Protein AF-0000000085123267 (afdb_homodimer)

Structure (mmCIF, N/CA/C/O backbone):
data_AF-0000000085123267-model_v1
#
loop_
_entity.id
_entity.type
_entity.pdbx_description
1 polymer 'RimK domain protein ATP-grasp'
#
loop_
_atom_site.group_PDB
_atom_site.id
_atom_site.type_symbol
_atom_site.label_atom_id
_atom_site.label_alt_id
_atom_site.label_comp_id
_atom_site.label_asym_id
_atom_site.label_entity_id
_atom_site.label_seq_id
_atom_site.pdbx_PDB_ins_code
_atom_site.Cartn_x
_atom_site.Cartn_y
_atom_site.Cartn_z
_atom_site.occupancy
_atom_site.B_iso_or_equiv
_atom_site.auth_seq_id
_atom_site.auth_comp_id
_atom_site.auth_asym_id
_atom_site.auth_atom_id
_atom_site.pdbx_PDB_model_num
ATOM 1 N N . MET A 1 1 ? 35.875 -1.629 13.742 1 48.09 1 MET A N 1
ATOM 2 C CA . MET A 1 1 ? 34.406 -1.65 13.914 1 48.09 1 MET A CA 1
ATOM 3 C C . MET A 1 1 ? 33.719 -1.684 12.562 1 48.09 1 MET A C 1
ATOM 5 O O . MET A 1 1 ? 34.188 -1.085 11.594 1 48.09 1 MET A O 1
ATOM 9 N N . VAL A 1 2 ? 32.938 -2.58 12.273 1 60.94 2 VAL A N 1
ATOM 10 C CA . VAL A 1 2 ? 32.375 -2.771 10.945 1 60.94 2 VAL A CA 1
ATOM 11 C C . VAL A 1 2 ? 31.625 -1.503 10.5 1 60.94 2 VAL A C 1
ATOM 13 O O . VAL A 1 2 ? 30.781 -0.98 11.234 1 60.94 2 VAL A O 1
ATOM 16 N N . LYS A 1 3 ? 32.125 -0.823 9.461 1 83.69 3 LYS A N 1
ATOM 17 C CA . LYS A 1 3 ? 31.594 0.443 8.953 1 83.69 3 LYS A CA 1
ATOM 18 C C . LYS A 1 3 ? 30.172 0.281 8.445 1 83.69 3 LYS A C 1
ATOM 20 O O . LYS A 1 3 ? 29.875 -0.66 7.703 1 83.69 3 LYS A O 1
ATOM 25 N N . ARG A 1 4 ? 29.297 0.992 9.07 1 95.56 4 ARG A N 1
ATOM 26 C CA . ARG A 1 4 ? 27.891 1.049 8.648 1 95.56 4 ARG A CA 1
ATOM 27 C C . ARG A 1 4 ? 27.719 1.983 7.457 1 95.56 4 ARG A C 1
ATOM 29 O O . ARG A 1 4 ? 28.391 3.014 7.367 1 95.56 4 ARG A O 1
ATOM 36 N N . GLU A 1 5 ? 26.969 1.544 6.492 1 97.69 5 GLU A N 1
ATOM 37 C CA . GLU A 1 5 ? 26.75 2.303 5.262 1 97.69 5 GLU A CA 1
ATOM 38 C C . GLU A 1 5 ? 25.266 2.525 5.012 1 97.69 5 GLU A C 1
ATOM 40 O O . GLU A 1 5 ? 24.469 1.586 5.094 1 97.69 5 GLU A O 1
ATOM 45 N N . ILE A 1 6 ? 24.906 3.811 4.719 1 98.38 6 ILE A N 1
ATOM 46 C CA . ILE A 1 6 ? 23.5 4.098 4.457 1 98.38 6 ILE A CA 1
ATOM 47 C C . ILE A 1 6 ? 23.359 4.824 3.121 1 98.38 6 ILE A C 1
ATOM 49 O O . ILE A 1 6 ? 24.328 5.387 2.609 1 98.38 6 ILE A O 1
ATOM 53 N N . GLY A 1 7 ? 22.156 4.688 2.523 1 98.44 7 GLY A N 1
ATOM 54 C CA . GLY A 1 7 ? 21.781 5.535 1.405 1 98.44 7 GLY A CA 1
ATOM 55 C C . GLY A 1 7 ? 20.922 6.715 1.815 1 98.44 7 GLY A C 1
ATOM 56 O O . GLY A 1 7 ? 20.109 6.602 2.732 1 98.44 7 GLY A O 1
ATOM 57 N N . MET A 1 8 ? 21.125 7.844 1.111 1 98.38 8 MET A N 1
ATOM 58 C CA . MET A 1 8 ? 20.344 9.039 1.421 1 98.38 8 MET A CA 1
ATOM 59 C C . MET A 1 8 ? 19.875 9.727 0.144 1 98.38 8 MET A C 1
ATOM 61 O O . MET A 1 8 ? 20.641 9.859 -0.812 1 98.38 8 MET A O 1
ATOM 65 N N . TRP A 1 9 ? 18.625 10.055 0.092 1 98 9 TRP A N 1
ATOM 66 C CA . TRP A 1 9 ? 18.047 10.891 -0.957 1 98 9 TRP A CA 1
ATOM 67 C C . TRP A 1 9 ? 17.281 12.07 -0.358 1 98 9 TRP A C 1
ATOM 69 O O . TRP A 1 9 ? 16.094 11.969 -0.069 1 98 9 TRP A O 1
ATOM 79 N N . LEU A 1 10 ? 17.984 13.188 -0.17 1 97.56 10 LEU A N 1
ATOM 80 C CA . LEU A 1 10 ? 17.453 14.422 0.407 1 97.56 10 LEU A CA 1
ATOM 81 C C . LEU A 1 10 ? 17.297 15.5 -0.66 1 97.56 10 LEU A C 1
ATOM 83 O O . LEU A 1 10 ? 18.141 15.625 -1.549 1 97.56 10 LEU A O 1
ATOM 87 N N . TYR A 1 11 ? 16.219 16.25 -0.559 1 95.62 11 TYR A N 1
ATOM 88 C CA . TYR A 1 11 ? 16.031 17.328 -1.519 1 95.62 11 TYR A CA 1
ATOM 89 C C . TYR A 1 11 ? 17.188 18.328 -1.445 1 95.62 11 TYR A C 1
ATOM 91 O O . TYR A 1 11 ? 17.812 18.484 -0.393 1 95.62 11 TYR A O 1
ATOM 99 N N . GLN A 1 12 ? 17.438 19.031 -2.527 1 93.75 12 GLN A N 1
ATOM 100 C CA . GLN A 1 12 ? 18.609 19.875 -2.611 1 93.75 12 GLN A CA 1
ATOM 101 C C . GLN A 1 12 ? 18.234 21.359 -2.592 1 93.75 12 GLN A C 1
ATOM 103 O O . GLN A 1 12 ? 19.062 22.203 -2.238 1 93.75 12 GLN A O 1
ATOM 108 N N . ASN A 1 13 ? 17.094 21.672 -2.957 1 88.56 13 ASN A N 1
ATOM 109 C CA . ASN A 1 13 ? 16.672 23.078 -3.057 1 88.56 13 ASN A CA 1
ATOM 110 C C . ASN A 1 13 ? 16.391 23.672 -1.68 1 88.56 13 ASN A C 1
ATOM 112 O O . ASN A 1 13 ? 16.391 22.969 -0.675 1 88.56 13 ASN A O 1
ATOM 116 N N . SER A 1 14 ? 16.375 25.016 -1.611 1 89.38 14 SER A N 1
ATOM 117 C CA . SER A 1 14 ? 15.953 25.781 -0.445 1 89.38 14 SER A CA 1
ATOM 118 C C . SER A 1 14 ? 16.766 25.422 0.788 1 89.38 14 SER A C 1
ATOM 120 O O . SER A 1 14 ? 16.219 25.234 1.874 1 89.38 14 SER A O 1
ATOM 122 N N . GLY A 1 15 ? 18.094 25.156 0.566 1 91.31 15 GLY A N 1
ATOM 123 C CA . GLY A 1 15 ? 19 24.906 1.67 1 91.31 15 GLY A CA 1
ATOM 124 C C . GLY A 1 15 ? 19.266 23.438 1.909 1 91.31 15 GLY A C 1
ATOM 125 O O . GLY A 1 15 ? 20.047 23.062 2.779 1 91.31 15 GLY A O 1
ATOM 126 N N . GLY A 1 16 ? 18.625 22.641 1.114 1 95 16 GLY A N 1
ATOM 127 C CA . GLY A 1 16 ? 18.734 21.203 1.305 1 95 16 GLY A CA 1
ATOM 128 C C . GLY A 1 16 ? 20.141 20.672 1.158 1 95 16 GLY A C 1
ATOM 129 O O . GLY A 1 16 ? 20.547 19.734 1.86 1 95 16 GLY A O 1
ATOM 130 N N . GLU A 1 17 ? 20.875 21.266 0.28 1 96.12 17 GLU A N 1
ATOM 131 C CA . GLU A 1 17 ? 22.266 20.844 0.066 1 96.12 17 GLU A CA 1
ATOM 132 C C . GLU A 1 17 ? 23.094 21.016 1.33 1 96.12 17 GLU A C 1
ATOM 134 O O . GLU A 1 17 ? 23.859 20.125 1.703 1 96.12 17 GLU A O 1
ATOM 139 N N . ALA A 1 18 ? 22.922 22.188 1.901 1 96.88 18 ALA A N 1
ATOM 140 C CA . ALA A 1 18 ? 23.656 22.469 3.133 1 96.88 18 ALA A CA 1
ATOM 141 C C . ALA A 1 18 ? 23.234 21.516 4.254 1 96.88 18 ALA A C 1
ATOM 143 O O . ALA A 1 18 ? 24.062 21.062 5.043 1 96.88 18 ALA A O 1
ATOM 144 N N . ILE A 1 19 ? 21.984 21.234 4.34 1 98 19 ILE A N 1
ATOM 145 C CA . ILE A 1 19 ? 21.438 20.328 5.344 1 98 19 ILE A CA 1
ATOM 146 C C . ILE A 1 19 ? 22.031 18.938 5.148 1 98 19 ILE A C 1
ATOM 148 O O . ILE A 1 19 ? 22.469 18.297 6.109 1 98 19 ILE A O 1
ATOM 152 N N . GLN A 1 20 ? 22.031 18.484 3.916 1 98.19 20 GLN A N 1
ATOM 153 C CA . GLN A 1 20 ? 22.594 17.172 3.607 1 98.19 20 GLN A CA 1
ATOM 154 C C . GLN A 1 20 ? 24.047 17.094 4.062 1 98.19 20 GLN A C 1
ATOM 156 O O . GLN A 1 20 ? 24.469 16.109 4.68 1 98.19 20 GLN A O 1
ATOM 161 N N . LYS A 1 21 ? 24.828 18.109 3.752 1 98.31 21 LYS A N 1
ATOM 162 C CA . LYS A 1 21 ? 26.234 18.141 4.125 1 98.31 21 LYS A CA 1
ATOM 163 C C . LYS A 1 21 ? 26.406 18.031 5.637 1 98.31 21 LYS A C 1
ATOM 165 O O . LYS A 1 21 ? 27.25 17.266 6.121 1 98.31 21 LYS A O 1
ATOM 170 N N . LYS A 1 22 ? 25.578 18.766 6.336 1 98.5 22 LYS A N 1
ATOM 171 C CA . LYS A 1 22 ? 25.656 18.734 7.793 1 98.5 22 LYS A CA 1
ATOM 172 C C . LYS A 1 22 ? 25.328 17.344 8.336 1 98.5 22 LYS A C 1
ATOM 174 O O . LYS A 1 22 ? 26 16.844 9.242 1 98.5 22 LYS A O 1
ATOM 179 N N . ILE A 1 23 ? 24.328 16.734 7.809 1 98.81 23 ILE A N 1
ATOM 180 C CA . ILE A 1 23 ? 23.922 15.406 8.25 1 98.81 23 ILE A CA 1
ATOM 181 C C . ILE A 1 23 ? 25.047 14.414 7.973 1 98.81 23 ILE A C 1
ATOM 183 O O . ILE A 1 23 ? 25.422 13.625 8.852 1 98.81 23 ILE A O 1
ATOM 187 N N . ILE A 1 24 ? 25.609 14.484 6.805 1 98.75 24 ILE A N 1
ATOM 188 C CA . ILE A 1 24 ? 26.672 13.562 6.402 1 98.75 24 ILE A CA 1
ATOM 189 C C . ILE A 1 24 ? 27.875 13.727 7.316 1 98.75 24 ILE A C 1
ATOM 191 O O . ILE A 1 24 ? 28.469 12.742 7.758 1 98.75 24 ILE A O 1
ATOM 195 N N . ASP A 1 25 ? 28.266 14.984 7.574 1 98.69 25 ASP A N 1
ATOM 196 C CA . ASP A 1 25 ? 29.406 15.258 8.453 1 98.69 25 ASP A CA 1
ATOM 197 C C . ASP A 1 25 ? 29.203 14.633 9.828 1 98.69 25 ASP A C 1
ATOM 199 O O . ASP A 1 25 ? 30.094 13.977 10.359 1 98.69 25 ASP A O 1
ATOM 203 N N . LYS A 1 26 ? 28.031 14.773 10.328 1 98.69 26 LYS A N 1
ATOM 204 C CA . LYS A 1 26 ? 27.734 14.25 11.656 1 98.69 26 LYS A CA 1
ATOM 205 C C . LYS A 1 26 ? 27.688 12.719 11.648 1 98.69 26 LYS A C 1
ATOM 207 O O . LYS A 1 26 ? 28.094 12.07 12.617 1 98.69 26 LYS A O 1
ATOM 212 N N . LEU A 1 27 ? 27.219 12.148 10.625 1 98.44 27 LEU A N 1
ATOM 213 C CA . LEU A 1 27 ? 27.203 10.688 10.508 1 98.44 27 LEU A CA 1
ATOM 214 C C . LEU A 1 27 ? 28.609 10.141 10.398 1 98.44 27 LEU A C 1
ATOM 216 O O . LEU A 1 27 ? 28.922 9.102 10.984 1 98.44 27 LEU A O 1
ATOM 220 N N . ASN A 1 28 ? 29.438 10.852 9.68 1 97.88 28 ASN A N 1
ATOM 221 C CA . ASN A 1 28 ? 30.828 10.453 9.562 1 97.88 28 ASN A CA 1
ATOM 222 C C . ASN A 1 28 ? 31.516 10.422 10.922 1 97.88 28 ASN A C 1
ATOM 224 O O . ASN A 1 28 ? 32.344 9.547 11.188 1 97.88 28 ASN A O 1
ATOM 228 N N . GLU A 1 29 ? 31.156 11.359 11.688 1 97.25 29 GLU A N 1
ATOM 229 C CA . GLU A 1 29 ? 31.719 11.406 13.031 1 97.25 29 GLU A CA 1
ATOM 230 C C . GLU A 1 29 ? 31.359 10.164 13.828 1 97.25 29 GLU A C 1
ATOM 232 O O . GLU A 1 29 ? 32 9.852 14.836 1 97.25 29 GLU A O 1
ATOM 237 N N . ARG A 1 30 ? 30.359 9.492 13.414 1 95.75 30 ARG A N 1
ATOM 238 C CA . ARG A 1 30 ? 29.891 8.289 14.086 1 95.75 30 ARG A CA 1
ATOM 239 C C . ARG A 1 30 ? 30.25 7.039 13.297 1 95.75 30 ARG A C 1
ATOM 241 O O . ARG A 1 30 ? 29.672 5.973 13.508 1 95.75 30 ARG A O 1
ATOM 248 N N . ASP A 1 31 ? 31.031 7.148 12.297 1 96 31 ASP A N 1
ATOM 249 C CA . ASP A 1 31 ? 31.531 6.062 11.461 1 96 31 ASP A CA 1
ATOM 250 C C . ASP A 1 31 ? 30.422 5.465 10.602 1 96 31 ASP A C 1
ATOM 252 O O . ASP A 1 31 ? 30.359 4.246 10.422 1 96 31 ASP A O 1
ATOM 256 N N . ILE A 1 32 ? 29.547 6.285 10.219 1 97.88 32 ILE A N 1
ATOM 257 C CA . ILE A 1 32 ? 28.5 5.898 9.273 1 97.88 32 ILE A CA 1
ATOM 258 C C . ILE A 1 32 ? 28.766 6.566 7.926 1 97.88 32 ILE A C 1
ATOM 260 O O . ILE A 1 32 ? 28.734 7.793 7.816 1 97.88 32 ILE A O 1
ATOM 264 N N . ILE A 1 33 ? 28.969 5.73 6.945 1 97.81 33 ILE A N 1
ATOM 265 C CA . ILE A 1 33 ? 29.25 6.223 5.602 1 97.81 33 ILE A CA 1
ATOM 266 C C . ILE A 1 33 ? 27.922 6.418 4.848 1 97.81 33 ILE A C 1
ATOM 268 O O . ILE A 1 33 ? 27.047 5.559 4.902 1 97.81 33 ILE A O 1
ATOM 272 N N . THR A 1 34 ? 27.875 7.535 4.18 1 98.25 34 THR A N 1
ATOM 273 C CA . THR A 1 34 ? 26.641 7.852 3.471 1 98.25 34 THR A CA 1
ATOM 274 C C . THR A 1 34 ? 26.875 7.895 1.963 1 98.25 34 THR A C 1
ATOM 276 O O . THR A 1 34 ? 27.828 8.508 1.496 1 98.25 34 THR A O 1
ATOM 279 N N . ILE A 1 35 ? 26.031 7.203 1.265 1 97.88 35 ILE A N 1
ATOM 280 C CA . ILE A 1 35 ? 25.922 7.398 -0.177 1 97.88 35 ILE A CA 1
ATOM 281 C C . ILE A 1 35 ? 24.859 8.469 -0.471 1 97.88 35 ILE A C 1
ATOM 283 O O . ILE A 1 35 ? 23.672 8.211 -0.385 1 97.88 35 ILE A O 1
ATOM 287 N N . PRO A 1 36 ? 25.297 9.648 -0.823 1 97.19 36 PRO A N 1
ATOM 288 C CA . PRO A 1 36 ? 24.359 10.758 -1.016 1 97.19 36 PRO A CA 1
ATOM 289 C C . PRO A 1 36 ? 23.672 10.711 -2.373 1 97.19 36 PRO A C 1
ATOM 291 O O . PRO A 1 36 ? 24.125 10.016 -3.283 1 97.19 36 PRO A O 1
ATOM 294 N N . ASN A 1 37 ? 22.547 11.375 -2.471 1 96.12 37 ASN A N 1
ATOM 295 C CA . ASN A 1 37 ? 21.797 11.602 -3.705 1 96.12 37 ASN A CA 1
ATOM 296 C C . ASN A 1 37 ? 21.406 10.281 -4.371 1 96.12 37 ASN A C 1
ATOM 298 O O . ASN A 1 37 ? 21.453 10.172 -5.598 1 96.12 37 ASN A O 1
ATOM 302 N N . LEU A 1 38 ? 21.141 9.312 -3.531 1 97.19 38 LEU A N 1
ATOM 303 C CA . LEU A 1 38 ? 20.719 8.008 -4.031 1 97.19 38 LEU A CA 1
ATOM 304 C C . LEU A 1 38 ? 19.25 8.023 -4.406 1 97.19 38 LEU A C 1
ATOM 306 O O . LEU A 1 38 ? 18.391 7.734 -3.572 1 97.19 38 LEU A O 1
ATOM 310 N N . ASN A 1 39 ? 18.969 8.281 -5.66 1 96.69 39 ASN A N 1
ATOM 311 C CA . ASN A 1 39 ? 17.609 8.289 -6.195 1 96.69 39 ASN A CA 1
ATOM 312 C C . ASN A 1 39 ? 17.234 6.938 -6.793 1 96.69 39 ASN A C 1
ATOM 314 O O . ASN A 1 39 ? 17.797 6.523 -7.809 1 96.69 39 ASN A O 1
ATOM 318 N N . LEU A 1 40 ? 16.25 6.32 -6.242 1 96.75 40 LEU A N 1
ATOM 319 C CA . LEU A 1 40 ? 15.828 4.984 -6.656 1 96.75 40 LEU A CA 1
ATOM 320 C C . LEU A 1 40 ? 15.281 5 -8.078 1 96.75 40 LEU A C 1
ATOM 322 O O . LEU A 1 40 ? 15.133 3.949 -8.703 1 96.75 40 LEU A O 1
ATOM 326 N N . ARG A 1 41 ? 14.992 6.184 -8.586 1 94.75 41 ARG A N 1
ATOM 327 C CA . ARG A 1 41 ? 14.594 6.293 -9.984 1 94.75 41 ARG A CA 1
ATOM 328 C C . ARG A 1 41 ? 15.648 5.684 -10.906 1 94.75 41 ARG A C 1
ATOM 330 O O . ARG A 1 41 ? 15.32 5.148 -11.961 1 94.75 41 ARG A O 1
ATOM 337 N N . ASN A 1 42 ? 16.844 5.66 -10.453 1 94.44 42 ASN A N 1
ATOM 338 C CA . ASN A 1 42 ? 17.953 5.211 -11.281 1 94.44 42 ASN A CA 1
ATOM 339 C C . ASN A 1 42 ? 18.391 3.793 -10.922 1 94.44 42 ASN A C 1
ATOM 341 O O . ASN A 1 42 ? 19.422 3.32 -11.383 1 94.44 42 ASN A O 1
ATOM 345 N N . ALA A 1 43 ? 17.641 3.125 -10.117 1 96.31 43 ALA A N 1
ATOM 346 C CA . ALA A 1 43 ? 17.969 1.764 -9.711 1 96.31 43 ALA A CA 1
ATOM 347 C C . ALA A 1 43 ? 17.25 0.739 -10.586 1 96.31 43 ALA A C 1
ATOM 349 O O . ALA A 1 43 ? 16.312 1.079 -11.305 1 96.31 43 ALA A O 1
ATOM 350 N N . ILE A 1 44 ? 17.75 -0.48 -10.602 1 95.56 44 ILE A N 1
ATOM 351 C CA . ILE A 1 44 ? 17.109 -1.616 -11.258 1 95.56 44 ILE A CA 1
ATOM 352 C C . ILE A 1 44 ? 17 -2.783 -10.281 1 95.56 44 ILE A C 1
ATOM 354 O O . ILE A 1 44 ? 17.766 -2.875 -9.32 1 95.56 44 ILE A O 1
ATOM 358 N N . ALA A 1 45 ? 15.992 -3.58 -10.477 1 96.38 45 ALA A N 1
ATOM 359 C CA . ALA A 1 45 ? 15.875 -4.797 -9.68 1 96.38 45 ALA A CA 1
ATOM 360 C C . ALA A 1 45 ? 16.141 -6.039 -10.523 1 96.38 45 ALA A C 1
ATOM 362 O O . ALA A 1 45 ? 15.727 -6.109 -11.68 1 96.38 45 ALA A O 1
ATOM 363 N N . LYS A 1 46 ? 16.875 -6.887 -9.977 1 94.62 46 LYS A N 1
ATOM 364 C CA . LYS A 1 46 ? 17.219 -8.172 -10.586 1 94.62 46 LYS A CA 1
ATOM 365 C C . LYS A 1 46 ? 17.219 -9.289 -9.547 1 94.62 46 LYS A C 1
ATOM 367 O O . LYS A 1 46 ? 18.094 -9.344 -8.68 1 94.62 46 LYS A O 1
ATOM 372 N N . ASN A 1 47 ? 16.203 -10.148 -9.688 1 93.75 47 ASN A N 1
ATOM 373 C CA . ASN A 1 47 ? 16.047 -11.258 -8.75 1 93.75 47 ASN A CA 1
ATOM 374 C C . ASN A 1 47 ? 15.945 -10.758 -7.309 1 93.75 47 ASN A C 1
ATOM 376 O O . ASN A 1 47 ? 15 -10.047 -6.961 1 93.75 47 ASN A O 1
ATOM 380 N N . SER A 1 48 ? 16.984 -11.008 -6.445 1 94 48 SER A N 1
ATOM 381 C CA . SER A 1 48 ? 16.875 -10.633 -5.039 1 94 48 SER A CA 1
ATOM 382 C C . SER A 1 48 ? 17.641 -9.344 -4.758 1 94 48 SER A C 1
ATOM 384 O O . SER A 1 48 ? 17.859 -8.977 -3.6 1 94 48 SER A O 1
ATOM 386 N N . HIS A 1 49 ? 17.984 -8.648 -5.902 1 96.06 49 HIS A N 1
ATOM 387 C CA . HIS A 1 49 ? 18.828 -7.48 -5.727 1 96.06 49 HIS A CA 1
ATOM 388 C C . HIS A 1 49 ? 18.172 -6.227 -6.289 1 96.06 49 HIS A C 1
ATOM 390 O O . HIS A 1 49 ? 17.516 -6.277 -7.324 1 96.06 49 HIS A O 1
ATOM 396 N N . ILE A 1 50 ? 18.328 -5.227 -5.602 1 97.38 50 ILE A N 1
ATOM 397 C CA . ILE A 1 50 ? 18.094 -3.887 -6.133 1 97.38 50 ILE A CA 1
ATOM 398 C C . ILE A 1 50 ? 19.422 -3.158 -6.293 1 97.38 50 ILE A C 1
ATOM 400 O O . ILE A 1 50 ? 20.156 -2.951 -5.316 1 97.38 50 ILE A O 1
ATOM 404 N N . LEU A 1 51 ? 19.672 -2.764 -7.508 1 96.75 51 LEU A N 1
ATOM 405 C CA . LEU A 1 51 ? 21 -2.266 -7.832 1 96.75 51 LEU A CA 1
ATOM 406 C C . LEU A 1 51 ? 20.953 -0.786 -8.203 1 96.75 51 LEU A C 1
ATOM 408 O O . LEU A 1 51 ? 20.109 -0.364 -8.984 1 96.75 51 LEU A O 1
ATOM 412 N N . TYR A 1 52 ? 21.75 -0.047 -7.68 1 96 52 TYR A N 1
ATOM 413 C CA . TYR A 1 52 ? 22.062 1.335 -8.039 1 96 52 TYR A CA 1
ATOM 414 C C . TYR A 1 52 ? 23.531 1.488 -8.414 1 96 52 TYR A C 1
ATOM 416 O O . TYR A 1 52 ? 24.406 1.409 -7.555 1 96 52 TYR A O 1
ATOM 424 N N . ASP A 1 53 ? 23.75 1.683 -9.914 1 86.88 53 ASP A N 1
ATOM 425 C CA . ASP A 1 53 ? 25.094 1.687 -10.484 1 86.88 53 ASP A CA 1
ATOM 426 C C . ASP A 1 53 ? 25.844 0.393 -10.148 1 86.88 53 ASP A C 1
ATOM 428 O O . ASP A 1 53 ? 25.875 -0.531 -10.969 1 86.88 53 ASP A O 1
ATOM 432 N N . LYS A 1 54 ? 26.266 -0.068 -9.094 1 88.06 54 LYS A N 1
ATOM 433 C CA . LYS A 1 54 ? 26.922 -1.313 -8.719 1 88.06 54 LYS A CA 1
ATOM 434 C C . LYS A 1 54 ? 26.719 -1.623 -7.238 1 88.06 54 LYS A C 1
ATOM 436 O O . LYS A 1 54 ? 27.219 -2.637 -6.742 1 88.06 54 LYS A O 1
ATOM 441 N N . ILE A 1 55 ? 26 -0.847 -6.766 1 94.69 55 ILE A N 1
ATOM 442 C CA . ILE A 1 55 ? 25.781 -1.039 -5.336 1 94.69 55 ILE A CA 1
ATOM 443 C C . ILE A 1 55 ? 24.516 -1.853 -5.109 1 94.69 55 ILE A C 1
ATOM 445 O O . ILE A 1 55 ? 23.453 -1.533 -5.664 1 94.69 55 ILE A O 1
ATOM 449 N N . LYS A 1 56 ? 24.625 -2.885 -4.352 1 96.94 56 LYS A N 1
ATOM 450 C CA . LYS A 1 56 ? 23.469 -3.641 -3.902 1 96.94 56 LYS A CA 1
ATOM 451 C C . LYS A 1 56 ? 22.781 -2.957 -2.717 1 96.94 56 LYS A C 1
ATOM 453 O O . LYS A 1 56 ? 23.312 -2.98 -1.602 1 96.94 56 LYS A O 1
ATOM 458 N N . LEU A 1 57 ? 21.656 -2.494 -2.93 1 97.38 57 LEU A N 1
ATOM 459 C CA . LEU A 1 57 ? 21.031 -1.624 -1.941 1 97.38 57 LEU A CA 1
ATOM 460 C C . LEU A 1 57 ? 20.547 -2.426 -0.733 1 97.38 57 LEU A C 1
ATOM 462 O O . LEU A 1 57 ? 20.438 -1.887 0.37 1 97.38 57 LEU A O 1
ATOM 466 N N . GLU A 1 58 ? 20.25 -3.736 -0.914 1 94.25 58 GLU A N 1
ATOM 467 C CA . GLU A 1 58 ? 19.797 -4.566 0.193 1 94.25 58 GLU A CA 1
ATOM 468 C C . GLU A 1 58 ? 20.922 -4.82 1.198 1 94.25 58 GLU A C 1
ATOM 470 O O . GLU A 1 58 ? 20.672 -5.328 2.293 1 94.25 58 GLU A O 1
ATOM 475 N N . LYS A 1 59 ? 22.094 -4.398 0.893 1 94.81 59 LYS A N 1
ATOM 476 C CA . LYS A 1 59 ? 23.234 -4.578 1.79 1 94.81 59 LYS A CA 1
ATOM 477 C C . LYS A 1 59 ? 23.469 -3.336 2.646 1 94.81 59 LYS A C 1
ATOM 479 O O . LYS A 1 59 ? 24.266 -3.357 3.584 1 94.81 59 LYS A O 1
ATOM 484 N N . LEU A 1 60 ? 22.828 -2.266 2.312 1 97.06 60 LEU A N 1
ATOM 485 C CA . LEU A 1 60 ? 22.922 -1.062 3.129 1 97.06 60 LEU A CA 1
ATOM 486 C C . LEU A 1 60 ? 22.281 -1.274 4.496 1 97.06 60 LEU A C 1
ATOM 488 O O . LEU A 1 60 ? 21.391 -2.117 4.645 1 97.06 60 LEU A O 1
ATOM 492 N N . ASP A 1 61 ? 22.766 -0.475 5.414 1 97.75 61 ASP A N 1
ATOM 493 C CA . ASP A 1 61 ? 22.234 -0.59 6.77 1 97.75 61 ASP A CA 1
ATOM 494 C C . ASP A 1 61 ? 20.938 0.192 6.914 1 97.75 61 ASP A C 1
ATOM 496 O O . ASP A 1 61 ? 20.156 -0.045 7.844 1 97.75 61 ASP A O 1
ATOM 500 N N . LEU A 1 62 ? 20.703 1.128 6.047 1 98.31 62 LEU A N 1
ATOM 501 C CA . LEU A 1 62 ? 19.516 1.967 6.102 1 98.31 62 LEU A CA 1
ATOM 502 C C . LEU A 1 62 ? 19.391 2.824 4.848 1 98.31 62 LEU A C 1
ATOM 504 O O . LEU A 1 62 ? 20.406 3.164 4.223 1 98.31 62 LEU A O 1
ATOM 508 N N . PHE A 1 63 ? 18.219 3.111 4.48 1 98.38 63 PHE A N 1
ATOM 509 C CA . PHE A 1 63 ? 17.953 4.09 3.43 1 98.38 63 PHE A CA 1
ATOM 510 C C . PHE A 1 63 ? 17.109 5.242 3.965 1 98.38 63 PHE A C 1
ATOM 512 O O . PHE A 1 63 ? 16.016 5.027 4.492 1 98.38 63 PHE A O 1
ATOM 519 N N . PHE A 1 64 ? 17.609 6.473 3.881 1 98.56 64 PHE A N 1
ATOM 520 C CA . PHE A 1 64 ? 16.922 7.691 4.301 1 98.56 64 PHE A CA 1
ATOM 521 C C . PHE A 1 64 ? 16.391 8.461 3.098 1 98.56 64 PHE A C 1
ATOM 523 O O . PHE A 1 64 ? 17.156 9.133 2.402 1 98.56 64 PHE A O 1
ATOM 530 N N . SER A 1 65 ? 15.094 8.352 2.859 1 97.38 65 SER A N 1
ATOM 531 C CA . SER A 1 65 ? 14.43 9.039 1.754 1 97.38 65 SER A CA 1
ATOM 532 C C . SER A 1 65 ? 13.68 10.273 2.24 1 97.38 65 SER A C 1
ATOM 534 O O . SER A 1 65 ? 12.742 10.156 3.035 1 97.38 65 SER A O 1
ATOM 536 N N . TYR A 1 66 ? 14.039 11.43 1.701 1 97.62 66 TYR A N 1
ATOM 537 C CA . TYR A 1 66 ? 13.484 12.672 2.234 1 97.62 66 TYR A CA 1
ATOM 538 C C . TYR A 1 66 ? 13.352 13.719 1.141 1 97.62 66 TYR A C 1
ATOM 540 O O . TYR A 1 66 ? 13.773 14.867 1.32 1 97.62 66 TYR A O 1
ATOM 548 N N . ASN A 1 67 ? 12.773 13.305 0.007 1 94.5 67 ASN A N 1
ATOM 549 C CA . ASN A 1 67 ? 12.555 14.18 -1.134 1 94.5 67 ASN A CA 1
ATOM 550 C C . ASN A 1 67 ? 11.125 14.062 -1.663 1 94.5 67 ASN A C 1
ATOM 552 O O . ASN A 1 67 ? 10.805 13.102 -2.371 1 94.5 67 ASN A O 1
ATOM 556 N N . ALA A 1 68 ? 10.328 15.008 -1.42 1 83.81 68 ALA A N 1
ATOM 557 C CA . ALA A 1 68 ? 8.914 14.977 -1.789 1 83.81 68 ALA A CA 1
ATOM 558 C C . ALA A 1 68 ? 8.711 15.492 -3.209 1 83.81 68 ALA A C 1
ATOM 560 O O . ALA A 1 68 ? 7.812 15.031 -3.92 1 83.81 68 ALA A O 1
ATOM 561 N N . GLY A 1 69 ? 9.461 16.391 -3.617 1 82.5 69 GLY A N 1
ATOM 562 C CA . GLY A 1 69 ? 9.203 17.141 -4.836 1 82.5 69 GLY A CA 1
ATOM 563 C C . GLY A 1 69 ? 9.594 16.391 -6.094 1 82.5 69 GLY A C 1
ATOM 564 O O . GLY A 1 69 ? 9.156 16.734 -7.195 1 82.5 69 GLY A O 1
ATOM 565 N N . GLU A 1 70 ? 10.32 15.328 -5.941 1 88.75 70 GLU A N 1
ATOM 566 C CA . GLU A 1 70 ? 10.844 14.648 -7.125 1 88.75 70 GLU A CA 1
ATOM 567 C C . GLU A 1 70 ? 10.43 13.18 -7.148 1 88.75 70 GLU A C 1
ATOM 569 O O . GLU A 1 70 ? 11.031 12.375 -7.863 1 88.75 70 GLU A O 1
ATOM 574 N N . GLN A 1 71 ? 9.531 12.93 -6.398 1 89.69 71 GLN A N 1
ATOM 575 C CA . GLN A 1 71 ? 9.102 11.539 -6.309 1 89.69 71 GLN A CA 1
ATOM 576 C C . GLN A 1 71 ? 8.453 11.078 -7.609 1 89.69 71 GLN A C 1
ATOM 578 O O . GLN A 1 71 ? 7.695 11.828 -8.227 1 89.69 71 GLN A O 1
ATOM 583 N N . THR A 1 72 ? 8.758 9.891 -8.031 1 91.12 72 THR A N 1
ATOM 584 C CA . THR A 1 72 ? 8.117 9.242 -9.164 1 91.12 72 THR A CA 1
ATOM 585 C C . THR A 1 72 ? 7.469 7.926 -8.734 1 91.12 72 THR A C 1
ATOM 587 O O . THR A 1 72 ? 7.777 7.395 -7.668 1 91.12 72 THR A O 1
ATOM 590 N N . GLN A 1 73 ? 6.617 7.457 -9.57 1 91 73 GLN A N 1
ATOM 591 C CA . GLN A 1 73 ? 5.957 6.191 -9.289 1 91 73 GLN A CA 1
ATOM 592 C C . GLN A 1 73 ? 6.965 5.047 -9.219 1 91 73 GLN A C 1
ATOM 594 O O . GLN A 1 73 ? 6.832 4.145 -8.391 1 91 73 GLN A O 1
ATOM 599 N N . TYR A 1 74 ? 7.934 5.082 -10.117 1 94.69 74 TYR A N 1
ATOM 600 C CA . TYR A 1 74 ? 8.945 4.035 -10.125 1 94.69 74 TYR A CA 1
ATOM 601 C C . TYR A 1 74 ? 9.781 4.07 -8.852 1 94.69 74 TYR A C 1
ATOM 603 O O . TYR A 1 74 ? 10.062 3.027 -8.258 1 94.69 74 TYR A O 1
ATOM 611 N N . GLN A 1 75 ? 10.133 5.25 -8.477 1 94.12 75 GLN A N 1
ATOM 612 C CA . GLN A 1 75 ? 10.883 5.41 -7.238 1 94.12 75 GLN A CA 1
ATOM 613 C C . GLN A 1 75 ? 10.102 4.852 -6.051 1 94.12 75 GLN A C 1
ATOM 615 O O . GLN A 1 75 ? 10.664 4.137 -5.219 1 94.12 75 GLN A O 1
ATOM 620 N N . MET A 1 76 ? 8.875 5.148 -5.996 1 94.44 76 MET A N 1
ATOM 621 C CA . MET A 1 76 ? 8.023 4.672 -4.902 1 94.44 76 MET A CA 1
ATOM 622 C C . MET A 1 76 ? 7.867 3.156 -4.957 1 94.44 76 MET A C 1
ATOM 624 O O . MET A 1 76 ? 7.812 2.496 -3.918 1 94.44 76 MET A O 1
ATOM 628 N N . TYR A 1 77 ? 7.766 2.715 -6.168 1 96.31 77 TYR A N 1
ATOM 629 C CA . TYR A 1 77 ? 7.641 1.279 -6.395 1 96.31 77 TYR A CA 1
ATOM 630 C C . TYR A 1 77 ? 8.836 0.53 -5.824 1 96.31 77 TYR A C 1
ATOM 632 O O . TYR A 1 77 ? 8.672 -0.48 -5.137 1 96.31 77 TYR A O 1
ATOM 640 N N . LEU A 1 78 ? 10.008 1.019 -5.98 1 97.12 78 LEU A N 1
ATOM 641 C CA . LEU A 1 78 ? 11.227 0.405 -5.461 1 97.12 78 LEU A CA 1
ATOM 642 C C . LEU A 1 78 ? 11.391 0.699 -3.973 1 97.12 78 LEU A C 1
ATOM 644 O O . LEU A 1 78 ? 11.938 -0.119 -3.23 1 97.12 78 LEU A O 1
ATOM 648 N N . TYR A 1 79 ? 10.891 1.908 -3.586 1 97.38 79 TYR A N 1
ATOM 649 C CA . TYR A 1 79 ? 10.867 2.236 -2.164 1 97.38 79 TYR A CA 1
ATOM 650 C C . TYR A 1 79 ? 10.133 1.166 -1.366 1 97.38 79 TYR A C 1
ATOM 652 O O . TYR A 1 79 ? 10.641 0.685 -0.35 1 97.38 79 TYR A O 1
ATOM 660 N N . LYS A 1 80 ? 9.055 0.722 -1.855 1 97.75 80 LYS A N 1
ATOM 661 C CA . LYS A 1 80 ? 8.25 -0.315 -1.218 1 97.75 80 LYS A CA 1
ATOM 662 C C . LYS A 1 80 ? 9.008 -1.638 -1.152 1 97.75 80 LYS A C 1
ATOM 664 O O . LYS A 1 80 ? 9.008 -2.311 -0.119 1 97.75 80 LYS A O 1
ATOM 669 N N . ALA A 1 81 ? 9.648 -1.984 -2.223 1 97.75 81 ALA A N 1
ATOM 670 C CA . ALA A 1 81 ? 10.398 -3.234 -2.268 1 97.75 81 ALA A CA 1
ATOM 671 C C . ALA A 1 81 ? 11.578 -3.201 -1.299 1 97.75 81 ALA A C 1
ATOM 673 O O . ALA A 1 81 ? 11.773 -4.137 -0.521 1 97.75 81 ALA A O 1
ATOM 674 N N . LEU A 1 82 ? 12.328 -2.141 -1.321 1 97.81 82 LEU A N 1
ATOM 675 C CA . LEU A 1 82 ? 13.516 -2.008 -0.482 1 97.81 82 LEU A CA 1
ATOM 676 C C . LEU A 1 82 ? 13.141 -2.01 0.996 1 97.81 82 LEU A C 1
ATOM 678 O O . LEU A 1 82 ? 13.875 -2.551 1.826 1 97.81 82 LEU A O 1
ATOM 682 N N . ASN A 1 83 ? 11.984 -1.459 1.274 1 97.88 83 ASN A N 1
ATOM 683 C CA . ASN A 1 83 ? 11.461 -1.387 2.637 1 97.88 83 ASN A CA 1
ATOM 684 C C . ASN A 1 83 ? 11.312 -2.773 3.254 1 97.88 83 ASN A C 1
ATOM 686 O O . ASN A 1 83 ? 11.328 -2.918 4.477 1 97.88 83 ASN A O 1
ATOM 690 N N . ARG A 1 84 ? 11.219 -3.799 2.49 1 95.94 84 ARG A N 1
ATOM 691 C CA . ARG A 1 84 ? 11.008 -5.16 2.979 1 95.94 84 ARG A CA 1
ATOM 692 C C . ARG A 1 84 ? 12.32 -5.785 3.434 1 95.94 84 ARG A C 1
ATOM 694 O O . ARG A 1 84 ? 12.32 -6.812 4.117 1 95.94 84 ARG A O 1
ATOM 701 N N . VAL A 1 85 ? 13.453 -5.137 3.072 1 95.75 85 VAL A N 1
ATOM 702 C CA . VAL A 1 85 ? 14.695 -5.875 3.287 1 95.75 85 VAL A CA 1
ATOM 703 C C . VAL A 1 85 ? 15.656 -5.035 4.129 1 95.75 85 VAL A C 1
ATOM 705 O O . VAL A 1 85 ? 16.594 -5.57 4.73 1 95.75 85 VAL A O 1
ATOM 708 N N . ILE A 1 86 ? 15.484 -3.717 4.199 1 96.44 86 ILE A N 1
ATOM 709 C CA . ILE A 1 86 ? 16.297 -2.883 5.07 1 96.44 86 ILE A CA 1
ATOM 710 C C . ILE A 1 86 ? 15.43 -1.825 5.742 1 96.44 86 ILE A C 1
ATOM 712 O O . ILE A 1 86 ? 14.367 -1.474 5.23 1 96.44 86 ILE A O 1
ATOM 716 N N . PRO A 1 87 ? 15.906 -1.271 6.891 1 97.19 87 PRO A N 1
ATOM 717 C CA . PRO A 1 87 ? 15.156 -0.176 7.508 1 97.19 87 PRO A CA 1
ATOM 718 C C . PRO A 1 87 ? 15.164 1.097 6.664 1 97.19 87 PRO A C 1
ATOM 720 O O . PRO A 1 87 ? 16.172 1.403 6.016 1 97.19 87 PRO A O 1
ATOM 723 N N . MET A 1 88 ? 14.047 1.749 6.703 1 97.69 88 MET A N 1
ATOM 724 C CA . MET A 1 88 ? 13.891 3.025 6.012 1 97.69 88 MET A CA 1
ATOM 725 C C . MET A 1 88 ? 13.453 4.117 6.98 1 97.69 88 MET A C 1
ATOM 727 O O . MET A 1 88 ? 12.828 3.834 8 1 97.69 88 MET A O 1
ATOM 731 N N . ILE A 1 89 ? 13.797 5.387 6.641 1 98.44 89 ILE A N 1
ATOM 732 C CA . ILE A 1 89 ? 13.281 6.559 7.34 1 98.44 89 ILE A CA 1
ATOM 733 C C . ILE A 1 89 ? 12.648 7.523 6.336 1 98.44 89 ILE A C 1
ATOM 735 O O . ILE A 1 89 ? 13.352 8.125 5.527 1 98.44 89 ILE A O 1
ATOM 739 N N . ASN A 1 90 ? 11.43 7.605 6.512 1 98.25 90 ASN A N 1
ATOM 740 C CA . ASN A 1 90 ? 10.375 6.844 7.172 1 98.25 90 ASN A CA 1
ATOM 741 C C . ASN A 1 90 ? 10.18 5.477 6.52 1 98.25 90 ASN A C 1
ATOM 743 O O . ASN A 1 90 ? 10.594 5.262 5.383 1 98.25 90 ASN A O 1
ATOM 747 N N . SER A 1 91 ? 9.594 4.566 7.355 1 98.06 91 SER A N 1
ATOM 748 C CA . SER A 1 91 ? 9.164 3.33 6.715 1 98.06 91 SER A CA 1
ATOM 749 C C . SER A 1 91 ? 8.195 3.605 5.57 1 98.06 91 SER A C 1
ATOM 751 O O . SER A 1 91 ? 7.516 4.637 5.562 1 98.06 91 SER A O 1
ATOM 753 N N . TYR A 1 92 ? 8.164 2.727 4.582 1 97.25 92 TYR A N 1
ATOM 754 C CA . TYR A 1 92 ? 7.254 2.914 3.457 1 97.25 92 TYR A CA 1
ATOM 755 C C . TYR A 1 92 ? 5.801 2.912 3.922 1 97.25 92 TYR A C 1
ATOM 757 O O . TYR A 1 92 ? 4.98 3.684 3.42 1 97.25 92 TYR A O 1
ATOM 765 N N . GLU A 1 93 ? 5.453 2.072 4.867 1 97.19 93 GLU A N 1
ATOM 766 C CA . GLU A 1 93 ? 4.086 1.987 5.367 1 97.19 93 GLU A CA 1
ATOM 767 C C . GLU A 1 93 ? 3.621 3.326 5.934 1 97.19 93 GLU A C 1
ATOM 769 O O . GLU A 1 93 ? 2.52 3.787 5.625 1 97.19 93 GLU A O 1
ATOM 774 N N . ALA A 1 94 ? 4.477 3.914 6.754 1 98 94 ALA A N 1
ATOM 775 C CA . ALA A 1 94 ? 4.125 5.191 7.367 1 98 94 ALA A CA 1
ATOM 776 C C . ALA A 1 94 ? 4.066 6.305 6.324 1 98 94 ALA A C 1
ATOM 778 O O . ALA A 1 94 ? 3.158 7.137 6.344 1 98 94 ALA A O 1
ATOM 779 N N . PHE A 1 95 ? 5.039 6.238 5.477 1 97.25 95 PHE A N 1
ATOM 780 C CA . PHE A 1 95 ? 5.102 7.219 4.402 1 97.25 95 PHE A CA 1
ATOM 781 C C . PHE A 1 95 ? 3.869 7.129 3.512 1 97.25 95 PHE A C 1
ATOM 783 O O . PHE A 1 95 ? 3.178 8.125 3.295 1 97.25 95 PHE A O 1
ATOM 790 N N . GLU A 1 96 ? 3.57 5.953 3.049 1 96.31 96 GLU A N 1
ATOM 791 C CA . GLU A 1 96 ? 2.432 5.73 2.164 1 96.31 96 GLU A CA 1
ATOM 792 C C . GLU A 1 96 ? 1.124 6.148 2.83 1 96.31 96 GLU A C 1
ATOM 794 O O . GLU A 1 96 ? 0.271 6.773 2.197 1 96.31 96 GLU A O 1
ATOM 799 N N . LEU A 1 97 ? 0.964 5.836 4.039 1 97.5 97 LEU A N 1
ATOM 800 C CA . LEU A 1 97 ? -0.238 6.191 4.785 1 97.5 97 LEU A CA 1
ATOM 801 C C . LEU A 1 97 ? -0.453 7.703 4.785 1 97.5 97 LEU A C 1
ATOM 803 O O . LEU A 1 97 ? -1.54 8.18 4.449 1 97.5 97 LEU A O 1
ATOM 807 N N . THR A 1 98 ? 0.571 8.406 5.047 1 97.38 98 THR A N 1
ATOM 808 C CA . THR A 1 98 ? 0.406 9.836 5.289 1 97.38 98 THR A CA 1
ATOM 809 C C . THR A 1 98 ? 0.375 10.609 3.973 1 97.38 98 THR A C 1
ATOM 811 O O . THR A 1 98 ? 0.091 11.805 3.955 1 97.38 98 THR A O 1
ATOM 814 N N . GLU A 1 99 ? 0.603 9.922 2.896 1 95.69 99 GLU A N 1
ATOM 815 C CA . GLU A 1 99 ? 0.415 10.516 1.576 1 95.69 99 GLU A CA 1
ATOM 816 C C . GLU A 1 99 ? -1.061 10.539 1.186 1 95.69 99 GLU A C 1
ATOM 818 O O . GLU A 1 99 ? -1.438 11.18 0.204 1 95.69 99 GLU A O 1
ATOM 823 N N . ASP A 1 100 ? -1.852 9.883 1.944 1 96.75 100 ASP A N 1
ATOM 824 C CA . ASP A 1 100 ? -3.277 9.773 1.652 1 96.75 100 ASP A CA 1
ATOM 825 C C . ASP A 1 100 ? -4.117 10.398 2.766 1 96.75 100 ASP A C 1
ATOM 827 O O . ASP A 1 100 ? -4.191 9.859 3.871 1 96.75 100 ASP A O 1
ATOM 831 N N . LYS A 1 101 ? -4.863 11.469 2.406 1 96.81 101 LYS A N 1
ATOM 832 C CA . LYS A 1 101 ? -5.598 12.25 3.395 1 96.81 101 LYS A CA 1
ATOM 833 C C . LYS A 1 101 ? -6.691 11.414 4.055 1 96.81 101 LYS A C 1
ATOM 835 O O . LYS A 1 101 ? -6.902 11.5 5.266 1 96.81 101 LYS A O 1
ATOM 840 N N . PHE A 1 102 ? -7.391 10.617 3.332 1 97.56 102 PHE A N 1
ATOM 841 C CA . PHE A 1 102 ? -8.461 9.805 3.887 1 97.56 102 PHE A CA 1
ATOM 842 C C . PHE A 1 102 ? -7.906 8.75 4.832 1 97.56 102 PHE A C 1
ATOM 844 O O . PHE A 1 102 ? -8.344 8.641 5.98 1 97.56 102 PHE A O 1
ATOM 851 N N . HIS A 1 103 ? -6.992 8.016 4.355 1 98.12 103 HIS A N 1
ATOM 852 C CA . HIS A 1 103 ? -6.449 6.945 5.18 1 98.12 103 HIS A CA 1
ATOM 853 C C . HIS A 1 103 ? -5.844 7.492 6.469 1 98.12 103 HIS A C 1
ATOM 855 O O . HIS A 1 103 ? -5.961 6.875 7.527 1 98.12 103 HIS A O 1
ATOM 861 N N . THR A 1 104 ? -5.172 8.602 6.379 1 98.38 104 THR A N 1
ATOM 862 C CA . THR A 1 104 ? -4.605 9.234 7.57 1 98.38 104 THR A CA 1
ATOM 863 C C . THR A 1 104 ? -5.707 9.648 8.539 1 98.38 104 THR A C 1
ATOM 865 O O . THR A 1 104 ? -5.66 9.305 9.727 1 98.38 104 THR A O 1
ATOM 868 N N . SER A 1 105 ? -6.707 10.336 8.016 1 98.12 105 SER A N 1
ATOM 869 C CA . SER A 1 105 ? -7.801 10.805 8.852 1 98.12 105 SER A CA 1
ATOM 870 C C . SER A 1 105 ? -8.547 9.641 9.492 1 98.12 105 SER A C 1
ATOM 872 O O . SER A 1 105 ? -8.883 9.688 10.68 1 98.12 105 SER A O 1
ATOM 874 N N . PHE A 1 106 ? -8.805 8.617 8.711 1 98.19 106 PHE A N 1
ATOM 875 C CA . PHE A 1 106 ? -9.508 7.449 9.219 1 98.19 106 PHE A CA 1
ATOM 876 C C . PHE A 1 106 ? -8.742 6.82 10.375 1 98.19 106 PHE A C 1
ATOM 878 O O . PHE A 1 106 ? -9.32 6.543 11.43 1 98.19 106 PHE A O 1
ATOM 885 N N . LEU A 1 107 ? -7.469 6.645 10.211 1 97.88 107 LEU A N 1
ATOM 886 C CA . LEU A 1 107 ? -6.645 6.055 11.258 1 97.88 107 LEU A CA 1
ATOM 887 C C . LEU A 1 107 ? -6.641 6.93 12.508 1 97.88 107 LEU A C 1
ATOM 889 O O . LEU A 1 107 ? -6.809 6.43 13.617 1 97.88 107 LEU A O 1
ATOM 893 N N . LEU A 1 108 ? -6.398 8.188 12.32 1 98.5 108 LEU A N 1
ATOM 894 C CA . LEU A 1 108 ? -6.375 9.117 13.453 1 98.5 108 LEU A CA 1
ATOM 895 C C . LEU A 1 108 ? -7.691 9.07 14.219 1 98.5 108 LEU A C 1
ATOM 897 O O . LEU A 1 108 ? -7.699 8.953 15.445 1 98.5 108 LEU A O 1
ATOM 901 N N . ARG A 1 109 ? -8.789 9.109 13.523 1 97.62 109 ARG A N 1
ATOM 902 C CA . ARG A 1 109 ? -10.109 9.133 14.148 1 97.62 109 ARG A CA 1
ATOM 903 C C . ARG A 1 109 ? -10.375 7.844 14.914 1 97.62 109 ARG A C 1
ATOM 905 O O . ARG A 1 109 ? -10.945 7.871 16 1 97.62 109 ARG A O 1
ATOM 912 N N . THR A 1 110 ? -10.008 6.75 14.367 1 96.44 110 THR A N 1
ATOM 913 C CA . THR A 1 110 ? -10.227 5.469 15.031 1 96.44 110 THR A CA 1
ATOM 914 C C . THR A 1 110 ? -9.383 5.359 16.297 1 96.44 110 THR A C 1
ATOM 916 O O . THR A 1 110 ? -9.625 4.492 17.141 1 96.44 110 THR A O 1
ATOM 919 N N . HIS A 1 111 ? -8.414 6.242 16.484 1 97 111 HIS A N 1
ATOM 920 C CA . HIS A 1 111 ? -7.574 6.258 17.672 1 97 111 HIS A CA 1
ATOM 921 C C . HIS A 1 111 ? -7.879 7.473 18.547 1 97 111 HIS A C 1
ATOM 923 O O . HIS A 1 111 ? -7.07 7.852 19.391 1 97 111 HIS A O 1
ATOM 929 N N . GLY A 1 112 ? -8.883 8.148 18.219 1 96.06 112 GLY A N 1
ATOM 930 C CA . GLY A 1 112 ? -9.398 9.188 19.094 1 96.06 112 GLY A CA 1
ATOM 931 C C . GLY A 1 112 ? -8.812 10.555 18.812 1 96.06 112 GLY A C 1
ATOM 932 O O . GLY A 1 112 ? -8.953 11.477 19.609 1 96.06 112 GLY A O 1
ATOM 933 N N . VAL A 1 113 ? -8.094 10.727 17.766 1 97.94 113 VAL A N 1
ATOM 934 C CA . VAL A 1 113 ? -7.566 12.031 17.375 1 97.94 113 VAL A CA 1
ATOM 935 C C . VAL A 1 113 ? -8.57 12.742 16.469 1 97.94 113 VAL A C 1
ATOM 937 O O . VAL A 1 113 ? -9.039 12.172 15.492 1 97.94 113 VAL A O 1
ATOM 940 N N . LYS A 1 114 ? -8.844 13.945 16.781 1 95.94 114 LYS A N 1
ATOM 941 C CA . LYS A 1 114 ? -9.836 14.711 16.031 1 95.94 114 LYS A CA 1
ATOM 942 C C . LYS A 1 114 ? -9.25 15.25 14.734 1 95.94 114 LYS A C 1
ATOM 944 O O . LYS A 1 114 ? -8.141 15.781 14.727 1 95.94 114 LYS A O 1
ATOM 949 N N . THR A 1 115 ? -9.969 15.055 13.711 1 98 115 THR A N 1
ATOM 950 C CA . THR A 1 115 ? -9.734 15.672 12.414 1 98 115 THR A CA 1
ATOM 951 C C . THR A 1 115 ? -10.984 16.391 11.922 1 98 115 THR A C 1
ATOM 953 O O . THR A 1 115 ? -12.008 16.422 12.617 1 98 115 THR A O 1
ATOM 956 N N . ALA A 1 116 ? -10.898 17.047 10.805 1 97.12 116 ALA A N 1
ATOM 957 C CA . ALA A 1 116 ? -12.133 17.562 10.219 1 97.12 116 ALA A CA 1
ATOM 958 C C . ALA A 1 116 ? -13.133 16.438 9.969 1 97.12 116 ALA A C 1
ATOM 960 O O . ALA A 1 116 ? -12.742 15.328 9.578 1 97.12 116 ALA A O 1
ATOM 961 N N . ASP A 1 117 ? -14.406 16.766 10.234 1 97.38 117 ASP A N 1
ATOM 962 C CA . ASP A 1 117 ? -15.406 15.789 9.812 1 97.38 117 ASP A CA 1
ATOM 963 C C . ASP A 1 117 ? -15.336 15.547 8.305 1 97.38 117 ASP A C 1
ATOM 965 O O . ASP A 1 117 ? -15.172 16.484 7.527 1 97.38 117 ASP A O 1
ATOM 969 N N . TYR A 1 118 ? -15.477 14.305 7.938 1 97.5 118 TYR A N 1
ATOM 970 C CA . TYR A 1 118 ? -15.32 14.023 6.512 1 97.5 118 TYR A CA 1
ATOM 971 C C . TYR A 1 118 ? -16.297 12.945 6.059 1 97.5 118 TYR A C 1
ATOM 973 O O . TYR A 1 118 ? -16.891 12.242 6.887 1 97.5 118 TYR A O 1
ATOM 981 N N . LYS A 1 119 ? -16.453 12.867 4.781 1 96 119 LYS A N 1
ATOM 982 C CA . LYS A 1 119 ? -17.188 11.797 4.098 1 96 119 LYS A CA 1
ATOM 983 C C . LYS A 1 119 ? -16.422 11.328 2.857 1 96 119 LYS A C 1
ATOM 985 O O . LYS A 1 119 ? -15.836 12.141 2.139 1 96 119 LYS A O 1
ATOM 990 N N . LEU A 1 120 ? -16.406 10.039 2.67 1 96.25 120 LEU A N 1
ATOM 991 C CA . LEU A 1 120 ? -15.867 9.398 1.476 1 96.25 120 LEU A CA 1
ATOM 992 C C . LEU A 1 120 ? -16.922 8.516 0.815 1 96.25 120 LEU A C 1
ATOM 994 O O . LEU A 1 120 ? -17.562 7.691 1.48 1 96.25 120 LEU A O 1
ATOM 998 N N . CYS A 1 121 ? -17.125 8.742 -0.471 1 92.88 121 CYS A N 1
ATOM 999 C CA . CYS A 1 121 ? -18.078 7.91 -1.188 1 92.88 121 CYS A CA 1
ATOM 1000 C C . CYS A 1 121 ? -17.625 7.656 -2.617 1 92.88 121 CYS A C 1
ATOM 1002 O O . CYS A 1 121 ? -16.75 8.352 -3.129 1 92.88 121 CYS A O 1
ATOM 1004 N N . HIS A 1 122 ? -18.188 6.645 -3.186 1 92.38 122 HIS A N 1
ATOM 1005 C CA . HIS A 1 122 ? -17.922 6.316 -4.582 1 92.38 122 HIS A CA 1
ATOM 1006 C C . HIS A 1 122 ? -18.406 7.426 -5.508 1 92.38 122 HIS A C 1
ATOM 1008 O O . HIS A 1 122 ? -19.406 8.094 -5.219 1 92.38 122 HIS A O 1
ATOM 1014 N N . ARG A 1 123 ? -17.812 7.465 -6.633 1 87.5 123 ARG A N 1
ATOM 1015 C CA . ARG A 1 123 ? -18.094 8.531 -7.586 1 87.5 123 ARG A CA 1
ATOM 1016 C C . ARG A 1 123 ? -19.547 8.484 -8.031 1 87.5 123 ARG A C 1
ATOM 1018 O O . ARG A 1 123 ? -20.156 9.516 -8.344 1 87.5 123 ARG A O 1
ATOM 1025 N N . ASP A 1 124 ? -20.094 7.34 -8.102 1 87.88 124 ASP A N 1
ATOM 1026 C CA . ASP A 1 124 ? -21.469 7.191 -8.594 1 87.88 124 ASP A CA 1
ATOM 1027 C C . ASP A 1 124 ? -22.484 7.434 -7.48 1 87.88 124 ASP A C 1
ATOM 1029 O O . ASP A 1 124 ? -23.688 7.438 -7.723 1 87.88 124 ASP A O 1
ATOM 1033 N N . ASP A 1 125 ? -22.016 7.668 -6.301 1 89.5 125 ASP A N 1
ATOM 1034 C CA . ASP A 1 125 ? -22.906 7.84 -5.156 1 89.5 125 ASP A CA 1
ATOM 1035 C C . ASP A 1 125 ? -22.859 9.273 -4.633 1 89.5 125 ASP A C 1
ATOM 1037 O O . ASP A 1 125 ? -22.781 9.492 -3.422 1 89.5 125 ASP A O 1
ATOM 1041 N N . THR A 1 126 ? -22.938 10.203 -5.52 1 87.12 126 THR A N 1
ATOM 1042 C CA . THR A 1 126 ? -22.766 11.609 -5.188 1 87.12 126 THR A CA 1
ATOM 1043 C C . THR A 1 126 ? -23.969 12.141 -4.418 1 87.12 126 THR A C 1
ATOM 1045 O O . THR A 1 126 ? -23.906 13.211 -3.814 1 87.12 126 THR A O 1
ATOM 1048 N N . PHE A 1 127 ? -25.047 11.406 -4.477 1 88.88 127 PHE A N 1
ATOM 1049 C CA . PHE A 1 127 ? -26.219 11.82 -3.709 1 88.88 127 PHE A CA 1
ATOM 1050 C C . PHE A 1 127 ? -25.875 11.945 -2.229 1 88.88 127 PHE A C 1
ATOM 1052 O O . PHE A 1 127 ? -26.469 12.758 -1.514 1 88.88 127 PHE A O 1
ATOM 1059 N N . HIS A 1 128 ? -24.953 11.203 -1.715 1 89.06 128 HIS A N 1
ATOM 1060 C CA . HIS A 1 128 ? -24.484 11.32 -0.335 1 89.06 128 HIS A CA 1
ATOM 1061 C C . HIS A 1 128 ? -23.906 12.703 -0.059 1 89.06 128 HIS A C 1
ATOM 1063 O O . HIS A 1 128 ? -24.016 13.211 1.062 1 89.06 128 HIS A O 1
ATOM 1069 N N . LEU A 1 129 ? -23.344 13.273 -1.057 1 90.44 129 LEU A N 1
ATOM 1070 C CA . LEU A 1 129 ? -22.75 14.594 -0.902 1 90.44 129 LEU A CA 1
ATOM 1071 C C . LEU A 1 129 ? -23.828 15.656 -0.726 1 90.44 129 LEU A C 1
ATOM 1073 O O . LEU A 1 129 ? -23.672 16.578 0.077 1 90.44 129 LEU A O 1
ATOM 1077 N N . ASN A 1 130 ? -24.828 15.445 -1.484 1 91.12 130 ASN A N 1
ATOM 1078 C CA . ASN A 1 130 ? -25.938 16.375 -1.343 1 91.12 130 ASN A CA 1
ATOM 1079 C C . ASN A 1 130 ? -26.547 16.312 0.054 1 91.12 130 ASN A C 1
ATOM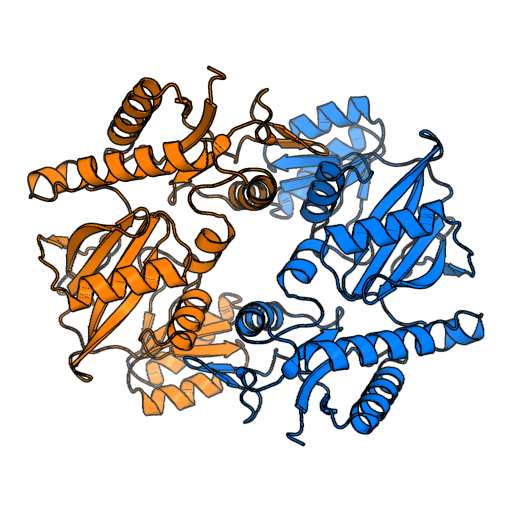 1081 O O . ASN A 1 130 ? -26.859 17.359 0.649 1 91.12 130 ASN A O 1
ATOM 1085 N N . THR A 1 131 ? -26.656 15.164 0.501 1 91.62 131 THR A N 1
ATOM 1086 C CA . THR A 1 131 ? -27.234 14.969 1.825 1 91.62 131 THR A CA 1
ATOM 1087 C C . THR A 1 131 ? -26.359 15.625 2.898 1 91.62 131 THR A C 1
ATOM 1089 O O . THR A 1 131 ? -26.875 16.312 3.779 1 91.62 131 THR A O 1
ATOM 1092 N N . ILE A 1 132 ? -25.141 15.508 2.807 1 91.94 132 ILE A N 1
ATOM 1093 C CA . ILE A 1 132 ? -24.266 16.016 3.852 1 91.94 132 ILE A CA 1
ATOM 1094 C C . ILE A 1 132 ? -24.109 17.531 3.697 1 91.94 132 ILE A C 1
ATOM 1096 O O . ILE A 1 132 ? -23.906 18.234 4.684 1 91.94 132 ILE A O 1
ATOM 1100 N N . MET A 1 133 ? -24.156 17.953 2.5 1 93.12 133 MET A N 1
ATOM 1101 C CA . MET A 1 133 ? -24.078 19.391 2.252 1 93.12 133 MET A CA 1
ATOM 1102 C C . MET A 1 133 ? -25.188 20.125 2.994 1 93.12 133 MET A C 1
ATOM 1104 O O . MET A 1 133 ? -24.953 21.203 3.543 1 93.12 133 MET A O 1
ATOM 1108 N N . LYS A 1 134 ? -26.281 19.562 2.998 1 93.12 134 LYS A N 1
ATOM 1109 C CA . LYS A 1 134 ? -27.406 20.172 3.709 1 93.12 134 LYS A CA 1
ATOM 1110 C C . LYS A 1 134 ? -27.109 20.297 5.203 1 93.12 134 LYS A C 1
ATOM 1112 O O . LYS A 1 134 ? -27.516 21.25 5.848 1 93.12 134 LYS A O 1
ATOM 1117 N N . LYS A 1 135 ? -26.391 19.375 5.664 1 93.19 135 LYS A N 1
ATOM 1118 C CA . LYS A 1 135 ? -26.062 19.344 7.09 1 93.19 135 LYS A CA 1
ATOM 1119 C C . LYS A 1 135 ? -24.859 20.25 7.406 1 93.19 135 LYS A C 1
ATOM 1121 O O . LYS A 1 135 ? -24.875 20.969 8.406 1 93.19 135 LYS A O 1
ATOM 1126 N N . TRP A 1 136 ? -23.844 20.266 6.598 1 95 136 TRP A N 1
ATOM 1127 C CA . TRP A 1 136 ? -22.594 20.953 6.863 1 95 136 TRP A CA 1
ATOM 1128 C C . TRP A 1 136 ? -22.625 22.391 6.375 1 95 136 TRP A C 1
ATOM 1130 O O . TRP A 1 136 ? -21.844 23.234 6.82 1 95 136 TRP A O 1
ATOM 1140 N N . SER A 1 137 ? -23.484 22.703 5.445 1 93.06 137 SER A N 1
ATOM 1141 C CA . SER A 1 137 ? -23.656 24.016 4.824 1 93.06 137 SER A CA 1
ATOM 1142 C C . SER A 1 137 ? -22.469 24.359 3.939 1 93.06 137 SER A C 1
ATOM 1144 O O . SER A 1 137 ? -22.641 24.922 2.85 1 93.06 137 SER A O 1
ATOM 1146 N N . LYS A 1 138 ? -21.266 24.125 4.434 1 95.12 138 LYS A N 1
ATOM 1147 C CA . LYS A 1 138 ? -20.047 24.359 3.691 1 95.12 138 LYS A CA 1
ATOM 1148 C C . LYS A 1 138 ? -19.078 23.188 3.809 1 95.12 138 LYS A C 1
ATOM 1150 O O . LYS A 1 138 ? -18.969 22.578 4.875 1 95.12 138 LYS A O 1
ATOM 1155 N N . MET A 1 139 ? -18.422 22.922 2.631 1 95.81 139 MET A N 1
ATOM 1156 C CA . MET A 1 139 ? -17.469 21.812 2.67 1 95.81 139 MET A CA 1
ATOM 1157 C C . MET A 1 139 ? -16.312 22.047 1.699 1 95.81 139 MET A C 1
ATOM 1159 O O . MET A 1 139 ? -16.344 23.016 0.925 1 95.81 139 MET A O 1
ATOM 1163 N N . VAL A 1 140 ? -15.297 21.25 1.857 1 95.19 140 VAL A N 1
ATOM 1164 C CA . VAL A 1 140 ? -14.117 21.312 0.996 1 95.19 140 VAL A CA 1
ATOM 1165 C C . VAL A 1 140 ? -13.906 19.969 0.308 1 95.19 140 VAL A C 1
ATOM 1167 O O . VAL A 1 140 ? -13.906 18.922 0.963 1 95.19 140 VAL A O 1
ATOM 1170 N N . TYR A 1 141 ? -13.844 19.984 -1.001 1 92.44 141 TYR A N 1
ATOM 1171 C CA . TYR A 1 141 ? -13.352 18.828 -1.736 1 92.44 141 TYR A CA 1
ATOM 1172 C C . TYR A 1 141 ? -11.828 18.797 -1.748 1 92.44 141 TYR A C 1
ATOM 1174 O O . TYR A 1 141 ? -11.18 19.812 -2.023 1 92.44 141 TYR A O 1
ATOM 1182 N N . LYS A 1 142 ? -11.297 17.594 -1.434 1 92.38 142 LYS A N 1
ATOM 1183 C CA . LYS A 1 142 ? -9.852 17.406 -1.402 1 92.38 142 LYS A CA 1
ATOM 1184 C C . LYS A 1 142 ? -9.445 16.125 -2.129 1 92.38 142 LYS A C 1
ATOM 1186 O O . LYS A 1 142 ? -9.922 15.031 -1.792 1 92.38 142 LYS A O 1
ATOM 1191 N N . PRO A 1 143 ? -8.578 16.328 -3.178 1 90.31 143 PRO A N 1
ATOM 1192 C CA . PRO A 1 143 ? -7.941 15.086 -3.611 1 90.31 143 PRO A CA 1
ATOM 1193 C C . PRO A 1 143 ? -7.18 14.383 -2.484 1 90.31 143 PRO A C 1
ATOM 1195 O O . PRO A 1 143 ? -6.477 15.039 -1.712 1 90.31 143 PRO A O 1
ATOM 1198 N N . THR A 1 144 ? -7.258 13.055 -2.422 1 93.31 144 THR A N 1
ATOM 1199 C CA . THR A 1 144 ? -6.719 12.352 -1.261 1 93.31 144 THR A CA 1
ATOM 1200 C C . THR A 1 144 ? -5.199 12.289 -1.326 1 93.31 144 THR A C 1
ATOM 1202 O O . THR A 1 144 ? -4.531 12.164 -0.297 1 93.31 144 THR A O 1
ATOM 1205 N N . ASP A 1 145 ? -4.633 12.367 -2.514 1 89.25 145 ASP A N 1
ATOM 1206 C CA . ASP A 1 145 ? -3.191 12.219 -2.682 1 89.25 145 ASP A CA 1
ATOM 1207 C C . ASP A 1 145 ? -2.551 13.539 -3.096 1 89.25 145 ASP A C 1
ATOM 1209 O O . ASP A 1 145 ? -1.389 13.57 -3.51 1 89.25 145 ASP A O 1
ATOM 1213 N N . GLY A 1 146 ? -3.219 14.57 -3.008 1 83.94 146 GLY A N 1
ATOM 1214 C CA . GLY A 1 146 ? -2.676 15.867 -3.383 1 83.94 146 GLY A CA 1
ATOM 1215 C C . GLY A 1 146 ? -1.812 16.484 -2.303 1 83.94 146 GLY A C 1
ATOM 1216 O O . GLY A 1 146 ? -1.809 16.031 -1.16 1 83.94 146 GLY A O 1
ATOM 1217 N N . TRP A 1 147 ? -1.084 17.516 -2.826 1 82.44 147 TRP A N 1
ATOM 1218 C CA . TRP A 1 147 ? -0.2 18.234 -1.915 1 82.44 147 TRP A CA 1
ATOM 1219 C C . TRP A 1 147 ? -0.26 19.734 -2.172 1 82.44 147 TRP A C 1
ATOM 1221 O O . TRP A 1 147 ? -0.75 20.172 -3.217 1 82.44 147 TRP A O 1
ATOM 1231 N N . GLY A 1 148 ? 0.167 20.453 -1.167 1 81.12 148 GLY A N 1
ATOM 1232 C CA . GLY A 1 148 ? 0.332 21.891 -1.33 1 81.12 148 GLY A CA 1
ATOM 1233 C C . GLY A 1 148 ? -0.982 22.625 -1.52 1 81.12 148 GLY A C 1
ATOM 1234 O O . GLY A 1 148 ? -1.006 23.734 -2.043 1 81.12 148 GLY A O 1
ATOM 1235 N N . GLY A 1 149 ? -2.02 21.922 -1.33 1 81 149 GLY A N 1
ATOM 1236 C CA . GLY A 1 149 ? -3.324 22.547 -1.478 1 81 149 GLY A CA 1
ATOM 1237 C C . GLY A 1 149 ? -3.854 22.5 -2.898 1 81 149 GLY A C 1
ATOM 1238 O O . GLY A 1 149 ? -4.93 23.031 -3.184 1 81 149 GLY A O 1
ATOM 1239 N N . VAL A 1 150 ? -3.166 21.859 -3.732 1 80.12 150 VAL A N 1
ATOM 1240 C CA . VAL A 1 150 ? -3.562 21.766 -5.133 1 80.12 150 VAL A CA 1
ATOM 1241 C C . VAL A 1 150 ? -4.828 20.922 -5.25 1 80.12 150 VAL A C 1
ATOM 1243 O O . VAL A 1 150 ? -4.91 19.828 -4.672 1 80.12 150 VAL A O 1
ATOM 1246 N N . GLY A 1 151 ? -5.793 21.469 -5.887 1 83.25 151 GLY A N 1
ATOM 1247 C CA . GLY A 1 151 ? -7.016 20.734 -6.156 1 83.25 151 GLY A CA 1
ATOM 1248 C C . GLY A 1 151 ? -8.078 20.938 -5.094 1 83.25 151 GLY A C 1
ATOM 1249 O O . GLY A 1 151 ? -9.211 20.469 -5.238 1 83.25 151 GLY A O 1
ATOM 1250 N N . LEU A 1 152 ? -7.691 21.578 -4.086 1 88.12 152 LEU A N 1
ATOM 1251 C CA . LEU A 1 152 ? -8.688 21.875 -3.064 1 88.12 152 LEU A CA 1
ATOM 1252 C C . LEU A 1 152 ? -9.766 22.797 -3.609 1 88.12 152 LEU A C 1
ATOM 1254 O O . LEU A 1 152 ? -9.453 23.797 -4.27 1 88.12 152 LEU A O 1
ATOM 1258 N N . THR A 1 153 ? -11 22.469 -3.285 1 89.5 153 THR A N 1
ATOM 1259 C CA . THR A 1 153 ? -12.109 23.297 -3.738 1 89.5 153 THR A CA 1
ATOM 1260 C C . THR A 1 153 ? -13.125 23.5 -2.615 1 89.5 153 THR A C 1
ATOM 1262 O O . THR A 1 153 ? -13.68 22.531 -2.086 1 89.5 153 THR A O 1
ATOM 1265 N N . LYS A 1 154 ? -13.281 24.766 -2.338 1 92.38 154 LYS A N 1
ATOM 1266 C CA . LYS A 1 154 ? -14.297 25.109 -1.354 1 92.38 154 LYS A CA 1
ATOM 1267 C C . LYS A 1 154 ? -15.688 25.109 -1.981 1 92.38 154 LYS A C 1
ATOM 1269 O O . LYS A 1 154 ? -15.891 25.688 -3.055 1 92.38 154 LYS A O 1
ATOM 1274 N N . ILE A 1 155 ? -16.594 24.438 -1.368 1 94.12 155 ILE A N 1
ATOM 1275 C CA . ILE A 1 155 ? -17.984 24.375 -1.802 1 94.12 155 ILE A CA 1
ATOM 1276 C C . ILE A 1 155 ? -18.875 25.078 -0.783 1 94.12 155 ILE A C 1
ATOM 1278 O O . ILE A 1 155 ? -19.078 24.578 0.329 1 94.12 155 ILE A O 1
ATOM 1282 N N . GLU A 1 156 ? -19.516 26.094 -1.223 1 93.88 156 GLU A N 1
ATOM 1283 C CA . GLU A 1 156 ? -20.141 27.016 -0.271 1 93.88 156 GLU A CA 1
ATOM 1284 C C . GLU A 1 156 ? -21.641 26.781 -0.176 1 93.88 156 GLU A C 1
ATOM 1286 O O . GLU A 1 156 ? -22.312 27.328 0.696 1 93.88 156 GLU A O 1
ATOM 1291 N N . ASN A 1 157 ? -22.172 26.094 -1.118 1 92.69 157 ASN A N 1
ATOM 1292 C CA . ASN A 1 157 ? -23.594 25.781 -1.104 1 92.69 157 ASN A CA 1
ATOM 1293 C C . ASN A 1 157 ? -23.922 24.625 -2.041 1 92.69 157 ASN A C 1
ATOM 1295 O O . ASN A 1 157 ? -23.047 24.109 -2.734 1 92.69 157 ASN A O 1
ATOM 1299 N N . GLU A 1 158 ? -25.172 24.25 -2.021 1 91.81 158 GLU A N 1
ATOM 1300 C CA . GLU A 1 158 ? -25.625 23.109 -2.809 1 91.81 158 GLU A CA 1
ATOM 1301 C C . GLU A 1 158 ? -25.484 23.391 -4.305 1 91.81 158 GLU A C 1
ATOM 1303 O O . GLU A 1 158 ? -25.156 22.484 -5.078 1 91.81 158 GLU A O 1
ATOM 1308 N N . GLU A 1 159 ? -25.75 24.547 -4.711 1 92.12 159 GLU A N 1
ATOM 1309 C CA . GLU A 1 159 ? -25.641 24.922 -6.121 1 92.12 159 GLU A CA 1
ATOM 1310 C C . GLU A 1 159 ? -24.203 24.75 -6.625 1 92.12 159 GLU A C 1
ATOM 1312 O O . GLU A 1 159 ? -23.984 24.219 -7.711 1 92.12 159 GLU A O 1
ATOM 1317 N N . ALA A 1 160 ? -23.297 25.219 -5.836 1 92.06 160 ALA A N 1
ATOM 1318 C CA . ALA A 1 160 ? -21.891 25.062 -6.184 1 92.06 160 ALA A CA 1
ATOM 1319 C C . ALA A 1 160 ? -21.5 23.594 -6.297 1 92.06 160 ALA A C 1
ATOM 1321 O O . ALA A 1 160 ? -20.781 23.219 -7.215 1 92.06 160 ALA A O 1
ATOM 1322 N N . LEU A 1 161 ? -22.016 22.828 -5.387 1 91.62 161 LEU A N 1
ATOM 1323 C CA . LEU A 1 161 ? -21.75 21.391 -5.41 1 91.62 161 LEU A CA 1
ATOM 1324 C C . LEU A 1 161 ? -22.281 20.766 -6.699 1 91.62 161 LEU A C 1
ATOM 1326 O O . LEU A 1 161 ? -21.547 20.047 -7.379 1 91.62 161 LEU A O 1
ATOM 1330 N N . ASN A 1 162 ? -23.406 21.078 -7.027 1 90 162 ASN A N 1
ATOM 1331 C CA . ASN A 1 162 ? -24.047 20.516 -8.211 1 90 162 ASN A CA 1
ATOM 1332 C C . ASN A 1 162 ? -23.297 20.906 -9.492 1 90 162 ASN A C 1
ATOM 1334 O O . ASN A 1 162 ? -23.281 20.141 -10.453 1 90 162 ASN A O 1
ATOM 1338 N N . MET A 1 163 ? -22.703 22.031 -9.461 1 87.75 163 MET A N 1
ATOM 1339 C CA . MET A 1 163 ? -21.953 22.484 -10.617 1 87.75 163 MET A CA 1
ATOM 1340 C C . MET A 1 163 ? -20.609 21.781 -10.703 1 87.75 163 MET A C 1
ATOM 1342 O O . MET A 1 163 ? -20.078 21.547 -11.797 1 87.75 163 MET A O 1
ATOM 1346 N N . LEU A 1 164 ? -20.141 21.438 -9.57 1 85.69 164 LEU A N 1
ATOM 1347 C CA . LEU A 1 164 ? -18.797 20.875 -9.5 1 85.69 164 LEU A CA 1
ATOM 1348 C C . LEU A 1 164 ? -18.828 19.375 -9.836 1 85.69 164 LEU A C 1
ATOM 1350 O O . LEU A 1 164 ? -17.891 18.859 -10.461 1 85.69 164 LEU A O 1
ATOM 1354 N N . ILE A 1 165 ? -19.875 18.672 -9.508 1 85.19 165 ILE A N 1
ATOM 1355 C CA . ILE A 1 165 ? -19.953 17.219 -9.578 1 85.19 165 ILE A CA 1
ATOM 1356 C C . ILE A 1 165 ? -19.734 16.75 -11.023 1 85.19 165 ILE A C 1
ATOM 1358 O O . ILE A 1 165 ? -18.922 15.867 -11.273 1 85.19 165 ILE A O 1
ATOM 1362 N N . PRO A 1 166 ? -20.391 17.391 -12.023 1 81.88 166 PRO A N 1
ATOM 1363 C CA . PRO A 1 166 ? -20.172 16.953 -13.406 1 81.88 166 PRO A CA 1
ATOM 1364 C C . PRO A 1 166 ? -18.703 17.094 -13.836 1 81.88 166 PRO A C 1
ATOM 1366 O O . PRO A 1 166 ? -18.203 16.281 -14.602 1 81.88 166 PRO A O 1
ATOM 1369 N N . PHE A 1 167 ? -18.062 18.109 -13.367 1 79.56 167 PHE A N 1
ATOM 1370 C CA . PHE A 1 167 ? -16.656 18.344 -13.719 1 79.56 167 PHE A CA 1
ATOM 1371 C C . PHE A 1 167 ? -15.758 17.281 -13.094 1 79.56 167 PHE A C 1
ATOM 1373 O O . PHE A 1 167 ? -14.867 16.75 -13.758 1 79.56 167 PHE A O 1
ATOM 1380 N N . LEU A 1 168 ? -16.062 17.016 -11.891 1 76.06 168 LEU A N 1
ATOM 1381 C CA . LEU A 1 168 ? -15.273 16.016 -11.188 1 76.06 168 LEU A CA 1
ATOM 1382 C C . LEU A 1 168 ? -15.453 14.641 -11.82 1 76.06 168 LEU A C 1
ATOM 1384 O O . LEU A 1 168 ? -14.5 13.859 -11.898 1 76.06 168 LEU A O 1
ATOM 1388 N N . ASN A 1 169 ? -16.609 14.406 -12.289 1 76.25 169 ASN A N 1
ATOM 1389 C CA . ASN A 1 169 ? -16.906 13.133 -12.93 1 76.25 169 ASN A CA 1
ATOM 1390 C C . ASN A 1 169 ? -16.141 12.977 -14.242 1 76.25 169 ASN A C 1
ATOM 1392 O O . ASN A 1 169 ? -15.828 11.859 -14.656 1 76.25 169 ASN A O 1
ATOM 1396 N N . GLN A 1 170 ? -15.828 14.117 -14.805 1 73.81 170 GLN A N 1
ATOM 1397 C CA . GLN A 1 170 ? -15.086 14.094 -16.062 1 73.81 170 GLN A CA 1
ATOM 1398 C C . GLN A 1 170 ? -13.617 13.75 -15.836 1 73.81 170 GLN A C 1
ATOM 1400 O O . GLN A 1 170 ? -12.938 13.266 -16.734 1 73.81 170 GLN A O 1
ATOM 1405 N N . MET A 1 171 ? -13.094 13.953 -14.617 1 71.5 171 MET A N 1
ATOM 1406 C CA . MET A 1 171 ? -11.688 13.711 -14.289 1 71.5 171 MET A CA 1
ATOM 1407 C C . MET A 1 171 ? -11.453 12.25 -13.938 1 71.5 171 MET A C 1
ATOM 1409 O O . MET A 1 171 ? -10.328 11.852 -13.641 1 71.5 171 MET A O 1
ATOM 1413 N N . ASP A 1 172 ? -12.289 11.414 -14.266 1 70.62 172 ASP A N 1
ATOM 1414 C CA . ASP A 1 172 ? -12.211 9.977 -14.016 1 70.62 172 ASP A CA 1
ATOM 1415 C C . ASP A 1 172 ? -11.82 9.695 -12.562 1 70.62 172 ASP A C 1
ATOM 1417 O O . ASP A 1 172 ? -10.945 8.867 -12.297 1 70.62 172 ASP A O 1
ATOM 1421 N N . LEU A 1 173 ? -12.359 10.469 -11.711 1 76.88 173 LEU A N 1
ATOM 1422 C CA . LEU A 1 173 ? -12.141 10.227 -10.289 1 76.88 173 LEU A CA 1
ATOM 1423 C C . LEU A 1 173 ? -12.852 8.953 -9.844 1 76.88 173 LEU A C 1
ATOM 1425 O O . LEU A 1 173 ? -13.93 8.625 -10.352 1 76.88 173 LEU A O 1
ATOM 1429 N N . ARG A 1 174 ? -12.203 8.32 -8.859 1 80.62 174 ARG A N 1
ATOM 1430 C CA . ARG A 1 174 ? -12.766 7.043 -8.43 1 80.62 174 ARG A CA 1
ATOM 1431 C C . ARG A 1 174 ? -13.641 7.215 -7.191 1 80.62 174 ARG A C 1
ATOM 1433 O O . ARG A 1 174 ? -14.516 6.391 -6.926 1 80.62 174 ARG A O 1
ATOM 1440 N N . TYR A 1 175 ? -13.445 8.188 -6.48 1 88.25 175 TYR A N 1
ATOM 1441 C CA . TYR A 1 175 ? -14.188 8.484 -5.262 1 88.25 175 TYR A CA 1
ATOM 1442 C C . TYR A 1 175 ? -14.062 9.953 -4.887 1 88.25 175 TYR A C 1
ATOM 1444 O O . TYR A 1 175 ? -13.219 10.672 -5.43 1 88.25 175 TYR A O 1
ATOM 1452 N N . PHE A 1 176 ? -15.016 10.375 -4.051 1 89.44 176 PHE A N 1
ATOM 1453 C CA . PHE A 1 176 ? -15.023 11.742 -3.543 1 89.44 176 PHE A CA 1
ATOM 1454 C C . PHE A 1 176 ? -14.742 11.766 -2.047 1 89.44 176 PHE A C 1
ATOM 1456 O O . PHE A 1 176 ? -15.398 11.07 -1.272 1 89.44 176 PHE A O 1
ATOM 1463 N N . TYR A 1 177 ? -13.766 12.5 -1.708 1 94.62 177 TYR A N 1
ATOM 1464 C CA . TYR A 1 177 ? -13.438 12.797 -0.317 1 94.62 177 TYR A CA 1
ATOM 1465 C C . TYR A 1 177 ? -13.688 14.266 0.005 1 94.62 177 TYR A C 1
ATOM 1467 O O . TYR A 1 177 ? -13.086 15.148 -0.604 1 94.62 177 TYR A O 1
ATOM 1475 N N . VAL A 1 178 ? -14.617 14.5 0.941 1 95.44 178 VAL A N 1
ATOM 1476 C CA . VAL A 1 178 ? -14.953 15.875 1.32 1 95.44 178 VAL A CA 1
ATOM 1477 C C . VAL A 1 178 ? -14.828 16.031 2.834 1 95.44 178 VAL A C 1
ATOM 1479 O O . VAL A 1 178 ? -15.047 15.078 3.586 1 95.44 178 VAL A O 1
ATOM 1482 N N . GLU A 1 179 ? -14.508 17.219 3.197 1 97.19 179 GLU A N 1
ATOM 1483 C CA . GLU A 1 179 ? -14.422 17.578 4.609 1 97.19 179 GLU A CA 1
ATOM 1484 C C . GLU A 1 179 ? -15.336 18.766 4.926 1 97.19 179 GLU A C 1
ATOM 1486 O O . GLU A 1 179 ? -15.5 19.656 4.094 1 97.19 179 GLU A O 1
ATOM 1491 N N . LYS A 1 180 ? -15.859 18.703 6.121 1 97.19 180 LYS A N 1
ATOM 1492 C CA . LYS A 1 180 ? -16.578 19.875 6.602 1 97.19 180 LYS A CA 1
ATOM 1493 C C . LYS A 1 180 ? -15.633 21.062 6.738 1 97.19 180 LYS A C 1
ATOM 1495 O O . LYS A 1 180 ? -14.531 20.938 7.27 1 97.19 180 LYS A O 1
ATOM 1500 N N . PHE A 1 181 ? -16.141 22.188 6.195 1 96.5 181 PHE A N 1
ATOM 1501 C CA . PHE A 1 181 ? -15.328 23.375 6.363 1 96.5 181 PHE A CA 1
ATOM 1502 C C . PHE A 1 181 ? -15.273 23.797 7.824 1 96.5 181 PHE A C 1
ATOM 1504 O O . PHE A 1 181 ? -16.312 23.844 8.5 1 96.5 181 PHE A O 1
ATOM 1511 N N . ILE A 1 182 ? -14.125 24.109 8.273 1 96 182 ILE A N 1
ATOM 1512 C CA . ILE A 1 182 ? -13.914 24.469 9.672 1 96 182 ILE A CA 1
ATOM 1513 C C . ILE A 1 182 ? -13.812 25.984 9.812 1 96 182 ILE A C 1
ATOM 1515 O O . ILE A 1 182 ? -13.164 26.641 9 1 96 182 ILE A O 1
ATOM 1519 N N . ASP A 1 183 ? -14.484 26.5 10.805 1 95.38 183 ASP A N 1
ATOM 1520 C CA . ASP A 1 183 ? -14.297 27.891 11.18 1 95.38 183 ASP A CA 1
ATOM 1521 C C . ASP A 1 183 ? -13.008 28.078 11.984 1 95.38 183 ASP A C 1
ATOM 1523 O O . ASP A 1 183 ? -12.953 27.719 13.164 1 95.38 183 ASP A O 1
ATOM 1527 N N . TYR A 1 184 ? -11.992 28.594 11.367 1 95.06 184 TYR A N 1
ATOM 1528 C CA . TYR A 1 184 ? -10.703 28.828 12 1 95.06 184 TYR A CA 1
ATOM 1529 C C . TYR A 1 184 ? -10.18 30.234 11.664 1 95.06 184 TYR A C 1
ATOM 1531 O O . TYR A 1 184 ? -10.828 30.984 10.945 1 95.06 184 TYR A O 1
ATOM 1539 N N . ASP A 1 185 ? -9.086 30.703 12.172 1 94.12 185 ASP A N 1
ATOM 1540 C CA . ASP A 1 185 ? -8.609 32.062 12.055 1 94.12 185 ASP A CA 1
ATOM 1541 C C . ASP A 1 185 ? -7.688 32.25 10.844 1 94.12 185 ASP A C 1
ATOM 1543 O O . ASP A 1 185 ? -6.859 33.156 10.812 1 94.12 185 ASP A O 1
ATOM 1547 N N . ASN A 1 186 ? -7.688 31.312 9.922 1 94.94 186 ASN A N 1
ATOM 1548 C CA . ASN A 1 186 ? -6.91 31.328 8.688 1 94.94 186 ASN A CA 1
ATOM 1549 C C . ASN A 1 186 ? -5.418 31.172 8.961 1 94.94 186 ASN A C 1
ATOM 1551 O O . ASN A 1 186 ? -4.586 31.656 8.195 1 94.94 186 ASN A O 1
ATOM 1555 N N . THR A 1 187 ? -5.141 30.625 10.102 1 96.38 187 THR A N 1
ATOM 1556 C CA . THR A 1 187 ? -3.77 30.25 10.422 1 96.38 187 THR A CA 1
ATOM 1557 C C . THR A 1 187 ? -3.697 28.797 10.875 1 96.38 187 THR A C 1
ATOM 1559 O O . THR A 1 187 ? -4.707 28.219 11.289 1 96.38 187 THR A O 1
ATOM 1562 N N . ASP A 1 188 ? -2.572 28.234 10.719 1 97.19 188 ASP A N 1
ATOM 1563 C CA . ASP A 1 188 ? -2.381 26.875 11.234 1 97.19 188 ASP A CA 1
ATOM 1564 C C . ASP A 1 188 ? -1.046 26.75 11.961 1 97.19 188 ASP A C 1
ATOM 1566 O O . ASP A 1 188 ? -0.291 27.719 12.062 1 97.19 188 ASP A O 1
ATOM 1570 N N . TYR A 1 189 ? -0.883 25.688 12.703 1 98 189 TYR A N 1
ATOM 1571 C CA . TYR A 1 189 ? 0.377 25.25 13.297 1 98 189 TYR A CA 1
ATOM 1572 C C . TYR A 1 189 ? 1.028 24.156 12.461 1 98 189 TYR A C 1
ATOM 1574 O O . TYR A 1 189 ? 0.372 23.188 12.086 1 98 189 TYR A O 1
ATOM 1582 N N . ARG A 1 190 ? 2.221 24.375 12.148 1 97.88 190 ARG A N 1
ATOM 1583 C CA . ARG A 1 190 ? 3.08 23.281 11.695 1 97.88 190 ARG A CA 1
ATOM 1584 C C . ARG A 1 190 ? 4.023 22.844 12.805 1 97.88 190 ARG A C 1
ATOM 1586 O O . ARG A 1 190 ? 4.871 23.609 13.258 1 97.88 190 ARG A O 1
ATOM 1593 N N . ILE A 1 191 ? 3.848 21.578 13.219 1 98.5 191 ILE A N 1
ATOM 1594 C CA . ILE A 1 191 ? 4.668 21.031 14.289 1 98.5 191 ILE A CA 1
ATOM 1595 C C . ILE A 1 191 ? 5.574 19.922 13.727 1 98.5 191 ILE A C 1
ATOM 1597 O O . ILE A 1 191 ? 5.094 18.969 13.117 1 98.5 191 ILE A O 1
ATOM 1601 N N . ASP A 1 192 ? 6.855 20.047 13.953 1 98.62 192 ASP A N 1
ATOM 1602 C CA . ASP A 1 192 ? 7.82 19.047 13.5 1 98.62 192 ASP A CA 1
ATOM 1603 C C . ASP A 1 192 ? 8.195 18.094 14.641 1 98.62 192 ASP A C 1
ATOM 1605 O O . ASP A 1 192 ? 8.523 18.547 15.742 1 98.62 192 ASP A O 1
ATOM 1609 N N . ILE A 1 193 ? 8.078 16.844 14.328 1 98.88 193 ILE A N 1
ATOM 1610 C CA . ILE A 1 193 ? 8.406 15.781 15.266 1 98.88 193 ILE A CA 1
ATOM 1611 C C . ILE A 1 193 ? 9.461 14.859 14.656 1 98.88 193 ILE A C 1
ATOM 1613 O O . ILE A 1 193 ? 9.359 14.484 13.484 1 98.88 193 ILE A O 1
ATOM 1617 N N . VAL A 1 194 ? 10.523 14.531 15.438 1 98.88 194 VAL A N 1
ATOM 1618 C CA . VAL A 1 194 ? 11.516 13.531 15.039 1 98.88 194 VAL A CA 1
ATOM 1619 C C . VAL A 1 194 ? 11.711 12.523 16.172 1 98.88 194 VAL A C 1
ATOM 1621 O O . VAL A 1 194 ? 12.008 12.906 17.297 1 98.88 194 VAL A O 1
ATOM 1624 N N . ASP A 1 195 ? 11.461 11.266 15.805 1 98.44 195 ASP A N 1
ATOM 1625 C CA . ASP A 1 195 ? 11.695 10.188 16.75 1 98.44 195 ASP A CA 1
ATOM 1626 C C . ASP A 1 195 ? 10.922 10.422 18.062 1 98.44 195 ASP A C 1
ATOM 1628 O O . ASP A 1 195 ? 11.484 10.297 19.141 1 98.44 195 ASP A O 1
ATOM 1632 N N . GLY A 1 196 ? 9.711 10.867 17.922 1 98.44 196 GLY A N 1
ATOM 1633 C CA . GLY A 1 196 ? 8.836 11.047 19.078 1 98.44 196 GLY A CA 1
ATOM 1634 C C . GLY A 1 196 ? 9.164 12.281 19.891 1 98.44 196 GLY A C 1
ATOM 1635 O O . GLY A 1 196 ? 8.742 12.398 21.047 1 98.44 196 GLY A O 1
ATOM 1636 N N . GLN A 1 197 ? 9.898 13.164 19.328 1 98.69 197 GLN A N 1
ATOM 1637 C CA . GLN A 1 197 ? 10.289 14.375 20.062 1 98.69 197 GLN A CA 1
ATOM 1638 C C . GLN A 1 197 ? 9.875 15.633 19.297 1 98.69 197 GLN A C 1
ATOM 1640 O O . GLN A 1 197 ? 10.008 15.688 18.062 1 98.69 197 GLN A O 1
ATOM 1645 N N . PHE A 1 198 ? 9.445 16.625 20.078 1 98.62 198 PHE A N 1
ATOM 1646 C CA . PHE A 1 198 ? 9.125 17.922 19.516 1 98.62 198 PHE A CA 1
ATOM 1647 C C . PHE A 1 198 ? 10.391 18.656 19.062 1 98.62 198 PHE A C 1
ATOM 1649 O O . PHE A 1 198 ? 11.344 18.766 19.828 1 98.62 198 PHE A O 1
ATOM 1656 N N . VAL A 1 199 ? 10.398 19.141 17.859 1 98.25 199 VAL A N 1
ATOM 1657 C CA . VAL A 1 199 ? 11.562 19.797 17.266 1 98.25 199 VAL A CA 1
ATOM 1658 C C . VAL A 1 199 ? 11.32 21.297 17.156 1 98.25 199 VAL A C 1
ATOM 1660 O O . VAL A 1 199 ? 12.188 22.094 17.5 1 98.25 199 VAL A O 1
ATOM 1663 N N . GLY A 1 200 ? 10.164 21.562 16.594 1 97.44 200 GLY A N 1
ATOM 1664 C CA . GLY A 1 200 ? 9.852 22.969 16.359 1 97.44 200 GLY A CA 1
ATOM 1665 C C . GLY A 1 200 ? 8.43 23.188 15.875 1 97.44 200 GLY A C 1
ATOM 1666 O O . GLY A 1 200 ? 7.707 22.219 15.586 1 97.44 200 GLY A O 1
ATOM 1667 N N . CYS A 1 201 ? 8.094 24.484 15.828 1 97.81 201 CYS A N 1
ATOM 1668 C CA . CYS A 1 201 ? 6.762 24.891 15.414 1 97.81 201 CYS A CA 1
ATOM 1669 C C . CYS A 1 201 ? 6.805 26.234 14.703 1 97.81 201 CYS A C 1
ATOM 1671 O O . CYS A 1 201 ? 7.609 27.109 15.047 1 97.81 201 CYS A O 1
ATOM 1673 N N . TYR A 1 202 ? 6.043 26.375 13.75 1 97.5 202 TYR A N 1
ATOM 1674 C CA . TYR A 1 202 ? 5.781 27.688 13.156 1 97.5 202 TYR A CA 1
ATOM 1675 C C . TYR A 1 202 ? 4.352 27.781 12.648 1 97.5 202 TYR A C 1
ATOM 1677 O O . TYR A 1 202 ? 3.637 26.766 12.602 1 97.5 202 TYR A O 1
ATOM 1685 N N . GLY A 1 203 ? 3.982 28.969 12.414 1 97.38 203 GLY A N 1
ATOM 1686 C CA . GLY A 1 203 ? 2.646 29.203 11.891 1 97.38 203 GLY A CA 1
ATOM 1687 C C . GLY A 1 203 ? 2.641 29.547 10.406 1 97.38 203 GLY A C 1
ATOM 1688 O O . GLY A 1 203 ? 3.629 30.062 9.883 1 97.38 203 GLY A O 1
ATOM 1689 N N . ARG A 1 204 ? 1.508 29.25 9.797 1 95.88 204 ARG A N 1
ATOM 1690 C CA . ARG A 1 204 ? 1.232 29.703 8.438 1 95.88 204 ARG A CA 1
ATOM 1691 C C . ARG A 1 204 ? -0.095 30.453 8.375 1 95.88 204 ARG A C 1
ATOM 1693 O O . ARG A 1 204 ? -1.043 30.109 9.086 1 95.88 204 ARG A O 1
ATOM 1700 N N . LYS A 1 205 ? -0.076 31.422 7.574 1 95.62 205 LYS A N 1
ATOM 1701 C CA . LYS A 1 205 ? -1.259 32.281 7.461 1 95.62 205 LYS A CA 1
ATOM 1702 C C . LYS A 1 205 ? -1.685 32.438 6.004 1 95.62 205 LYS A C 1
ATOM 1704 O O . LYS A 1 205 ? -0.845 32.625 5.125 1 95.62 205 LYS A O 1
ATOM 1709 N N . ALA A 1 206 ? -3.041 32.219 5.785 1 92.81 206 ALA A N 1
ATOM 1710 C CA . ALA A 1 206 ? -3.582 32.438 4.445 1 92.81 206 ALA A CA 1
ATOM 1711 C C . ALA A 1 206 ? -3.436 33.875 4.016 1 92.81 206 ALA A C 1
ATOM 1713 O O . ALA A 1 206 ? -3.414 34.781 4.859 1 92.81 206 ALA A O 1
ATOM 1714 N N . ASN A 1 207 ? -3.4 33.875 2.693 1 87.62 207 ASN A N 1
ATOM 1715 C CA . ASN A 1 207 ? -3.348 35.25 2.182 1 87.62 207 ASN A CA 1
ATOM 1716 C C . ASN A 1 207 ? -4.742 35.875 2.082 1 87.62 207 ASN A C 1
ATOM 1718 O O . ASN A 1 207 ? -5.727 35.156 1.896 1 87.62 207 ASN A O 1
ATOM 1722 N N . GLY A 1 208 ? -5.098 36.969 2.672 1 79.06 208 GLY A N 1
ATOM 1723 C CA . GLY A 1 208 ? -6.348 37.688 2.77 1 79.06 208 GLY A CA 1
ATOM 1724 C C . GLY A 1 208 ? -7.367 37.281 1.725 1 79.06 208 GLY A C 1
ATOM 1725 O O . GLY A 1 208 ? -8.57 37.25 2.002 1 79.06 208 GLY A O 1
ATOM 1726 N N . ALA A 1 209 ? -7.066 36.812 0.589 1 78.38 209 ALA A N 1
ATOM 1727 C CA . ALA A 1 209 ? -7.965 36.438 -0.502 1 78.38 209 ALA A CA 1
ATOM 1728 C C . ALA A 1 209 ? -8.227 34.938 -0.52 1 78.38 209 ALA A C 1
ATOM 1730 O O . ALA A 1 209 ? -9.18 34.469 -1.145 1 78.38 209 ALA A O 1
ATOM 1731 N N . GLU A 1 210 ? -7.402 34.312 0.271 1 82.31 210 GLU A N 1
ATOM 1732 C CA . GLU A 1 210 ? -7.434 32.844 0.238 1 82.31 210 GLU A CA 1
ATOM 1733 C C . GLU A 1 210 ? -7.711 32.281 1.623 1 82.31 210 GLU A C 1
ATOM 1735 O O . GLU A 1 210 ? -7.539 32.969 2.633 1 82.31 210 GLU A O 1
ATOM 1740 N N . TRP A 1 211 ? -8.227 31.047 1.664 1 85.69 211 TRP A N 1
ATOM 1741 C CA . TRP A 1 211 ? -8.477 30.359 2.92 1 85.69 211 TRP A CA 1
ATOM 1742 C C . TRP A 1 211 ? -7.406 29.297 3.174 1 85.69 211 TRP A C 1
ATOM 1744 O O . TRP A 1 211 ? -7.273 28.797 4.293 1 85.69 211 TRP A O 1
ATOM 1754 N N . ARG A 1 212 ? -6.66 29.016 2.164 1 86.88 212 ARG A N 1
ATOM 1755 C CA . ARG A 1 212 ? -5.57 28.047 2.311 1 86.88 212 ARG A CA 1
ATOM 1756 C C . ARG A 1 212 ? -4.336 28.703 2.916 1 86.88 212 ARG A C 1
ATOM 1758 O O . ARG A 1 212 ? -3.93 29.797 2.482 1 86.88 212 ARG A O 1
ATOM 1765 N N . THR A 1 213 ? -3.719 27.891 3.824 1 87.06 213 THR A N 1
ATOM 1766 C CA . THR A 1 213 ? -2.602 28.484 4.551 1 87.06 213 THR A CA 1
ATOM 1767 C C . THR A 1 213 ? -1.27 28.047 3.955 1 87.06 213 THR A C 1
ATOM 1769 O O . THR A 1 213 ? -0.219 28.594 4.285 1 87.06 213 THR A O 1
ATOM 1772 N N . ASN A 1 214 ? -1.275 27.156 3.061 1 85.19 214 ASN A N 1
ATOM 1773 C CA . ASN A 1 214 ? -0.054 26.609 2.467 1 85.19 214 ASN A CA 1
ATOM 1774 C C . ASN A 1 214 ? 0.75 27.703 1.764 1 85.19 214 ASN A C 1
ATOM 1776 O O . ASN A 1 214 ? 0.181 28.578 1.1 1 85.19 214 ASN A O 1
ATOM 1780 N N . VAL A 1 215 ? 2.02 27.531 1.837 1 82.94 215 VAL A N 1
ATOM 1781 C CA . VAL A 1 215 ? 2.92 28.484 1.202 1 82.94 215 VAL A CA 1
ATOM 1782 C C . VAL A 1 215 ? 2.77 28.406 -0.315 1 82.94 215 VAL A C 1
ATOM 1784 O O . VAL A 1 215 ? 2.826 29.422 -1.003 1 82.94 215 VAL A O 1
ATOM 1787 N N . THR A 1 216 ? 2.541 27.281 -0.853 1 79.5 216 THR A N 1
ATOM 1788 C CA . THR A 1 216 ? 2.391 27.062 -2.285 1 79.5 216 THR A CA 1
ATOM 1789 C C . THR A 1 216 ? 1.18 27.812 -2.826 1 79.5 216 THR A C 1
ATOM 1791 O O . THR A 1 216 ? 1.124 28.141 -4.016 1 79.5 216 THR A O 1
ATOM 1794 N N . SER A 1 217 ? 0.286 28.141 -1.954 1 81 217 SER A N 1
ATOM 1795 C CA . SER A 1 217 ? -0.923 28.859 -2.352 1 81 217 SER A CA 1
ATOM 1796 C C . SER A 1 217 ? -0.819 30.344 -2.027 1 81 217 SER A C 1
ATOM 1798 O O . SER A 1 217 ? -1.823 31.062 -2.041 1 81 217 SER A O 1
ATOM 1800 N N . GLY A 1 218 ? 0.342 30.75 -1.607 1 83.5 218 GLY A N 1
ATOM 1801 C CA . GLY A 1 218 ? 0.56 32.156 -1.314 1 83.5 218 GLY A CA 1
ATOM 1802 C C . GLY A 1 218 ? 0.553 32.469 0.171 1 83.5 218 GLY A C 1
ATOM 1803 O O . GLY A 1 218 ? 0.641 33.625 0.569 1 83.5 218 GLY A O 1
ATOM 1804 N N . GLY A 1 219 ? 0.44 31.453 0.962 1 89.69 219 GLY A N 1
ATOM 1805 C CA . GLY A 1 219 ? 0.511 31.672 2.398 1 89.69 219 GLY A CA 1
ATOM 1806 C C . GLY A 1 219 ? 1.877 32.125 2.867 1 89.69 219 GLY A C 1
ATOM 1807 O O . GLY A 1 219 ? 2.859 32.031 2.129 1 89.69 219 GLY A O 1
ATOM 1808 N N . SER A 1 220 ? 1.83 32.75 4.074 1 93 220 SER A N 1
ATOM 1809 C CA . SER A 1 220 ? 3.078 33.219 4.652 1 93 220 SER A CA 1
ATOM 1810 C C . SER A 1 220 ? 3.4 32.5 5.957 1 93 220 SER A C 1
ATOM 1812 O O . SER A 1 220 ? 2.494 32.062 6.664 1 93 220 SER A O 1
ATOM 1814 N N . VAL A 1 221 ? 4.688 32.469 6.199 1 95.12 221 VAL A N 1
ATOM 1815 C CA . VAL A 1 221 ? 5.188 31.828 7.414 1 95.12 221 VAL A CA 1
ATOM 1816 C C . VAL A 1 221 ? 5.422 32.875 8.492 1 95.12 221 VAL A C 1
ATOM 1818 O O . VAL A 1 221 ? 5.895 33.969 8.195 1 95.12 221 VAL A O 1
ATOM 1821 N N . PHE A 1 222 ? 5.078 32.531 9.773 1 95.69 222 PHE A N 1
ATOM 1822 C CA . PHE A 1 222 ? 5.367 33.438 10.883 1 95.69 222 PHE A CA 1
ATOM 1823 C C . PHE A 1 222 ? 5.754 32.656 12.133 1 95.69 222 PHE A C 1
ATOM 1825 O O . PHE A 1 222 ? 5.484 31.453 12.219 1 95.69 222 PHE A O 1
ATOM 1832 N N . LEU A 1 223 ? 6.469 33.344 13 1 96.81 223 LEU A N 1
ATOM 1833 C CA . LEU A 1 223 ? 6.852 32.719 14.258 1 96.81 223 LEU A CA 1
ATOM 1834 C C . LEU A 1 223 ? 5.633 32.469 15.141 1 96.81 223 LEU A C 1
ATOM 1836 O O . LEU A 1 223 ? 4.781 33.375 15.273 1 96.81 223 LEU A O 1
ATOM 1840 N N . ARG A 1 224 ? 5.539 31.25 15.633 1 96.44 224 ARG A N 1
ATOM 1841 C CA . ARG A 1 224 ? 4.43 30.891 16.5 1 96.44 224 ARG A CA 1
ATOM 1842 C C . ARG A 1 224 ? 4.875 29.891 17.562 1 96.44 224 ARG A C 1
ATOM 1844 O O . ARG A 1 224 ? 5.645 28.969 17.281 1 96.44 224 ARG A O 1
ATOM 1851 N N . GLU A 1 225 ? 4.359 30.125 18.797 1 95.5 225 GLU A N 1
ATOM 1852 C CA . GLU A 1 225 ? 4.641 29.188 19.891 1 95.5 225 GLU A CA 1
ATOM 1853 C C . GLU A 1 225 ? 3.457 28.266 20.141 1 95.5 225 GLU A C 1
ATOM 1855 O O . GLU A 1 225 ? 2.324 28.719 20.297 1 95.5 225 GLU A O 1
ATOM 1860 N N . PRO A 1 226 ? 3.711 27.031 20.141 1 96.88 226 PRO A N 1
ATOM 1861 C CA . PRO A 1 226 ? 2.629 26.094 20.469 1 96.88 226 PRO A CA 1
ATOM 1862 C C . PRO A 1 226 ? 2.412 25.938 21.969 1 96.88 226 PRO A C 1
ATOM 1864 O O . PRO A 1 226 ? 3.35 26.094 22.75 1 96.88 226 PRO A O 1
ATOM 1867 N N . ASN A 1 227 ? 1.227 25.688 22.391 1 96.81 227 ASN A N 1
ATOM 1868 C CA . ASN A 1 227 ? 1.01 25.234 23.75 1 96.81 227 ASN A CA 1
ATOM 1869 C C . ASN A 1 227 ? 1.138 23.719 23.891 1 96.81 227 ASN A C 1
ATOM 1871 O O . ASN A 1 227 ? 1.37 23.031 22.891 1 96.81 227 ASN A O 1
ATOM 1875 N N . GLU A 1 228 ? 1.005 23.266 25.062 1 97.75 228 GLU A N 1
ATOM 1876 C CA . GLU A 1 228 ? 1.23 21.844 25.344 1 97.75 228 GLU A CA 1
ATOM 1877 C C . GLU A 1 228 ? 0.198 20.969 24.641 1 97.75 228 GLU A C 1
ATOM 1879 O O . GLU A 1 228 ? 0.514 19.875 24.203 1 97.75 228 GLU A O 1
ATOM 1884 N N . ASP A 1 229 ? -0.998 21.453 24.562 1 97.69 229 ASP A N 1
ATOM 1885 C CA . ASP A 1 229 ? -2.064 20.703 23.922 1 97.69 229 ASP A CA 1
ATOM 1886 C C . ASP A 1 229 ? -1.748 20.438 22.438 1 97.69 229 ASP A C 1
ATOM 1888 O O . ASP A 1 229 ? -1.935 19.328 21.953 1 97.69 229 ASP A O 1
ATOM 1892 N N . VAL A 1 230 ? -1.255 21.438 21.828 1 98.38 230 VAL A N 1
ATOM 1893 C CA . VAL A 1 230 ? -0.91 21.344 20.406 1 98.38 230 VAL A CA 1
ATOM 1894 C C . VAL A 1 230 ? 0.257 20.375 20.219 1 98.38 230 VAL A C 1
ATOM 1896 O O . VAL A 1 230 ? 0.224 19.516 19.344 1 98.38 230 VAL A O 1
ATOM 1899 N N . ILE A 1 231 ? 1.24 20.5 21.078 1 98.75 231 ILE A N 1
ATOM 1900 C CA . ILE A 1 231 ? 2.414 19.641 21 1 98.75 231 ILE A CA 1
ATOM 1901 C C . ILE A 1 231 ? 2.002 18.188 21.234 1 98.75 231 ILE A C 1
ATOM 1903 O O . ILE A 1 231 ? 2.375 17.297 20.469 1 98.75 231 ILE A O 1
ATOM 1907 N N . ASN A 1 232 ? 1.228 17.969 22.25 1 98.62 232 ASN A N 1
ATOM 1908 C CA . ASN A 1 232 ? 0.796 16.609 22.594 1 98.62 232 ASN A CA 1
ATOM 1909 C C . ASN A 1 232 ? -0.033 15.984 21.469 1 98.62 232 ASN A C 1
ATOM 1911 O O . ASN A 1 232 ? 0.1 14.797 21.188 1 98.62 232 ASN A O 1
ATOM 1915 N N . LEU A 1 233 ? -0.893 16.781 20.906 1 98.69 233 LEU A N 1
ATOM 1916 C CA . LEU A 1 233 ? -1.705 16.312 19.781 1 98.69 233 LEU A CA 1
ATOM 1917 C C . LEU A 1 233 ? -0.824 15.891 18.609 1 98.69 233 LEU A C 1
ATOM 1919 O O . LEU A 1 233 ? -1.051 14.844 18.016 1 98.69 233 LEU A O 1
ATOM 1923 N N . ALA A 1 234 ? 0.176 16.688 18.328 1 98.81 234 ALA A N 1
ATOM 1924 C CA . ALA A 1 234 ? 1.098 16.375 17.25 1 98.81 234 ALA A CA 1
ATOM 1925 C C . ALA A 1 234 ? 1.896 15.109 17.531 1 98.81 234 ALA A C 1
ATOM 1927 O O . ALA A 1 234 ? 2.088 14.273 16.656 1 98.81 234 ALA A O 1
ATOM 1928 N N . LEU A 1 235 ? 2.363 14.992 18.766 1 98.88 235 LEU A N 1
ATOM 1929 C CA . LEU A 1 235 ? 3.104 13.805 19.172 1 98.88 235 LEU A CA 1
ATOM 1930 C C . LEU A 1 235 ? 2.246 12.547 19.016 1 98.88 235 LEU A C 1
ATOM 1932 O O . LEU A 1 235 ? 2.717 11.531 18.516 1 98.88 235 LEU A O 1
ATOM 1936 N N . LYS A 1 236 ? 1.05 12.68 19.453 1 98.81 236 LYS A N 1
ATOM 1937 C CA . LYS A 1 236 ? 0.123 11.555 19.344 1 98.81 236 LYS A CA 1
ATOM 1938 C C . LYS A 1 236 ? -0.124 11.18 17.891 1 98.81 236 LYS A C 1
ATOM 1940 O O . LYS A 1 236 ? -0.104 10 17.531 1 98.81 236 LYS A O 1
ATOM 1945 N N . ALA A 1 237 ? -0.343 12.156 17.047 1 98.88 237 ALA A N 1
ATOM 1946 C CA . ALA A 1 237 ? -0.578 11.914 15.617 1 98.88 237 ALA A CA 1
ATOM 1947 C C . ALA A 1 237 ? 0.626 11.234 14.977 1 98.88 237 ALA A C 1
ATOM 1949 O O . ALA A 1 237 ? 0.473 10.281 14.211 1 98.88 237 ALA A O 1
ATOM 1950 N N . ALA A 1 238 ? 1.815 11.727 15.289 1 98.88 238 ALA A N 1
ATOM 1951 C CA . ALA A 1 238 ? 3.039 11.133 14.75 1 98.88 238 ALA A CA 1
ATOM 1952 C C . ALA A 1 238 ? 3.186 9.68 15.18 1 98.88 238 ALA A C 1
ATOM 1954 O O . ALA A 1 238 ? 3.531 8.812 14.367 1 98.88 238 ALA A O 1
ATOM 1955 N N . LYS A 1 239 ? 2.883 9.445 16.406 1 98.81 239 LYS A N 1
ATOM 1956 C CA . LYS A 1 239 ? 2.988 8.094 16.953 1 98.81 239 LYS A CA 1
ATOM 1957 C C . LYS A 1 239 ? 2.006 7.152 16.266 1 98.81 239 LYS A C 1
ATOM 1959 O O . LYS A 1 239 ? 2.381 6.059 15.844 1 98.81 239 LYS A O 1
ATOM 1964 N N . ILE A 1 240 ? 0.779 7.582 16.141 1 98.56 240 ILE A N 1
ATOM 1965 C CA . ILE A 1 240 ? -0.28 6.758 15.562 1 98.56 240 ILE A CA 1
ATOM 1966 C C . ILE A 1 240 ? 0.06 6.414 14.117 1 98.56 240 ILE A C 1
ATOM 1968 O O . ILE A 1 240 ? -0.162 5.285 13.664 1 98.56 240 ILE A O 1
ATOM 1972 N N . THR A 1 241 ? 0.615 7.344 13.367 1 98.62 241 THR A N 1
ATOM 1973 C CA . THR A 1 241 ? 0.892 7.141 11.945 1 98.62 241 THR A CA 1
ATOM 1974 C C . THR A 1 241 ? 2.182 6.348 11.758 1 98.62 241 THR A C 1
ATOM 1976 O O . THR A 1 241 ? 2.461 5.863 10.656 1 98.62 241 THR A O 1
ATOM 1979 N N . GLY A 1 242 ? 2.975 6.242 12.766 1 98.44 242 GLY A N 1
ATOM 1980 C CA . GLY A 1 242 ? 4.195 5.457 12.719 1 98.44 242 GLY A CA 1
ATOM 1981 C C . GLY A 1 242 ? 5.363 6.207 12.102 1 98.44 242 GLY A C 1
ATOM 1982 O O . GLY A 1 242 ? 6.379 5.605 11.75 1 98.44 242 GLY A O 1
ATOM 1983 N N . LEU A 1 243 ? 5.246 7.5 11.984 1 98.75 243 LEU A N 1
ATOM 1984 C CA . LEU A 1 243 ? 6.297 8.281 11.336 1 98.75 243 LEU A CA 1
ATOM 1985 C C . LEU A 1 243 ? 7.465 8.508 12.289 1 98.75 243 LEU A C 1
ATOM 1987 O O . LEU A 1 243 ? 7.266 8.891 13.445 1 98.75 243 LEU A O 1
ATOM 1991 N N . ASP A 1 244 ? 8.68 8.281 11.773 1 98.75 244 ASP A N 1
ATOM 1992 C CA . ASP A 1 244 ? 9.898 8.688 12.477 1 98.75 244 ASP A CA 1
ATOM 1993 C C . ASP A 1 244 ? 10.07 10.203 12.445 1 98.75 244 ASP A C 1
ATOM 1995 O O . ASP A 1 244 ? 10.523 10.805 13.422 1 98.75 244 ASP A O 1
ATOM 1999 N N . ILE A 1 245 ? 9.82 10.719 11.328 1 98.88 245 ILE A N 1
ATOM 2000 C CA . ILE A 1 245 ? 9.852 12.156 11.086 1 98.88 245 ILE A CA 1
ATOM 2001 C C . ILE A 1 245 ? 8.492 12.617 10.562 1 98.88 245 ILE A C 1
ATOM 2003 O O . ILE A 1 245 ? 7.996 12.102 9.562 1 98.88 245 ILE A O 1
ATOM 2007 N N . ALA A 1 246 ? 7.922 13.602 11.258 1 98.81 246 ALA A N 1
ATOM 2008 C CA . ALA A 1 246 ? 6.562 14.016 10.922 1 98.81 246 ALA A CA 1
ATOM 2009 C C . ALA A 1 246 ? 6.41 15.531 11.008 1 98.81 246 ALA A C 1
ATOM 2011 O O . ALA A 1 246 ? 7.031 16.172 11.859 1 98.81 246 ALA A O 1
ATOM 2012 N N . GLY A 1 247 ? 5.691 16.094 10.141 1 98.38 247 GLY A N 1
ATOM 2013 C CA . GLY A 1 247 ? 5.105 17.406 10.234 1 98.38 247 GLY A CA 1
ATOM 2014 C C . GLY A 1 247 ? 3.594 17.391 10.367 1 98.38 247 GLY A C 1
ATOM 2015 O O . GLY A 1 247 ? 2.895 16.891 9.484 1 98.38 247 GLY A O 1
ATOM 2016 N N . VAL A 1 248 ? 3.096 17.969 11.438 1 98.69 248 VAL A N 1
ATOM 2017 C CA . VAL A 1 248 ? 1.662 17.891 11.703 1 98.69 248 VAL A CA 1
ATOM 2018 C C . VAL A 1 248 ? 1.042 19.281 11.594 1 98.69 248 VAL A C 1
ATOM 2020 O O . VAL A 1 248 ? 1.489 20.219 12.258 1 98.69 248 VAL A O 1
ATOM 2023 N N . ASP A 1 249 ? 0.081 19.422 10.75 1 97.94 249 ASP A N 1
ATOM 2024 C CA . ASP A 1 249 ? -0.681 20.656 10.617 1 97.94 249 ASP A CA 1
ATOM 2025 C C . ASP A 1 249 ? -1.914 20.641 11.516 1 97.94 249 ASP A C 1
ATOM 2027 O O . ASP A 1 249 ? -2.758 19.75 11.406 1 97.94 249 ASP A O 1
ATOM 2031 N N . ILE A 1 250 ? -1.999 21.641 12.32 1 98.5 250 ILE A N 1
ATOM 2032 C CA . ILE A 1 250 ? -3.076 21.703 13.305 1 98.5 250 ILE A CA 1
ATOM 2033 C C . ILE A 1 250 ? -3.762 23.078 13.227 1 98.5 250 ILE A C 1
ATOM 2035 O O . ILE A 1 250 ? -3.098 24.094 13.078 1 98.5 250 ILE A O 1
ATOM 2039 N N . ILE A 1 251 ? -5.062 23.094 13.32 1 97.94 251 ILE A N 1
ATOM 2040 C CA . ILE A 1 251 ? -5.82 24.344 13.406 1 97.94 251 ILE A CA 1
ATOM 2041 C C . ILE A 1 251 ? -6.723 24.312 14.633 1 97.94 251 ILE A C 1
ATOM 2043 O O . ILE A 1 251 ? -6.906 23.266 15.258 1 97.94 251 ILE A O 1
ATOM 2047 N N . TYR A 1 252 ? -7.148 25.453 14.953 1 97.56 252 TYR A N 1
ATOM 2048 C CA . TYR A 1 252 ? -8.109 25.578 16.047 1 97.56 252 TYR A CA 1
ATOM 2049 C C . TYR A 1 252 ? -9.516 25.781 15.508 1 97.56 252 TYR A C 1
ATOM 2051 O O . TYR A 1 252 ? -9.781 26.75 14.789 1 97.56 252 TYR A O 1
ATOM 2059 N N . ASP A 1 253 ? -10.398 24.844 15.781 1 97.38 253 ASP A N 1
ATOM 2060 C CA . ASP A 1 253 ? -11.82 24.969 15.461 1 97.38 253 ASP A CA 1
ATOM 2061 C C . ASP A 1 253 ? -12.523 25.891 16.438 1 97.38 253 ASP A C 1
ATOM 2063 O O . ASP A 1 253 ? -12.758 25.531 17.594 1 97.38 253 ASP A O 1
ATOM 2067 N N . ARG A 1 254 ? -12.922 27.016 15.969 1 97.31 254 ARG A N 1
ATOM 2068 C CA . ARG A 1 254 ? -13.5 28.031 16.844 1 97.31 254 ARG A CA 1
ATOM 2069 C C . ARG A 1 254 ? -14.891 27.625 17.312 1 97.31 254 ARG A C 1
ATOM 2071 O O . ARG A 1 254 ? -15.312 27.969 18.422 1 97.31 254 ARG A O 1
ATOM 2078 N N . LYS A 1 255 ? -15.633 26.938 16.469 1 95.56 255 LYS A N 1
ATOM 2079 C CA . LYS A 1 255 ? -16.984 26.516 16.797 1 95.56 255 LYS A CA 1
ATOM 2080 C C . LYS A 1 255 ? -16.984 25.406 17.859 1 95.56 255 LYS A C 1
ATOM 2082 O O . LYS A 1 255 ? -17.719 25.469 18.844 1 95.56 255 LYS A O 1
ATOM 2087 N N . LYS A 1 256 ? -16.109 24.484 17.703 1 95.06 256 LYS A N 1
ATOM 2088 C CA . LYS A 1 256 ? -16.047 23.359 18.625 1 95.06 256 LYS A CA 1
ATOM 2089 C C . LYS A 1 256 ? -15.055 23.625 19.734 1 95.06 256 LYS A C 1
ATOM 2091 O O . LYS A 1 256 ? -14.977 22.859 20.703 1 95.06 256 LYS A O 1
ATOM 2096 N N . GLU A 1 257 ? -14.242 24.641 19.656 1 96.94 257 GLU A N 1
ATOM 2097 C CA . GLU A 1 257 ? -13.242 25.062 20.641 1 96.94 257 G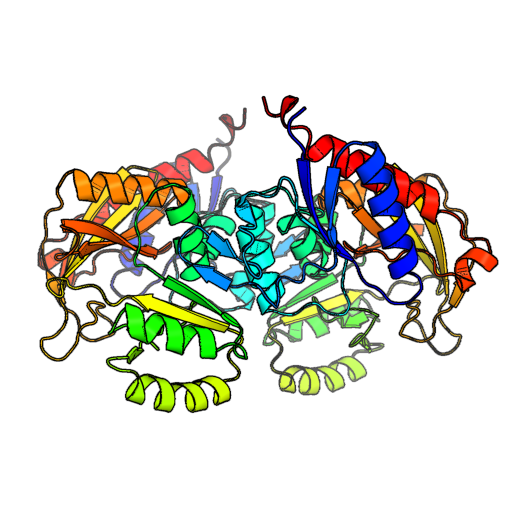LU A CA 1
ATOM 2098 C C . GLU A 1 257 ? -12.258 23.938 20.938 1 96.94 257 GLU A C 1
ATOM 2100 O O . GLU A 1 257 ? -12.023 23.594 22.094 1 96.94 257 GLU A O 1
ATOM 2105 N N . GLU A 1 258 ? -11.695 23.438 19.906 1 97.19 258 GLU A N 1
ATOM 2106 C CA . GLU A 1 258 ? -10.719 22.359 20.047 1 97.19 258 GLU A CA 1
ATOM 2107 C C . GLU A 1 258 ? -9.703 22.391 18.906 1 97.19 258 GLU A C 1
ATOM 2109 O O . GLU A 1 258 ? -9.984 22.938 17.828 1 97.19 258 GLU A O 1
ATOM 2114 N N . PHE A 1 259 ? -8.523 21.859 19.203 1 98.31 259 PHE A N 1
ATOM 2115 C CA . PHE A 1 259 ? -7.52 21.688 18.156 1 98.31 259 PHE A CA 1
ATOM 2116 C C . PHE A 1 259 ? -7.801 20.422 17.344 1 98.31 259 PHE A C 1
ATOM 2118 O O . PHE A 1 259 ? -8.18 19.391 17.906 1 98.31 259 PHE A O 1
ATOM 2125 N N . ILE A 1 260 ? -7.629 20.516 16.031 1 97.56 260 ILE A N 1
ATOM 2126 C CA . ILE A 1 260 ? -7.816 19.344 15.195 1 97.56 260 ILE A CA 1
ATOM 2127 C C . ILE A 1 260 ? -6.637 19.188 14.234 1 97.56 260 ILE A C 1
ATOM 2129 O O . ILE A 1 260 ? -6.016 20.188 13.852 1 97.56 260 ILE A O 1
ATOM 2133 N N . VAL A 1 261 ? -6.309 18 13.906 1 98.56 261 VAL A N 1
ATOM 2134 C CA . VAL A 1 261 ? -5.258 17.688 12.945 1 98.56 261 VAL A CA 1
ATOM 2135 C C . VAL A 1 261 ? -5.812 17.797 11.523 1 98.56 261 VAL A C 1
ATOM 2137 O O . VAL A 1 261 ? -6.812 17.156 11.195 1 98.56 261 VAL A O 1
ATOM 2140 N N . LEU A 1 262 ? -5.156 18.609 10.719 1 96.19 262 LEU A N 1
ATOM 2141 C CA . LEU A 1 262 ? -5.578 18.781 9.336 1 96.19 262 LEU A CA 1
ATOM 2142 C C . LEU A 1 262 ? -4.84 17.812 8.422 1 96.19 262 LEU A C 1
ATOM 2144 O O . LEU A 1 262 ? -5.43 17.25 7.488 1 96.19 262 LEU A O 1
ATOM 2148 N N . GLU A 1 263 ? -3.625 17.641 8.664 1 96.5 263 GLU A N 1
ATOM 2149 C CA . GLU A 1 263 ? -2.762 16.812 7.82 1 96.5 263 GLU A CA 1
ATOM 2150 C C . GLU A 1 263 ? -1.518 16.375 8.578 1 96.5 263 GLU A C 1
ATOM 2152 O O . GLU A 1 263 ? -1.04 17.078 9.469 1 96.5 263 GLU A O 1
ATOM 2157 N N . VAL A 1 264 ? -1.095 15.195 8.297 1 98.25 264 VAL A N 1
ATOM 2158 C CA . VAL A 1 264 ? 0.19 14.695 8.781 1 98.25 264 VAL A CA 1
ATOM 2159 C C . VAL A 1 264 ? 1.116 14.43 7.594 1 98.25 264 VAL A C 1
ATOM 2161 O O . VAL A 1 264 ? 0.734 13.758 6.637 1 98.25 264 VAL A O 1
ATOM 2164 N N . ASN A 1 265 ? 2.307 14.977 7.688 1 96.75 265 ASN A N 1
ATOM 2165 C CA . ASN A 1 265 ? 3.262 14.875 6.59 1 96.75 265 ASN A CA 1
ATOM 2166 C C . ASN A 1 265 ? 4.496 14.07 6.984 1 96.75 265 ASN A C 1
ATOM 2168 O O . ASN A 1 265 ? 5.043 14.258 8.07 1 96.75 265 ASN A O 1
ATOM 2172 N N . GLY A 1 266 ? 4.914 13.234 6.02 1 97.44 266 GLY A N 1
ATOM 2173 C CA . GLY A 1 266 ? 6.066 12.391 6.277 1 97.44 266 GLY A CA 1
ATOM 2174 C C . GLY A 1 266 ? 7.383 13.031 5.871 1 97.44 266 GLY A C 1
ATOM 2175 O O . GLY A 1 266 ? 8.453 12.539 6.227 1 97.44 266 GLY A O 1
ATOM 2176 N N . ILE A 1 267 ? 7.332 14.133 5.152 1 96.31 267 ILE A N 1
ATOM 2177 C CA . ILE A 1 267 ? 8.539 14.82 4.719 1 96.31 267 ILE A CA 1
ATOM 2178 C C . ILE A 1 267 ? 8.414 16.312 5.012 1 96.31 267 ILE A C 1
ATOM 2180 O O . ILE A 1 267 ? 8.406 17.141 4.09 1 96.31 267 ILE A O 1
ATOM 2184 N N . PRO A 1 268 ? 8.352 16.641 6.246 1 95.88 268 PRO A N 1
ATOM 2185 C CA . PRO A 1 268 ? 8.336 18.062 6.551 1 95.88 268 PRO A CA 1
ATOM 2186 C C . PRO A 1 268 ? 9.656 18.75 6.211 1 95.88 268 PRO A C 1
ATOM 2188 O O . PRO A 1 268 ? 10.727 18.281 6.621 1 95.88 268 PRO A O 1
ATOM 2191 N N . ALA A 1 269 ? 9.609 19.812 5.551 1 92.38 269 ALA A N 1
ATOM 2192 C CA . ALA A 1 269 ? 10.812 20.516 5.094 1 92.38 269 ALA A CA 1
ATOM 2193 C C . ALA A 1 269 ? 11.562 21.141 6.27 1 92.38 269 ALA A C 1
ATOM 2195 O O . ALA A 1 269 ? 10.984 21.344 7.34 1 92.38 269 ALA A O 1
ATOM 2196 N N . PHE A 1 270 ? 12.859 21.359 6.062 1 97.06 270 PHE A N 1
ATOM 2197 C CA . PHE A 1 270 ? 13.641 22.188 6.961 1 97.06 270 PHE A CA 1
ATOM 2198 C C . PHE A 1 270 ? 13.32 23.672 6.758 1 97.06 270 PHE A C 1
ATOM 2200 O O . PHE A 1 270 ? 12.75 24.047 5.73 1 97.06 270 PHE A O 1
ATOM 2207 N N . ALA A 1 271 ? 13.664 24.453 7.801 1 96.62 271 ALA A N 1
ATOM 2208 C CA . ALA A 1 271 ? 13.555 25.891 7.613 1 96.62 271 ALA A CA 1
ATOM 2209 C C . ALA A 1 271 ? 14.508 26.375 6.523 1 96.62 271 ALA A C 1
ATOM 2211 O O . ALA A 1 271 ? 15.68 25.984 6.496 1 96.62 271 ALA A O 1
ATOM 2212 N N . THR A 1 272 ? 14.016 27.203 5.629 1 95.25 272 THR A N 1
ATOM 2213 C CA . THR A 1 272 ? 14.859 27.797 4.605 1 95.25 272 THR A CA 1
ATOM 2214 C C . THR A 1 272 ? 15.797 28.828 5.219 1 95.25 272 THR A C 1
ATOM 2216 O O . THR A 1 272 ? 15.594 29.266 6.355 1 95.25 272 THR A O 1
ATOM 2219 N N . PRO A 1 273 ? 16.797 29.172 4.383 1 94.81 273 PRO A N 1
ATOM 2220 C CA . PRO A 1 273 ? 17.672 30.219 4.898 1 94.81 273 PRO A CA 1
ATOM 2221 C C . PRO A 1 273 ? 16.922 31.5 5.25 1 94.81 273 PRO A C 1
ATOM 2223 O O . PRO A 1 273 ? 17.219 32.156 6.262 1 94.81 273 PRO A O 1
ATOM 2226 N N . GLU A 1 274 ? 15.992 31.859 4.453 1 93.88 274 GLU A N 1
ATOM 2227 C CA . GLU A 1 274 ? 15.18 33.062 4.711 1 93.88 274 GLU A CA 1
ATOM 2228 C C . GLU A 1 274 ? 14.367 32.875 5.988 1 93.88 274 GLU A C 1
ATOM 2230 O O . GLU A 1 274 ? 14.242 33.844 6.773 1 93.88 274 GLU A O 1
ATOM 2235 N N . GLN A 1 275 ? 13.875 31.766 6.211 1 94.38 275 GLN A N 1
ATOM 2236 C CA . GLN A 1 275 ? 13.078 31.484 7.402 1 94.38 275 GLN A CA 1
ATOM 2237 C C . GLN A 1 275 ? 13.953 31.469 8.656 1 94.38 275 GLN A C 1
ATOM 2239 O O . GLN A 1 275 ? 13.523 31.906 9.727 1 94.38 275 GLN A O 1
ATOM 2244 N N . GLU A 1 276 ? 15.086 30.953 8.523 1 95.25 276 GLU A N 1
ATOM 2245 C CA . GLU A 1 276 ? 16.016 30.984 9.648 1 95.25 276 GLU A CA 1
ATOM 2246 C C . GLU A 1 276 ? 16.344 32.438 10.055 1 95.25 276 GLU A C 1
ATOM 2248 O O . GLU A 1 276 ? 16.438 32.719 11.242 1 95.25 276 GLU A O 1
ATOM 2253 N N . LYS A 1 277 ? 16.5 33.25 9.062 1 94.62 277 LYS A N 1
ATOM 2254 C CA . LYS A 1 277 ? 16.781 34.656 9.336 1 94.62 277 LYS A CA 1
ATOM 2255 C C . LYS A 1 277 ? 15.633 35.312 10.094 1 94.62 277 LYS A C 1
ATOM 2257 O O . LYS A 1 277 ? 15.844 36.219 10.883 1 94.62 277 LYS A O 1
ATOM 2262 N N . MET A 1 278 ? 14.469 34.75 9.875 1 93.88 278 MET A N 1
ATOM 2263 C CA . MET A 1 278 ? 13.281 35.281 10.531 1 93.88 278 MET A CA 1
ATOM 2264 C C . MET A 1 278 ? 13.18 34.75 11.969 1 93.88 278 MET A C 1
ATOM 2266 O O . MET A 1 278 ? 12.383 35.25 12.758 1 93.88 278 MET A O 1
ATOM 2270 N N . GLY A 1 279 ? 14 33.719 12.305 1 94.69 279 GLY A N 1
ATOM 2271 C CA . GLY A 1 279 ? 14.008 33.25 13.68 1 94.69 279 GLY A CA 1
ATOM 2272 C C . GLY A 1 279 ? 13.648 31.797 13.812 1 94.69 279 GLY A C 1
ATOM 2273 O O . GLY A 1 279 ? 13.672 31.234 14.914 1 94.69 279 GLY A O 1
ATOM 2274 N N . LEU A 1 280 ? 13.312 31.188 12.758 1 95.25 280 LEU A N 1
ATOM 2275 C CA . LEU A 1 280 ? 13.07 29.75 12.805 1 95.25 280 LEU A CA 1
ATOM 2276 C C . LEU A 1 280 ? 14.383 28.984 12.859 1 95.25 280 LEU A C 1
ATOM 2278 O O . LEU A 1 280 ? 14.992 28.703 11.82 1 95.25 280 LEU A O 1
ATOM 2282 N N . ASP A 1 281 ? 14.773 28.484 13.992 1 93.94 281 ASP A N 1
ATOM 2283 C CA . ASP A 1 281 ? 16.125 27.953 14.164 1 93.94 281 ASP A CA 1
ATOM 2284 C C . ASP A 1 281 ? 16.094 26.516 14.664 1 93.94 281 ASP A C 1
ATOM 2286 O O . ASP A 1 281 ? 16.922 26.125 15.484 1 93.94 281 ASP A O 1
ATOM 2290 N N . PHE A 1 282 ? 15.227 25.734 14.172 1 97 282 PHE A N 1
ATOM 2291 C CA . PHE A 1 282 ? 15.078 24.375 14.688 1 97 282 PHE A CA 1
ATOM 2292 C C . PHE A 1 282 ? 15.883 23.391 13.852 1 97 282 PHE A C 1
ATOM 2294 O O . PHE A 1 282 ? 15.922 22.203 14.156 1 97 282 PHE A O 1
ATOM 2301 N N . ASN A 1 283 ? 16.562 23.812 12.766 1 98.06 283 ASN A N 1
ATOM 2302 C CA . ASN A 1 283 ? 17.219 22.906 11.836 1 98.06 283 ASN A CA 1
ATOM 2303 C C . ASN A 1 283 ? 18.297 22.062 12.523 1 98.06 283 ASN A C 1
ATOM 2305 O O . ASN A 1 283 ? 18.391 20.859 12.312 1 98.06 283 ASN A O 1
ATOM 2309 N N . ASP A 1 284 ? 19.062 22.719 13.344 1 97.94 284 ASP A N 1
ATOM 2310 C CA . ASP A 1 284 ? 20.172 22.016 13.992 1 97.94 284 ASP A CA 1
ATOM 2311 C C . ASP A 1 284 ? 19.641 20.891 14.891 1 97.94 284 ASP A C 1
ATOM 2313 O O . ASP A 1 284 ? 20.156 19.781 14.883 1 97.94 284 ASP A O 1
ATOM 2317 N N . LYS A 1 285 ? 18.641 21.234 15.633 1 98.31 285 LYS A N 1
ATOM 2318 C CA . LYS A 1 285 ? 18.016 20.234 16.484 1 98.31 285 LYS A CA 1
ATOM 2319 C C . LYS A 1 285 ? 17.453 19.078 15.648 1 98.31 285 LYS A C 1
ATOM 2321 O O . LYS A 1 285 ? 17.625 17.906 15.992 1 98.31 285 LYS A O 1
ATOM 2326 N N . LYS A 1 286 ? 16.781 19.422 14.633 1 98.62 286 LYS A N 1
ATOM 2327 C CA . LYS A 1 286 ? 16.203 18.422 13.727 1 98.62 286 LYS A CA 1
ATOM 2328 C C . LYS A 1 286 ? 17.281 17.516 13.148 1 98.62 286 LYS A C 1
ATOM 2330 O O . LYS A 1 286 ? 17.125 16.297 13.148 1 98.62 286 LYS A O 1
ATOM 2335 N N . ILE A 1 287 ? 18.359 18.094 12.734 1 98.75 287 ILE A N 1
ATOM 2336 C CA . ILE A 1 287 ? 19.469 17.359 12.172 1 98.75 287 ILE A CA 1
ATOM 2337 C C . ILE A 1 287 ? 20.047 16.406 13.219 1 98.75 287 ILE A C 1
ATOM 2339 O O . ILE A 1 287 ? 20.266 15.227 12.945 1 98.75 287 ILE A O 1
ATOM 2343 N N . ASP A 1 288 ? 20.234 16.906 14.398 1 98.75 288 ASP A N 1
ATOM 2344 C CA . ASP A 1 288 ? 20.797 16.094 15.461 1 98.75 288 ASP A CA 1
ATOM 2345 C C . ASP A 1 288 ? 19.922 14.867 15.742 1 98.75 288 ASP A C 1
ATOM 2347 O O . ASP A 1 288 ? 20.422 13.758 15.883 1 98.75 288 ASP A O 1
ATOM 2351 N N . LEU A 1 289 ? 18.672 15.078 15.789 1 98.81 289 LEU A N 1
ATOM 2352 C CA . LEU A 1 289 ? 17.75 13.984 16.094 1 98.81 289 LEU A CA 1
ATOM 2353 C C . LEU A 1 289 ? 17.719 12.969 14.961 1 98.81 289 LEU A C 1
ATOM 2355 O O . LEU A 1 289 ? 17.609 11.766 15.203 1 98.81 289 LEU A O 1
ATOM 2359 N N . ILE A 1 290 ? 17.75 13.414 13.758 1 98.81 290 ILE A N 1
ATOM 2360 C CA . ILE A 1 290 ? 17.781 12.523 12.602 1 98.81 290 ILE A CA 1
ATOM 2361 C C . ILE A 1 290 ? 19.047 11.672 12.633 1 98.81 290 ILE A C 1
ATOM 2363 O O . ILE A 1 290 ? 19 10.461 12.414 1 98.81 290 ILE A O 1
ATOM 2367 N N . VAL A 1 291 ? 20.156 12.344 12.93 1 98.75 291 VAL A N 1
ATOM 2368 C CA . VAL A 1 291 ? 21.438 11.641 13.008 1 98.75 291 VAL A CA 1
ATOM 2369 C C . VAL A 1 291 ? 21.391 10.602 14.125 1 98.75 291 VAL A C 1
ATOM 2371 O O . VAL A 1 291 ? 21.828 9.461 13.938 1 98.75 291 VAL A O 1
ATOM 2374 N N . ASP A 1 292 ? 20.828 10.977 15.234 1 98.69 292 ASP A N 1
ATOM 2375 C CA . ASP A 1 292 ? 20.672 10.039 16.344 1 98.69 292 ASP A CA 1
ATOM 2376 C C . ASP A 1 292 ? 19.812 8.844 15.93 1 98.69 292 ASP A C 1
ATOM 2378 O O . ASP A 1 292 ? 20.109 7.703 16.281 1 98.69 292 ASP A O 1
ATOM 2382 N N . LEU A 1 293 ? 18.781 9.125 15.266 1 98.56 293 LEU A N 1
ATOM 2383 C CA . LEU A 1 293 ? 17.859 8.102 14.812 1 98.56 293 LEU A CA 1
ATOM 2384 C C . LEU A 1 293 ? 18.547 7.121 13.867 1 98.56 293 LEU A C 1
ATOM 2386 O O . LEU A 1 293 ? 18.422 5.902 14.031 1 98.56 293 LEU A O 1
ATOM 2390 N N . ILE A 1 294 ? 19.266 7.66 12.914 1 98.5 294 ILE A N 1
ATOM 2391 C CA . ILE A 1 294 ? 19.984 6.82 11.961 1 98.5 294 ILE A CA 1
ATOM 2392 C C . ILE A 1 294 ? 21.016 5.965 12.703 1 98.5 294 ILE A C 1
ATOM 2394 O O . ILE A 1 294 ? 21.125 4.766 12.438 1 98.5 294 ILE A O 1
ATOM 2398 N N . ASP A 1 295 ? 21.688 6.586 13.609 1 97.81 295 ASP A N 1
ATOM 2399 C CA . ASP A 1 295 ? 22.688 5.871 14.406 1 97.81 295 ASP A CA 1
ATOM 2400 C C . ASP A 1 295 ? 22.047 4.699 15.156 1 97.81 295 ASP A C 1
ATOM 2402 O O . ASP A 1 295 ? 22.547 3.576 15.102 1 97.81 295 ASP A O 1
ATOM 2406 N N . ARG A 1 296 ? 21 4.934 15.727 1 97.06 296 ARG A N 1
ATOM 2407 C CA . ARG A 1 296 ? 20.312 3.902 16.5 1 97.06 296 ARG A CA 1
ATOM 2408 C C . ARG A 1 296 ? 19.797 2.789 15.602 1 97.06 296 ARG A C 1
ATOM 2410 O O . ARG A 1 296 ? 19.969 1.606 15.906 1 97.06 296 ARG A O 1
ATOM 2417 N N . LYS A 1 297 ? 19.234 3.123 14.5 1 96.88 297 LYS A N 1
ATOM 2418 C CA . LYS A 1 297 ? 18.594 2.146 13.625 1 96.88 297 LYS A CA 1
ATOM 2419 C C . LYS A 1 297 ? 19.625 1.297 12.891 1 96.88 297 LYS A C 1
ATOM 2421 O O . LYS A 1 297 ? 19.312 0.204 12.414 1 96.88 297 LYS A O 1
ATOM 2426 N N . THR A 1 298 ? 20.75 1.827 12.773 1 96.5 298 THR A N 1
ATOM 2427 C CA . THR A 1 298 ? 21.766 1.092 12.039 1 96.5 298 THR A CA 1
ATOM 2428 C C . THR A 1 298 ? 22.656 0.293 12.992 1 96.5 298 THR A C 1
ATOM 2430 O O . THR A 1 298 ? 23.5 -0.49 12.555 1 96.5 298 THR A O 1
ATOM 2433 N N . ASN A 1 299 ? 22.609 0.62 14.242 1 85.62 299 ASN A N 1
ATOM 2434 C CA . ASN A 1 299 ? 23.406 -0.121 15.211 1 85.62 299 ASN A CA 1
ATOM 2435 C C . ASN A 1 299 ? 22.844 -1.515 15.461 1 85.62 299 ASN A C 1
ATOM 2437 O O . ASN A 1 299 ? 21.688 -1.652 15.898 1 85.62 299 ASN A O 1
ATOM 2441 N N . LYS A 1 300 ? 23.25 -2.461 14.688 1 66.38 300 LYS A N 1
ATOM 2442 C CA . LYS A 1 300 ? 22.828 -3.861 14.664 1 66.38 300 LYS A CA 1
ATOM 2443 C C . LYS A 1 300 ? 22.938 -4.488 16.047 1 66.38 300 LYS A C 1
ATOM 2445 O O . LYS A 1 300 ? 22.469 -5.605 16.281 1 66.38 300 LYS A O 1
ATOM 2450 N N . GLY A 1 301 ? 23.672 -4.141 17.031 1 50.62 301 GLY A N 1
ATOM 2451 C CA . GLY A 1 301 ? 23.719 -4.828 18.312 1 50.62 3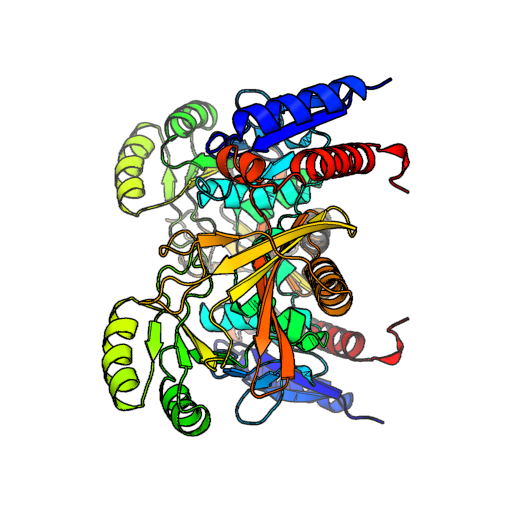01 GLY A CA 1
ATOM 2452 C C . GLY A 1 301 ? 22.359 -4.957 18.969 1 50.62 301 GLY A C 1
ATOM 2453 O O . GLY A 1 301 ? 22.156 -5.777 19.859 1 50.62 301 GLY A O 1
ATOM 2454 N N . ASP A 1 302 ? 21.5 -4.062 18.859 1 37.91 302 ASP A N 1
ATOM 2455 C CA . ASP A 1 302 ? 20.203 -4.168 19.531 1 37.91 302 ASP A CA 1
ATOM 2456 C C . ASP A 1 302 ? 19.219 -5.012 18.719 1 37.91 302 ASP A C 1
ATOM 2458 O O . ASP A 1 302 ? 18.016 -4.984 18.984 1 37.91 302 ASP A O 1
ATOM 2462 N N . LYS A 1 303 ? 19.344 -5.457 17.719 1 34.88 303 LYS A N 1
ATOM 2463 C CA . LYS A 1 303 ? 18.375 -6.445 17.234 1 34.88 303 LYS A CA 1
ATOM 2464 C C . LYS A 1 303 ? 18.219 -7.594 18.234 1 34.88 303 LYS A C 1
ATOM 2466 O O . LYS A 1 303 ? 19.031 -8.516 18.25 1 34.88 303 LYS A O 1
ATOM 2471 N N . LYS A 1 304 ? 17.875 -7.426 19.531 1 26.95 304 LYS A N 1
ATOM 2472 C CA . LYS A 1 304 ? 17.328 -8.539 20.281 1 26.95 304 LYS A CA 1
ATOM 2473 C C . LYS A 1 304 ? 16.031 -9.039 19.656 1 26.95 304 LYS A C 1
ATOM 2475 O O . LYS A 1 304 ? 15.219 -8.25 19.172 1 26.95 304 LYS A O 1
ATOM 2480 N N . MET B 1 1 ? -23.828 -16.547 24.797 1 48.16 1 MET B N 1
ATOM 2481 C CA . MET B 1 1 ? -22.5 -16.344 24.234 1 48.16 1 MET B CA 1
ATOM 2482 C C . MET B 1 1 ? -22.516 -15.227 23.203 1 48.16 1 MET B C 1
ATOM 2484 O O . MET B 1 1 ? -23.484 -15.047 22.484 1 48.16 1 MET B O 1
ATOM 2488 N N . VAL B 1 2 ? -21.797 -14.242 23.312 1 61.12 2 VAL B N 1
ATOM 2489 C CA . VAL B 1 2 ? -21.875 -13.055 22.469 1 61.12 2 VAL B CA 1
ATOM 2490 C C . VAL B 1 2 ? -21.719 -13.453 21 1 61.12 2 VAL B C 1
ATOM 2492 O O . VAL B 1 2 ? -20.766 -14.141 20.625 1 61.12 2 VAL B O 1
ATOM 2495 N N . LYS B 1 3 ? -22.781 -13.289 20.188 1 83.62 3 LYS B N 1
ATOM 2496 C CA . LYS B 1 3 ? -22.828 -13.688 18.781 1 83.62 3 LYS B CA 1
ATOM 2497 C C . LYS B 1 3 ? -21.797 -12.922 17.953 1 83.62 3 LYS B C 1
ATOM 2499 O O . LYS B 1 3 ? -21.688 -11.703 18.062 1 83.62 3 LYS B O 1
ATOM 2504 N N . ARG B 1 4 ? -20.891 -13.68 17.406 1 95.5 4 ARG B N 1
ATOM 2505 C CA . ARG B 1 4 ? -19.891 -13.125 16.484 1 95.5 4 ARG B CA 1
ATOM 2506 C C . ARG B 1 4 ? -20.484 -12.883 15.109 1 95.5 4 ARG B C 1
ATOM 2508 O O . ARG B 1 4 ? -21.328 -13.664 14.641 1 95.5 4 ARG B O 1
ATOM 2515 N N . GLU B 1 5 ? -20.203 -11.742 14.547 1 97.69 5 GLU B N 1
ATOM 2516 C CA . GLU B 1 5 ? -20.734 -11.344 13.25 1 97.69 5 GLU B CA 1
ATOM 2517 C C . GLU B 1 5 ? -19.609 -11.008 12.266 1 97.69 5 GLU B C 1
ATOM 2519 O O . GLU B 1 5 ? -18.688 -10.266 12.609 1 97.69 5 GLU B O 1
ATOM 2524 N N . ILE B 1 6 ? -19.719 -11.602 11.047 1 98.38 6 ILE B N 1
ATOM 2525 C CA . ILE B 1 6 ? -18.688 -11.32 10.055 1 98.38 6 ILE B CA 1
ATOM 2526 C C . ILE B 1 6 ? -19.344 -10.836 8.758 1 98.38 6 ILE B C 1
ATOM 2528 O O . ILE B 1 6 ? -20.531 -11.07 8.531 1 98.38 6 ILE B O 1
ATOM 2532 N N . GLY B 1 7 ? -18.562 -10.078 7.98 1 98.5 7 GLY B N 1
ATOM 2533 C CA . GLY B 1 7 ? -18.922 -9.781 6.605 1 98.5 7 GLY B CA 1
ATOM 2534 C C . GLY B 1 7 ? -18.25 -10.688 5.598 1 98.5 7 GLY B C 1
ATOM 2535 O O . GLY B 1 7 ? -17.094 -11.086 5.793 1 98.5 7 GLY B O 1
ATOM 2536 N N . MET B 1 8 ? -18.984 -11.008 4.516 1 98.38 8 MET B N 1
ATOM 2537 C CA . MET B 1 8 ? -18.406 -11.875 3.482 1 98.38 8 MET B CA 1
ATOM 2538 C C . MET B 1 8 ? -18.75 -11.344 2.09 1 98.38 8 MET B C 1
ATOM 2540 O O . MET B 1 8 ? -19.875 -10.922 1.835 1 98.38 8 MET B O 1
ATOM 2544 N N . TRP B 1 9 ? -17.75 -11.266 1.259 1 98 9 TRP B N 1
ATOM 2545 C CA . TRP B 1 9 ? -17.922 -10.977 -0.162 1 98 9 TRP B CA 1
ATOM 2546 C C . TRP B 1 9 ? -17.234 -12.039 -1.017 1 98 9 TRP B C 1
ATOM 2548 O O . TRP B 1 9 ? -16.047 -11.93 -1.337 1 98 9 TRP B O 1
ATOM 2558 N N . LEU B 1 10 ? -17.984 -13.07 -1.395 1 97.56 10 LEU B N 1
ATOM 2559 C CA . LEU B 1 10 ? -17.516 -14.203 -2.189 1 97.56 10 LEU B CA 1
ATOM 2560 C C . LEU B 1 10 ? -18.094 -14.148 -3.6 1 97.56 10 LEU B C 1
ATOM 2562 O O . LEU B 1 10 ? -19.266 -13.789 -3.783 1 97.56 10 LEU B O 1
ATOM 2566 N N . TYR B 1 11 ? -17.266 -14.5 -4.559 1 95.69 11 TYR B N 1
ATOM 2567 C CA . TYR B 1 11 ? -17.781 -14.531 -5.922 1 95.69 11 TYR B CA 1
ATOM 2568 C C . TYR B 1 11 ? -18.953 -15.5 -6.043 1 95.69 11 TYR B C 1
ATOM 2570 O O . TYR B 1 11 ? -19.031 -16.484 -5.305 1 95.69 11 TYR B O 1
ATOM 2578 N N . GLN B 1 12 ? -19.828 -15.266 -7.027 1 93.88 12 GLN B N 1
ATOM 2579 C CA . GLN B 1 12 ? -21.062 -16.031 -7.117 1 93.88 12 GLN B CA 1
ATOM 2580 C C . GLN B 1 12 ? -21.047 -16.969 -8.328 1 93.88 12 GLN B C 1
ATOM 2582 O O . GLN B 1 12 ? -21.781 -17.953 -8.367 1 93.88 12 GLN B O 1
ATOM 2587 N N . ASN B 1 13 ? -20.281 -16.703 -9.273 1 88.44 13 ASN B N 1
ATOM 2588 C CA . ASN B 1 13 ? -20.25 -17.484 -10.5 1 88.44 13 ASN B CA 1
ATOM 2589 C C . ASN B 1 13 ? -19.516 -18.812 -10.312 1 88.44 13 ASN B C 1
ATOM 2591 O O . ASN B 1 13 ? -18.891 -19.031 -9.273 1 88.44 13 ASN B O 1
ATOM 2595 N N . SER B 1 14 ? -19.766 -19.766 -11.219 1 89.44 14 SER B N 1
ATOM 2596 C CA . SER B 1 14 ? -19.016 -21.016 -11.328 1 89.44 14 SER B CA 1
ATOM 2597 C C . SER B 1 14 ? -19.078 -21.812 -10.023 1 89.44 14 SER B C 1
ATOM 2599 O O . SER B 1 14 ? -18.062 -22.328 -9.562 1 89.44 14 SER B O 1
ATOM 2601 N N . GLY B 1 15 ? -20.266 -21.734 -9.359 1 91.5 15 GLY B N 1
ATOM 2602 C CA . GLY B 1 15 ? -20.5 -22.531 -8.164 1 91.5 15 GLY B CA 1
ATOM 2603 C C . GLY B 1 15 ? -20.297 -21.75 -6.879 1 91.5 15 GLY B C 1
ATOM 2604 O O . GLY B 1 15 ? -20.5 -22.281 -5.785 1 91.5 15 GLY B O 1
ATOM 2605 N N . GLY B 1 16 ? -19.953 -20.531 -7.031 1 95 16 GLY B N 1
ATOM 2606 C CA . GLY B 1 16 ? -19.641 -19.703 -5.871 1 95 16 GLY B CA 1
ATOM 2607 C C . GLY B 1 16 ? -20.812 -19.547 -4.926 1 95 16 GLY B C 1
ATOM 2608 O O . GLY B 1 16 ? -20.641 -19.5 -3.707 1 95 16 GLY B O 1
ATOM 2609 N N . GLU B 1 17 ? -21.984 -19.484 -5.48 1 96.12 17 GLU B N 1
ATOM 2610 C CA . GLU B 1 17 ? -23.172 -19.344 -4.66 1 96.12 17 GLU B CA 1
ATOM 2611 C C . GLU B 1 17 ? -23.344 -20.516 -3.717 1 96.12 17 GLU B C 1
ATOM 2613 O O . GLU B 1 17 ? -23.656 -20.344 -2.535 1 96.12 17 GLU B O 1
ATOM 2618 N N . ALA B 1 18 ? -23.188 -21.672 -4.305 1 96.88 18 ALA B N 1
ATOM 2619 C CA . ALA B 1 18 ? -23.312 -22.891 -3.498 1 96.88 18 ALA B CA 1
ATOM 2620 C C . ALA B 1 18 ? -22.219 -22.953 -2.424 1 96.88 18 ALA B C 1
ATOM 2622 O O . ALA B 1 18 ? -22.484 -23.375 -1.296 1 96.88 18 ALA B O 1
ATOM 2623 N N . ILE B 1 19 ? -21.047 -22.547 -2.752 1 98 19 ILE B N 1
ATOM 2624 C CA . ILE B 1 19 ? -19.922 -22.516 -1.82 1 98 19 ILE B CA 1
ATOM 2625 C C . ILE B 1 19 ? -20.219 -21.562 -0.672 1 98 19 ILE B C 1
ATOM 2627 O O . ILE B 1 19 ? -20.031 -21.906 0.498 1 98 19 ILE B O 1
ATOM 2631 N N . GLN B 1 20 ? -20.703 -20.391 -1.02 1 98.19 20 GLN B N 1
ATOM 2632 C CA . GLN B 1 20 ? -21.062 -19.406 -0.002 1 98.19 20 GLN B CA 1
ATOM 2633 C C . GLN B 1 20 ? -22.094 -19.969 0.973 1 98.19 20 GLN B C 1
ATOM 2635 O O . GLN B 1 20 ? -21.953 -19.828 2.189 1 98.19 20 GLN B O 1
ATOM 2640 N N . LYS B 1 21 ? -23.109 -20.609 0.441 1 98.31 21 LYS B N 1
ATOM 2641 C CA . LYS B 1 21 ? -24.156 -21.188 1.274 1 98.31 21 LYS B CA 1
ATOM 2642 C C . LYS B 1 21 ? -23.578 -22.219 2.248 1 98.31 21 LYS B C 1
ATOM 2644 O O . LYS B 1 21 ? -23.922 -22.219 3.434 1 98.31 21 LYS B O 1
ATOM 2649 N N . LYS B 1 22 ? -22.703 -23.031 1.727 1 98.5 22 LYS B N 1
ATOM 2650 C CA . LYS B 1 22 ? -22.094 -24.062 2.564 1 98.5 22 LYS B CA 1
ATOM 2651 C C . LYS B 1 22 ? -21.266 -23.422 3.684 1 98.5 22 LYS B C 1
ATOM 2653 O O . LYS B 1 22 ? -21.328 -23.859 4.832 1 98.5 22 LYS B O 1
ATOM 2658 N N . ILE B 1 23 ? -20.516 -22.438 3.371 1 98.81 23 ILE B N 1
ATOM 2659 C CA . ILE B 1 23 ? -19.688 -21.75 4.359 1 98.81 23 ILE B CA 1
ATOM 2660 C C . ILE B 1 23 ? -20.578 -21.125 5.434 1 98.81 23 ILE B C 1
ATOM 2662 O O . ILE B 1 23 ? -20.328 -21.281 6.629 1 98.81 23 ILE B O 1
ATOM 2666 N N . ILE B 1 24 ? -21.625 -20.469 5.004 1 98.75 24 ILE B N 1
ATOM 2667 C CA . ILE B 1 24 ? -22.516 -19.781 5.926 1 98.75 24 ILE B CA 1
ATOM 2668 C C . ILE B 1 24 ? -23.172 -20.781 6.859 1 98.75 24 ILE B C 1
ATOM 2670 O O . ILE B 1 24 ? -23.281 -20.562 8.062 1 98.75 24 ILE B O 1
ATOM 2674 N N . ASP B 1 25 ? -23.656 -21.891 6.301 1 98.69 25 ASP B N 1
ATOM 2675 C CA . ASP B 1 25 ? -24.281 -22.938 7.109 1 98.69 25 ASP B CA 1
ATOM 2676 C C . ASP B 1 25 ? -23.344 -23.438 8.195 1 98.69 25 ASP B C 1
ATOM 2678 O O . ASP B 1 25 ? -23.734 -23.547 9.359 1 98.69 25 ASP B O 1
ATOM 2682 N N . LYS B 1 26 ? -22.141 -23.656 7.824 1 98.69 26 LYS B N 1
ATOM 2683 C CA . LYS B 1 26 ? -21.172 -24.172 8.773 1 98.69 26 LYS B CA 1
ATOM 2684 C C . LYS B 1 26 ? -20.812 -23.109 9.82 1 98.69 26 LYS B C 1
ATOM 2686 O O . LYS B 1 26 ? -20.562 -23.438 10.984 1 98.69 26 LYS B O 1
ATOM 2691 N N . LEU B 1 27 ? -20.75 -21.891 9.453 1 98.44 27 LEU B N 1
ATOM 2692 C CA . LEU B 1 27 ? -20.484 -20.828 10.406 1 98.44 27 LEU B CA 1
ATOM 2693 C C . LEU B 1 27 ? -21.625 -20.672 11.391 1 98.44 27 LEU B C 1
ATOM 2695 O O . LEU B 1 27 ? -21.406 -20.438 12.578 1 98.44 27 LEU B O 1
ATOM 2699 N N . ASN B 1 28 ? -22.812 -20.812 10.883 1 97.88 28 ASN B N 1
ATOM 2700 C CA . ASN B 1 28 ? -23.984 -20.766 11.742 1 97.88 28 ASN B CA 1
ATOM 2701 C C . ASN B 1 28 ? -23.953 -21.844 12.82 1 97.88 28 ASN B C 1
ATOM 2703 O O . ASN B 1 28 ? -24.344 -21.609 13.961 1 97.88 28 ASN B O 1
ATOM 2707 N N . GLU B 1 29 ? -23.484 -22.938 12.398 1 97.25 29 GLU B N 1
ATOM 2708 C CA . GLU B 1 29 ? -23.359 -24.031 13.352 1 97.25 29 GLU B CA 1
ATOM 2709 C C . GLU B 1 29 ? -22.406 -23.672 14.484 1 97.25 29 GLU B C 1
ATOM 2711 O O . GLU B 1 29 ? -22.422 -24.297 15.547 1 97.25 29 GLU B O 1
ATOM 2716 N N . ARG B 1 30 ? -21.594 -22.719 14.266 1 95.75 30 ARG B N 1
ATOM 2717 C CA . ARG B 1 30 ? -20.625 -22.281 15.258 1 95.75 30 ARG B CA 1
ATOM 2718 C C . ARG B 1 30 ? -21.047 -20.953 15.875 1 95.75 30 ARG B C 1
ATOM 2720 O O . ARG B 1 30 ? -20.219 -20.25 16.469 1 95.75 30 ARG B O 1
ATOM 2727 N N . ASP B 1 31 ? -22.203 -20.469 15.617 1 96 31 ASP B N 1
ATOM 2728 C CA . ASP B 1 31 ? -22.797 -19.25 16.172 1 96 31 ASP B CA 1
ATOM 2729 C C . ASP B 1 31 ? -22.109 -18.016 15.609 1 96 31 ASP B C 1
ATOM 2731 O O . ASP B 1 31 ? -21.859 -17.047 16.344 1 96 31 ASP B O 1
ATOM 2735 N N . ILE B 1 32 ? -21.703 -18.125 14.422 1 97.88 32 ILE B N 1
ATOM 2736 C CA . ILE B 1 32 ? -21.156 -16.969 13.703 1 97.88 32 ILE B CA 1
ATOM 2737 C C . ILE B 1 32 ? -22.141 -16.531 12.617 1 97.88 32 ILE B C 1
ATOM 2739 O O . ILE B 1 32 ? -22.422 -17.281 11.688 1 97.88 32 ILE B O 1
ATOM 2743 N N . ILE B 1 33 ? -22.609 -15.32 12.781 1 97.81 33 ILE B N 1
ATOM 2744 C CA . ILE B 1 33 ? -23.562 -14.766 11.828 1 97.81 33 ILE B CA 1
ATOM 2745 C C . ILE B 1 33 ? -22.812 -14.086 10.68 1 97.81 33 ILE B C 1
ATOM 2747 O O . ILE B 1 33 ? -21.859 -13.352 10.906 1 97.81 33 ILE B O 1
ATOM 2751 N N . THR B 1 34 ? -23.312 -14.383 9.5 1 98.25 34 THR B N 1
ATOM 2752 C CA . THR B 1 34 ? -22.641 -13.844 8.32 1 98.25 34 THR B CA 1
ATOM 2753 C C . THR B 1 34 ? -23.547 -12.859 7.59 1 98.25 34 THR B C 1
ATOM 2755 O O . THR B 1 34 ? -24.719 -13.148 7.348 1 98.25 34 THR B O 1
ATOM 2758 N N . ILE B 1 35 ? -23 -11.711 7.316 1 97.94 35 ILE B N 1
ATOM 2759 C CA . ILE B 1 35 ? -23.609 -10.805 6.352 1 97.94 35 ILE B CA 1
ATOM 2760 C C . ILE B 1 35 ? -23.062 -11.102 4.953 1 97.94 35 ILE B C 1
ATOM 2762 O O . ILE B 1 35 ? -21.938 -10.727 4.629 1 97.94 35 ILE B 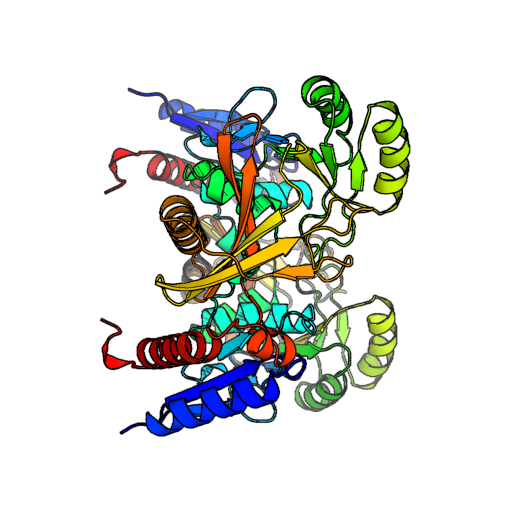O 1
ATOM 2766 N N . PRO B 1 36 ? -23.859 -11.75 4.133 1 97.25 36 PRO B N 1
ATOM 2767 C CA . PRO B 1 36 ? -23.359 -12.164 2.818 1 97.25 36 PRO B CA 1
ATOM 2768 C C . PRO B 1 36 ? -23.391 -11.039 1.793 1 97.25 36 PRO B C 1
ATOM 2770 O O . PRO B 1 36 ? -24.062 -10.023 2 1 97.25 36 PRO B O 1
ATOM 2773 N N . ASN B 1 37 ? -22.609 -11.18 0.748 1 96.19 37 ASN B N 1
ATOM 2774 C CA . ASN B 1 37 ? -22.578 -10.305 -0.42 1 96.19 37 ASN B CA 1
ATOM 2775 C C . ASN B 1 37 ? -22.281 -8.867 -0.032 1 96.19 37 ASN B C 1
ATOM 2777 O O . ASN B 1 37 ? -22.859 -7.934 -0.596 1 96.19 37 ASN B O 1
ATOM 2781 N N . LEU B 1 38 ? -21.453 -8.734 0.988 1 97.25 38 LEU B N 1
ATOM 2782 C CA . LEU B 1 38 ? -21.047 -7.41 1.44 1 97.25 38 LEU B CA 1
ATOM 2783 C C . LEU B 1 38 ? -19.938 -6.848 0.548 1 97.25 38 LEU B C 1
ATOM 2785 O O . LEU B 1 38 ? -18.75 -7.066 0.802 1 97.25 38 LEU B O 1
ATOM 2789 N N . ASN B 1 39 ? -20.344 -6.086 -0.436 1 96.69 39 ASN B N 1
ATOM 2790 C CA . ASN B 1 39 ? -19.422 -5.434 -1.362 1 96.69 39 ASN B CA 1
ATOM 2791 C C . ASN B 1 39 ? -19.078 -4.02 -0.91 1 96.69 39 ASN B C 1
ATOM 2793 O O . ASN B 1 39 ? -19.938 -3.135 -0.915 1 96.69 39 ASN B O 1
ATOM 2797 N N . LEU B 1 40 ? -17.844 -3.785 -0.63 1 96.81 40 LEU B N 1
ATOM 2798 C CA . LEU B 1 40 ? -17.391 -2.5 -0.109 1 96.81 40 LEU B CA 1
ATOM 2799 C C . LEU B 1 40 ? -17.578 -1.396 -1.144 1 96.81 40 LEU B C 1
ATOM 2801 O O . LEU B 1 40 ? -17.516 -0.211 -0.812 1 96.81 40 LEU B O 1
ATOM 2805 N N . ARG B 1 41 ? -17.812 -1.777 -2.389 1 94.75 41 ARG B N 1
ATOM 2806 C CA . ARG B 1 41 ? -18.141 -0.784 -3.408 1 94.75 41 ARG B CA 1
ATOM 2807 C C . ARG B 1 41 ? -19.328 0.058 -2.988 1 94.75 41 ARG B C 1
ATOM 2809 O O . ARG B 1 41 ? -19.422 1.236 -3.34 1 94.75 41 ARG B O 1
ATOM 2816 N N . ASN B 1 42 ? -20.156 -0.487 -2.172 1 94.44 42 ASN B N 1
ATOM 2817 C CA . ASN B 1 42 ? -21.391 0.172 -1.793 1 94.44 42 ASN B CA 1
ATOM 2818 C C . ASN B 1 42 ? -21.297 0.787 -0.399 1 94.44 42 ASN B C 1
ATOM 2820 O O . ASN B 1 42 ? -22.312 1.221 0.161 1 94.44 42 ASN B O 1
ATOM 2824 N N . ALA B 1 43 ? -20.141 0.828 0.159 1 96.25 43 ALA B N 1
ATOM 2825 C CA . ALA B 1 43 ? -19.953 1.397 1.491 1 96.25 43 ALA B CA 1
ATOM 2826 C C . ALA B 1 43 ? -19.516 2.859 1.408 1 96.25 43 ALA B C 1
ATOM 2828 O O . ALA B 1 43 ? -19.109 3.332 0.344 1 96.25 43 ALA B O 1
ATOM 2829 N N . ILE B 1 44 ? -19.703 3.596 2.49 1 95.56 44 ILE B N 1
ATOM 2830 C CA . ILE B 1 44 ? -19.219 4.965 2.639 1 95.56 44 ILE B CA 1
ATOM 2831 C C . ILE B 1 44 ? -18.438 5.098 3.938 1 95.56 44 ILE B C 1
ATOM 2833 O O . ILE B 1 44 ? -18.641 4.332 4.883 1 95.56 44 ILE B O 1
ATOM 2837 N N . ALA B 1 45 ? -17.484 5.973 3.918 1 96.44 45 ALA B N 1
ATOM 2838 C CA . ALA B 1 45 ? -16.75 6.266 5.152 1 96.44 45 ALA B CA 1
ATOM 2839 C C . ALA B 1 45 ? -17.109 7.645 5.688 1 96.44 45 ALA B C 1
ATOM 2841 O O . ALA B 1 45 ? -17.266 8.594 4.918 1 96.44 45 ALA B O 1
ATOM 2842 N N . LYS B 1 46 ? -17.312 7.699 6.926 1 94.56 46 LYS B N 1
ATOM 2843 C CA . LYS B 1 46 ? -17.625 8.922 7.656 1 94.56 46 LYS B CA 1
ATOM 2844 C C . LYS B 1 46 ? -16.906 8.953 9.008 1 94.56 46 LYS B C 1
ATOM 2846 O O . LYS B 1 46 ? -17.25 8.188 9.906 1 94.56 46 LYS B O 1
ATOM 2851 N N . ASN B 1 47 ? -15.922 9.844 9.078 1 93.69 47 ASN B N 1
ATOM 2852 C CA . ASN B 1 47 ? -15.125 9.961 10.297 1 93.69 47 ASN B CA 1
ATOM 2853 C C . ASN B 1 47 ? -14.484 8.633 10.672 1 93.69 47 ASN B C 1
ATOM 2855 O O . ASN B 1 47 ? -13.656 8.102 9.93 1 93.69 47 ASN B O 1
ATOM 2859 N N . SER B 1 48 ? -14.914 7.984 11.789 1 94.12 48 SER B N 1
ATOM 2860 C C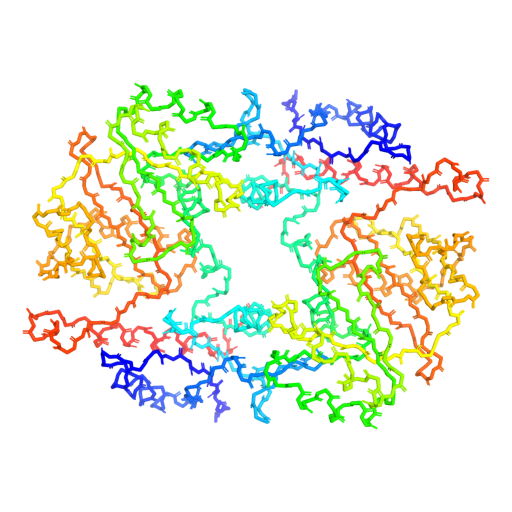A . SER B 1 48 ? -14.266 6.762 12.242 1 94.12 48 SER B CA 1
ATOM 2861 C C . SER B 1 48 ? -15.062 5.527 11.836 1 94.12 48 SER B C 1
ATOM 2863 O O . SER B 1 48 ? -14.789 4.418 12.305 1 94.12 48 SER B O 1
ATOM 2865 N N . HIS B 1 49 ? -16.031 5.793 10.883 1 96.06 49 HIS B N 1
ATOM 2866 C CA . HIS B 1 49 ? -16.922 4.695 10.555 1 96.06 49 HIS B CA 1
ATOM 2867 C C . HIS B 1 49 ? -16.875 4.379 9.062 1 96.06 49 HIS B C 1
ATOM 2869 O O . HIS B 1 49 ? -16.766 5.285 8.234 1 96.06 49 HIS B O 1
ATOM 2875 N N . ILE B 1 50 ? -16.906 3.182 8.797 1 97.38 50 ILE B N 1
ATOM 2876 C CA . ILE B 1 50 ? -17.234 2.695 7.461 1 97.38 50 ILE B CA 1
ATOM 2877 C C . ILE B 1 50 ? -18.609 2.031 7.473 1 97.38 50 ILE B C 1
ATOM 2879 O O . ILE B 1 50 ? -18.828 1.053 8.195 1 97.38 50 ILE B O 1
ATOM 2883 N N . LEU B 1 51 ? -19.453 2.576 6.656 1 96.75 51 LEU B N 1
ATOM 2884 C CA . LEU B 1 51 ? -20.859 2.184 6.742 1 96.75 51 LEU B CA 1
ATOM 2885 C C . LEU B 1 51 ? -21.297 1.446 5.48 1 96.75 51 LEU B C 1
ATOM 2887 O O . LEU B 1 51 ? -21.016 1.892 4.367 1 96.75 51 LEU B O 1
ATOM 2891 N N . TYR B 1 52 ? -21.875 0.407 5.605 1 96 52 TYR B N 1
ATOM 2892 C CA . TYR B 1 52 ? -22.594 -0.344 4.582 1 96 52 TYR B CA 1
ATOM 2893 C C . TYR B 1 52 ? -24.078 -0.485 4.941 1 96 52 TYR B C 1
ATOM 2895 O O . TYR B 1 52 ? -24.422 -1.217 5.871 1 96 52 TYR B O 1
ATOM 2903 N N . ASP B 1 53 ? -24.969 0.408 4.117 1 87.31 53 ASP B N 1
ATOM 2904 C CA . ASP B 1 53 ? -26.375 0.537 4.438 1 87.31 53 ASP B CA 1
ATOM 2905 C C . ASP B 1 53 ? -26.578 1.043 5.863 1 87.31 53 ASP B C 1
ATOM 2907 O O . ASP B 1 53 ? -26.375 2.227 6.145 1 87.31 53 ASP B O 1
ATOM 2911 N N . LYS B 1 54 ? -26.453 0.44 6.938 1 88.12 54 LYS B N 1
ATOM 2912 C CA . LYS B 1 54 ? -26.578 0.891 8.32 1 88.12 54 LYS B CA 1
ATOM 2913 C C . LYS B 1 54 ? -25.656 0.106 9.242 1 88.12 54 LYS B C 1
ATOM 2915 O O . LYS B 1 54 ? -25.641 0.342 10.453 1 88.12 54 LYS B O 1
ATOM 2920 N N . ILE B 1 55 ? -24.969 -0.6 8.609 1 94.69 55 ILE B N 1
ATOM 2921 C CA . ILE B 1 55 ? -24.078 -1.429 9.414 1 94.69 55 ILE B CA 1
ATOM 2922 C C . ILE B 1 55 ? -22.703 -0.764 9.531 1 94.69 55 ILE B C 1
ATOM 2924 O O . ILE B 1 55 ? -22.125 -0.366 8.523 1 94.69 55 ILE B O 1
ATOM 2928 N N . LYS B 1 56 ? -22.25 -0.62 10.719 1 96.94 56 LYS B N 1
ATOM 2929 C CA . LYS B 1 56 ? -20.891 -0.176 10.961 1 96.94 56 LYS B CA 1
ATOM 2930 C C . LYS B 1 56 ? -19.891 -1.33 10.805 1 96.94 56 LYS B C 1
ATOM 2932 O O . LYS B 1 56 ? -19.828 -2.211 11.672 1 96.94 56 LYS B O 1
ATOM 2937 N N . LEU B 1 57 ? -19.109 -1.262 9.852 1 97.5 57 LEU B N 1
ATOM 2938 C CA . LEU B 1 57 ? -18.297 -2.414 9.484 1 97.5 57 LEU B CA 1
ATOM 2939 C C . LEU B 1 57 ? -17.156 -2.619 10.477 1 97.5 57 LEU B C 1
ATOM 2941 O O . LEU B 1 57 ? -16.672 -3.738 10.648 1 97.5 57 LEU B O 1
ATOM 2945 N N . GLU B 1 58 ? -16.719 -1.537 11.156 1 94.5 58 GLU B N 1
ATOM 2946 C CA . GLU B 1 58 ? -15.625 -1.652 12.125 1 94.5 58 GLU B CA 1
ATOM 2947 C C . GLU B 1 58 ? -16.078 -2.42 13.367 1 94.5 58 GLU B C 1
ATOM 2949 O O . GLU B 1 58 ? -15.25 -2.787 14.211 1 94.5 58 GLU B O 1
ATOM 2954 N N . LYS B 1 59 ? -17.328 -2.736 13.461 1 94.81 59 LYS B N 1
ATOM 2955 C CA . LYS B 1 59 ? -17.859 -3.484 14.594 1 94.81 59 LYS B CA 1
ATOM 2956 C C . LYS B 1 59 ? -17.922 -4.977 14.289 1 94.81 59 LYS B C 1
ATOM 2958 O O . LYS B 1 59 ? -18.188 -5.789 15.18 1 94.81 59 LYS B O 1
ATOM 2963 N N . LEU B 1 60 ? -17.75 -5.34 13.062 1 97.12 60 LEU B N 1
ATOM 2964 C CA . LEU B 1 60 ? -17.719 -6.754 12.711 1 97.12 60 LEU B CA 1
ATOM 2965 C C . LEU B 1 60 ? -16.484 -7.441 13.297 1 97.12 60 LEU B C 1
ATOM 2967 O O . LEU B 1 60 ? -15.477 -6.789 13.555 1 97.12 60 LEU B O 1
ATOM 2971 N N . ASP B 1 61 ? -16.656 -8.727 13.453 1 97.75 61 ASP B N 1
ATOM 2972 C CA . ASP B 1 61 ? -15.539 -9.492 14.023 1 97.75 61 ASP B CA 1
ATOM 2973 C C . ASP B 1 61 ? -14.516 -9.852 12.945 1 97.75 61 ASP B C 1
ATOM 2975 O O . ASP B 1 61 ? -13.375 -10.188 13.258 1 97.75 61 ASP B O 1
ATOM 2979 N N . LEU B 1 62 ? -14.93 -9.82 11.719 1 98.31 62 LEU B N 1
ATOM 2980 C CA . LEU B 1 62 ? -14.047 -10.18 10.609 1 98.31 62 LEU B CA 1
ATOM 2981 C C . LEU B 1 62 ? -14.703 -9.852 9.266 1 98.31 62 LEU B C 1
ATOM 2983 O O . LEU B 1 62 ? -15.93 -9.852 9.156 1 98.31 62 LEU B O 1
ATOM 2987 N N . PHE B 1 63 ? -13.914 -9.562 8.32 1 98.44 63 PHE B N 1
ATOM 2988 C CA . PHE B 1 63 ? -14.375 -9.43 6.949 1 98.44 63 PHE B CA 1
ATOM 2989 C C . PHE B 1 63 ? -13.648 -10.414 6.035 1 98.44 63 PHE B C 1
ATOM 2991 O O . PHE B 1 63 ? -12.414 -10.406 5.973 1 98.44 63 PHE B O 1
ATOM 2998 N N . PHE B 1 64 ? -14.375 -11.289 5.363 1 98.56 64 PHE B N 1
ATOM 2999 C CA . PHE B 1 64 ? -13.852 -12.266 4.418 1 98.56 64 PHE B CA 1
ATOM 3000 C C . PHE B 1 64 ? -14.117 -11.828 2.98 1 98.56 64 PHE B C 1
ATOM 3002 O O . PHE B 1 64 ? -15.242 -11.953 2.488 1 98.56 64 PHE B O 1
ATOM 3009 N N . SER B 1 65 ? -13.078 -11.305 2.328 1 97.31 65 SER B N 1
ATOM 3010 C CA . SER B 1 65 ? -13.164 -10.859 0.943 1 97.31 65 SER B CA 1
ATOM 3011 C C . SER B 1 65 ? -12.555 -11.883 -0.008 1 97.31 65 SER B C 1
ATOM 3013 O O . SER B 1 65 ? -11.352 -12.164 0.069 1 97.31 65 SER B O 1
ATOM 3015 N N . TYR B 1 66 ? -13.352 -12.359 -0.954 1 97.62 66 TYR B N 1
ATOM 3016 C CA . TYR B 1 66 ? -12.891 -13.461 -1.792 1 97.62 66 TYR B CA 1
ATOM 3017 C C . TYR B 1 66 ? -13.5 -13.383 -3.184 1 97.62 66 TYR B C 1
ATOM 3019 O O . TYR B 1 66 ? -14.023 -14.375 -3.699 1 97.62 66 TYR B O 1
ATOM 3027 N N . ASN B 1 67 ? -13.445 -12.172 -3.768 1 94.5 67 ASN B N 1
ATOM 3028 C CA . ASN B 1 67 ? -13.961 -11.922 -5.105 1 94.5 67 ASN B CA 1
ATOM 3029 C C . ASN B 1 67 ? -12.953 -11.164 -5.965 1 94.5 67 ASN B C 1
ATOM 3031 O O . ASN B 1 67 ? -12.812 -9.945 -5.832 1 94.5 67 ASN B O 1
ATOM 3035 N N . ALA B 1 68 ? -12.344 -11.812 -6.863 1 84 68 ALA B N 1
ATOM 3036 C CA . ALA B 1 68 ? -11.297 -11.227 -7.691 1 84 68 ALA B CA 1
ATOM 3037 C C . ALA B 1 68 ? -11.883 -10.531 -8.922 1 84 68 ALA B C 1
ATOM 3039 O O . ALA B 1 68 ? -11.359 -9.516 -9.375 1 84 68 ALA B O 1
ATOM 3040 N N . GLY B 1 69 ? -12.891 -11.023 -9.438 1 82.56 69 GLY B N 1
ATOM 3041 C CA . GLY B 1 69 ? -13.398 -10.617 -10.742 1 82.56 69 GLY B CA 1
ATOM 3042 C C . GLY B 1 69 ? -14.156 -9.305 -10.711 1 82.56 69 GLY B C 1
ATOM 3043 O O . GLY B 1 69 ? -14.344 -8.664 -11.742 1 82.56 69 GLY B O 1
ATOM 3044 N N . GLU B 1 70 ? -14.492 -8.844 -9.547 1 88.81 70 GLU B N 1
ATOM 3045 C CA . GLU B 1 70 ? -15.352 -7.668 -9.469 1 88.81 70 GLU B CA 1
ATOM 3046 C C . GLU B 1 70 ? -14.695 -6.566 -8.633 1 88.81 70 GLU B C 1
ATOM 3048 O O . GLU B 1 70 ? -15.367 -5.641 -8.18 1 88.81 70 GLU B O 1
ATOM 3053 N N . GLN B 1 71 ? -13.508 -6.742 -8.461 1 89.81 71 GLN B N 1
ATOM 3054 C CA . GLN B 1 71 ? -12.805 -5.773 -7.633 1 89.81 71 GLN B CA 1
ATOM 3055 C C . GLN B 1 71 ? -12.742 -4.406 -8.312 1 89.81 71 GLN B C 1
ATOM 3057 O O . GLN B 1 71 ? -12.531 -4.32 -9.523 1 89.81 71 GLN B O 1
ATOM 3062 N N . THR B 1 72 ? -12.953 -3.355 -7.566 1 91.19 72 THR B N 1
ATOM 3063 C CA . THR B 1 72 ? -12.781 -1.979 -8.023 1 91.19 72 THR B CA 1
ATOM 3064 C C . THR B 1 72 ? -11.75 -1.25 -7.164 1 91.19 72 THR B C 1
ATOM 3066 O O . THR B 1 72 ? -11.422 -1.703 -6.066 1 91.19 72 THR B O 1
ATOM 3069 N N . GLN B 1 73 ? -11.305 -0.18 -7.68 1 90.94 73 GLN B N 1
ATOM 3070 C CA . GLN B 1 73 ? -10.336 0.621 -6.938 1 90.94 73 GLN B CA 1
ATOM 3071 C C . GLN B 1 73 ? -10.93 1.136 -5.633 1 90.94 73 GLN B C 1
ATOM 3073 O O . GLN B 1 73 ? -10.242 1.194 -4.609 1 90.94 73 GLN B O 1
ATOM 3078 N N . TYR B 1 74 ? -12.195 1.549 -5.688 1 94.69 74 TYR B N 1
ATOM 3079 C CA . TYR B 1 74 ? -12.852 2.055 -4.488 1 94.69 74 TYR B CA 1
ATOM 3080 C C . TYR B 1 74 ? -12.992 0.958 -3.439 1 94.69 74 TYR B C 1
ATOM 3082 O O . TYR B 1 74 ? -12.734 1.189 -2.256 1 94.69 74 TYR B O 1
ATOM 3090 N N . GLN B 1 75 ? -13.367 -0.183 -3.904 1 94.19 75 GLN B N 1
ATOM 3091 C CA . GLN B 1 75 ? -13.477 -1.323 -3.002 1 94.19 75 GLN B CA 1
ATOM 3092 C C . GLN B 1 75 ? -12.141 -1.616 -2.324 1 94.19 75 GLN B C 1
ATOM 3094 O O . GLN B 1 75 ? -12.086 -1.839 -1.112 1 94.19 75 GLN B O 1
ATOM 3099 N N . MET B 1 76 ? -11.109 -1.602 -3.074 1 94.5 76 MET B N 1
ATOM 3100 C CA . MET B 1 76 ? -9.781 -1.87 -2.545 1 94.5 76 MET B CA 1
ATOM 3101 C C . MET B 1 76 ? -9.344 -0.771 -1.58 1 94.5 76 MET B C 1
ATOM 3103 O O . MET B 1 76 ? -8.68 -1.045 -0.58 1 94.5 76 MET B O 1
ATOM 3107 N N . TYR B 1 77 ? -9.719 0.41 -1.966 1 96.38 77 TYR B N 1
ATOM 3108 C CA . TYR B 1 77 ? -9.414 1.571 -1.138 1 96.38 77 TYR B CA 1
ATOM 3109 C C . TYR B 1 77 ? -10.023 1.427 0.252 1 96.38 77 TYR B C 1
ATOM 3111 O O . TYR B 1 77 ? -9.352 1.665 1.259 1 96.38 77 TYR B O 1
ATOM 3119 N N . LEU B 1 78 ? -11.211 0.958 0.364 1 97.12 78 LEU B N 1
ATOM 3120 C CA . LEU B 1 78 ? -11.891 0.752 1.638 1 97.12 78 LEU B CA 1
ATOM 3121 C C . LEU B 1 78 ? -11.406 -0.53 2.311 1 97.12 78 LEU B C 1
ATOM 3123 O O . LEU B 1 78 ? -11.367 -0.614 3.539 1 97.12 78 LEU B O 1
ATOM 3127 N N . TYR B 1 79 ? -11.055 -1.521 1.439 1 97.38 79 TYR B N 1
ATOM 3128 C CA . TYR B 1 79 ? -10.453 -2.742 1.968 1 97.38 79 TYR B CA 1
ATOM 3129 C C . TYR B 1 79 ? -9.227 -2.424 2.812 1 97.38 79 TYR B C 1
ATOM 3131 O O . TYR B 1 79 ? -9.086 -2.92 3.934 1 97.38 79 TYR B O 1
ATOM 3139 N N . LYS B 1 80 ? -8.43 -1.553 2.357 1 97.75 80 LYS B N 1
ATOM 3140 C CA . LYS B 1 80 ? -7.219 -1.128 3.061 1 97.75 80 LYS B CA 1
ATOM 3141 C C . LYS B 1 80 ? -7.562 -0.436 4.375 1 97.75 80 LYS B C 1
ATOM 3143 O O . LYS B 1 80 ? -6.945 -0.708 5.406 1 97.75 80 LYS B O 1
ATOM 3148 N N . ALA B 1 81 ? -8.531 0.427 4.336 1 97.75 81 ALA B N 1
ATOM 3149 C CA . ALA B 1 81 ? -8.938 1.15 5.539 1 97.75 81 ALA B CA 1
ATOM 3150 C C . ALA B 1 81 ? -9.516 0.2 6.582 1 97.75 81 ALA B C 1
ATOM 3152 O O . ALA B 1 81 ? -9.133 0.245 7.754 1 97.75 81 ALA B O 1
ATOM 3153 N N . LEU B 1 82 ? -10.398 -0.664 6.172 1 97.81 82 LEU B N 1
ATOM 3154 C CA . LEU B 1 82 ? -11.062 -1.593 7.078 1 97.81 82 LEU B CA 1
ATOM 3155 C C . LEU B 1 82 ? -10.062 -2.553 7.703 1 97.81 82 LEU B C 1
ATOM 3157 O O . LEU B 1 82 ? -10.195 -2.926 8.875 1 97.81 82 LEU B O 1
ATOM 3161 N N . ASN B 1 83 ? -9.047 -2.883 6.934 1 97.88 83 ASN B N 1
ATOM 3162 C CA . ASN B 1 83 ? -7.996 -3.785 7.383 1 97.88 83 ASN B CA 1
ATOM 3163 C C . ASN B 1 83 ? -7.289 -3.25 8.625 1 97.88 83 ASN B C 1
ATOM 3165 O O . ASN B 1 83 ? -6.711 -4.02 9.391 1 97.88 83 ASN B O 1
ATOM 3169 N N . ARG B 1 84 ? -7.336 -1.994 8.883 1 95.94 84 ARG B N 1
ATOM 3170 C CA . ARG B 1 84 ? -6.641 -1.372 10.008 1 95.94 84 ARG B CA 1
ATOM 3171 C C . ARG B 1 84 ? -7.426 -1.543 11.297 1 95.94 84 ARG B C 1
ATOM 3173 O O . ARG B 1 84 ? -6.891 -1.332 12.391 1 95.94 84 ARG B O 1
ATOM 3180 N N . VAL B 1 85 ? -8.703 -1.969 11.18 1 95.75 85 VAL B N 1
ATOM 3181 C CA . VAL B 1 85 ? -9.523 -1.883 12.383 1 95.75 85 VAL B CA 1
ATOM 3182 C C . VAL B 1 85 ? -10.141 -3.246 12.688 1 95.75 85 VAL B C 1
ATOM 3184 O O . VAL B 1 85 ? -10.555 -3.506 13.82 1 95.75 85 VAL B O 1
ATOM 3187 N N . ILE B 1 86 ? -10.242 -4.141 11.734 1 96.5 86 ILE B N 1
ATOM 3188 C CA . ILE B 1 86 ? -10.719 -5.496 11.992 1 96.5 86 ILE B CA 1
ATOM 3189 C C . ILE B 1 86 ? -9.883 -6.5 11.203 1 96.5 86 ILE B C 1
ATOM 3191 O O . ILE B 1 86 ? -9.281 -6.156 10.188 1 96.5 86 ILE B O 1
ATOM 3195 N N . PRO B 1 87 ? -9.891 -7.793 11.656 1 97.19 87 PRO B N 1
ATOM 3196 C CA . PRO B 1 87 ? -9.188 -8.812 10.875 1 97.19 87 PRO B CA 1
ATOM 3197 C C . PRO B 1 87 ? -9.859 -9.086 9.531 1 97.19 87 PRO B C 1
ATOM 3199 O O . PRO B 1 87 ? -11.086 -9.047 9.43 1 97.19 87 PRO B O 1
ATOM 3202 N N . MET B 1 88 ? -9.023 -9.32 8.555 1 97.69 88 MET B N 1
ATOM 3203 C CA . MET B 1 88 ? -9.477 -9.664 7.211 1 97.69 88 MET B CA 1
ATOM 3204 C C . MET B 1 88 ? -8.875 -10.992 6.758 1 97.69 88 MET B C 1
ATOM 3206 O O . MET B 1 88 ? -7.805 -11.391 7.223 1 97.69 88 MET B O 1
ATOM 3210 N N . ILE B 1 89 ? -9.594 -11.688 5.852 1 98.44 89 ILE B N 1
ATOM 3211 C CA . ILE B 1 89 ? -9.07 -12.859 5.168 1 98.44 89 ILE B CA 1
ATOM 3212 C C . ILE B 1 89 ? -9.188 -12.672 3.656 1 98.44 89 ILE B C 1
ATOM 3214 O O . ILE B 1 89 ? -10.297 -12.656 3.113 1 98.44 89 ILE B O 1
ATOM 3218 N N . ASN B 1 90 ? -8.07 -12.602 3.125 1 98.25 90 ASN B N 1
ATOM 3219 C CA . ASN B 1 90 ? -6.699 -12.328 3.539 1 98.25 90 ASN B CA 1
ATOM 3220 C C . ASN B 1 90 ? -6.539 -10.906 4.059 1 98.25 90 ASN B C 1
ATOM 3222 O O . ASN B 1 90 ? -7.379 -10.047 3.787 1 98.25 90 ASN B O 1
ATOM 3226 N N . SER B 1 91 ? -5.457 -10.75 4.883 1 98.06 91 SER B N 1
ATOM 3227 C CA . SER B 1 91 ? -5.125 -9.367 5.211 1 98.06 91 SER B CA 1
ATOM 3228 C C . SER B 1 91 ? -4.875 -8.547 3.949 1 98.06 91 SER B C 1
ATOM 3230 O O . SER B 1 91 ? -4.516 -9.094 2.906 1 98.06 91 SER B O 1
ATOM 3232 N N . TYR B 1 92 ? -5.113 -7.25 4.012 1 97.25 92 TYR B N 1
ATOM 3233 C CA . TYR B 1 92 ? -4.891 -6.395 2.854 1 97.25 92 TYR B CA 1
ATOM 3234 C C . TYR B 1 92 ? -3.424 -6.422 2.434 1 97.25 92 TYR B C 1
ATOM 3236 O O . TYR B 1 92 ? -3.115 -6.414 1.24 1 97.25 92 TYR B O 1
ATOM 3244 N N . GLU B 1 93 ? -2.514 -6.441 3.377 1 97.19 93 GLU B N 1
ATOM 3245 C CA . GLU B 1 93 ? -1.085 -6.449 3.074 1 97.19 93 GLU B CA 1
ATOM 3246 C C . GLU B 1 93 ? -0.706 -7.656 2.221 1 97.19 93 GLU B C 1
ATOM 3248 O O . GLU B 1 93 ? 0.001 -7.516 1.221 1 97.19 93 GLU B O 1
ATOM 3253 N N . ALA B 1 94 ? -1.193 -8.812 2.65 1 98 94 ALA B N 1
ATOM 3254 C CA . ALA B 1 94 ? -0.878 -10.031 1.918 1 98 94 ALA B CA 1
ATOM 3255 C C . ALA B 1 94 ? -1.547 -10.039 0.546 1 98 94 ALA B C 1
ATOM 3257 O O . ALA B 1 94 ? -0.931 -10.422 -0.45 1 98 94 ALA B O 1
ATOM 3258 N N . PHE B 1 95 ? -2.762 -9.602 0.591 1 97.19 95 PHE B N 1
ATOM 3259 C CA . PHE B 1 95 ? -3.523 -9.531 -0.649 1 97.19 95 PHE B CA 1
ATOM 3260 C C . PHE B 1 95 ? -2.855 -8.578 -1.637 1 97.19 95 PHE B C 1
ATOM 3262 O O . PHE B 1 95 ? -2.574 -8.953 -2.775 1 97.19 95 PHE B O 1
ATOM 3269 N N . GLU B 1 96 ? -2.561 -7.391 -1.207 1 96.31 96 GLU B N 1
ATOM 3270 C CA . GLU B 1 96 ? -1.942 -6.375 -2.055 1 96.31 96 GLU B CA 1
ATOM 3271 C C . GLU B 1 96 ? -0.598 -6.855 -2.598 1 96.31 96 GLU B C 1
ATOM 3273 O O . GLU B 1 96 ? -0.291 -6.652 -3.773 1 96.31 96 GLU B O 1
ATOM 3278 N N . LEU B 1 97 ? 0.162 -7.461 -1.792 1 97.5 97 LEU B N 1
ATOM 3279 C CA . LEU B 1 97 ? 1.468 -7.973 -2.195 1 97.5 97 LEU B CA 1
ATOM 3280 C C . LEU B 1 97 ? 1.334 -8.945 -3.359 1 97.5 97 LEU B C 1
ATOM 3282 O O . LEU B 1 97 ? 2.018 -8.805 -4.375 1 97.5 97 LEU B O 1
ATOM 3286 N N . THR B 1 98 ? 0.431 -9.828 -3.244 1 97.38 98 THR B N 1
ATOM 3287 C CA . THR B 1 98 ? 0.383 -10.93 -4.195 1 97.38 98 THR B CA 1
ATOM 3288 C C . THR B 1 98 ? -0.361 -10.523 -5.465 1 97.38 98 THR B C 1
ATOM 3290 O O . THR B 1 98 ? -0.375 -11.258 -6.449 1 97.38 98 THR B O 1
ATOM 3293 N N . GLU B 1 99 ? -0.914 -9.344 -5.457 1 95.69 99 GLU B N 1
ATOM 3294 C CA . GLU B 1 99 ? -1.486 -8.781 -6.676 1 95.69 99 GLU B CA 1
ATOM 3295 C C . GLU B 1 99 ? -0.4 -8.211 -7.578 1 95.69 99 GLU B C 1
ATOM 3297 O O . GLU B 1 99 ? -0.662 -7.871 -8.734 1 95.69 99 GLU B O 1
ATOM 3302 N N . ASP B 1 100 ? 0.775 -8.125 -7.074 1 96.75 100 ASP B N 1
ATOM 3303 C CA . ASP B 1 100 ? 1.896 -7.551 -7.812 1 96.75 100 ASP B CA 1
ATOM 3304 C C . ASP B 1 100 ? 2.994 -8.586 -8.039 1 96.75 100 ASP B C 1
ATOM 3306 O O . ASP B 1 100 ? 3.68 -8.992 -7.098 1 96.75 100 ASP B O 1
ATOM 3310 N N . LYS B 1 101 ? 3.248 -8.898 -9.328 1 96.88 101 LYS B N 1
ATOM 3311 C CA . LYS B 1 101 ? 4.172 -9.969 -9.688 1 96.88 101 LYS B CA 1
ATOM 3312 C C . LYS B 1 101 ? 5.594 -9.641 -9.25 1 96.88 101 LYS B C 1
ATOM 3314 O O . LYS B 1 101 ? 6.312 -10.508 -8.75 1 96.88 101 LYS B O 1
ATOM 3319 N N . PHE B 1 102 ? 6.039 -8.438 -9.406 1 97.56 102 PHE B N 1
ATOM 3320 C CA . PHE B 1 102 ? 7.395 -8.055 -9.031 1 97.56 102 PHE B CA 1
ATOM 3321 C C . PHE B 1 102 ? 7.574 -8.125 -7.516 1 97.56 102 PHE B C 1
ATOM 3323 O O . PHE B 1 102 ? 8.5 -8.773 -7.023 1 97.56 102 PHE B O 1
ATOM 3330 N N . HIS B 1 103 ? 6.719 -7.484 -6.84 1 98.12 103 HIS B N 1
ATOM 3331 C CA . HIS B 1 103 ? 6.859 -7.453 -5.387 1 98.12 103 HIS B CA 1
ATOM 3332 C C . HIS B 1 103 ? 6.812 -8.859 -4.797 1 98.12 103 HIS B C 1
ATOM 3334 O O . HIS B 1 103 ? 7.535 -9.156 -3.844 1 98.12 103 HIS B O 1
ATOM 3340 N N . THR B 1 104 ? 5.961 -9.688 -5.312 1 98.38 104 THR B N 1
ATOM 3341 C CA . THR B 1 104 ? 5.891 -11.07 -4.852 1 98.38 104 THR B CA 1
ATOM 3342 C C . THR B 1 104 ? 7.199 -11.805 -5.129 1 98.38 104 THR B C 1
ATOM 3344 O O . THR B 1 104 ? 7.777 -12.414 -4.227 1 98.38 104 THR B O 1
ATOM 3347 N N . SER B 1 105 ? 7.664 -11.688 -6.355 1 98.12 105 SER B N 1
ATOM 3348 C CA . SER B 1 105 ? 8.898 -12.375 -6.738 1 98.12 105 SER B CA 1
ATOM 3349 C C . SER B 1 105 ? 10.078 -11.875 -5.914 1 98.12 105 SER B C 1
ATOM 3351 O O . SER B 1 105 ? 10.906 -12.672 -5.465 1 98.12 105 SER B O 1
ATOM 3353 N N . PHE B 1 106 ? 10.156 -10.57 -5.746 1 98.19 106 PHE B N 1
ATOM 3354 C CA . PHE B 1 106 ? 11.242 -9.992 -4.973 1 98.19 106 PHE B CA 1
ATOM 3355 C C . PHE B 1 106 ? 11.25 -10.539 -3.551 1 98.19 106 PHE B C 1
ATOM 3357 O O . PHE B 1 106 ? 12.289 -10.969 -3.051 1 98.19 106 PHE B O 1
ATOM 3364 N N . LEU B 1 107 ? 10.117 -10.578 -2.924 1 97.88 107 LEU B N 1
ATOM 3365 C CA . LEU B 1 107 ? 10.008 -11.086 -1.561 1 97.88 107 LEU B CA 1
ATOM 3366 C C . LEU B 1 107 ? 10.398 -12.562 -1.502 1 97.88 107 LEU B C 1
ATOM 3368 O O . LEU B 1 107 ? 11.164 -12.969 -0.623 1 97.88 107 LEU B O 1
ATOM 3372 N N . LEU B 1 108 ? 9.844 -13.336 -2.377 1 98.5 108 LEU B N 1
ATOM 3373 C CA . LEU B 1 108 ? 10.148 -14.758 -2.404 1 98.5 108 LEU B CA 1
ATOM 3374 C C . LEU B 1 108 ? 11.648 -14.992 -2.566 1 98.5 108 LEU B C 1
ATOM 3376 O O . LEU B 1 108 ? 12.242 -15.773 -1.823 1 98.5 108 LEU B O 1
ATOM 3380 N N . ARG B 1 109 ? 12.266 -14.305 -3.48 1 97.62 109 ARG B N 1
ATOM 3381 C CA . ARG B 1 109 ? 13.688 -14.477 -3.768 1 97.62 109 ARG B CA 1
ATOM 3382 C C . ARG B 1 109 ? 14.539 -14.086 -2.566 1 97.62 109 ARG B C 1
ATOM 3384 O O . ARG B 1 109 ? 15.531 -14.758 -2.258 1 97.62 109 ARG B O 1
ATOM 3391 N N . THR B 1 110 ? 14.195 -13.039 -1.925 1 96.5 110 THR B N 1
ATOM 3392 C CA . THR B 1 110 ? 14.961 -12.586 -0.769 1 96.5 110 THR B CA 1
ATOM 3393 C C . THR B 1 110 ? 14.844 -13.578 0.384 1 96.5 110 THR B C 1
ATOM 3395 O O . THR B 1 110 ? 15.625 -13.539 1.335 1 96.5 110 THR B O 1
ATOM 3398 N N . HIS B 1 111 ? 13.898 -14.516 0.31 1 96.94 111 HIS B N 1
ATOM 3399 C CA . HIS B 1 111 ? 13.727 -15.539 1.334 1 96.94 111 HIS B CA 1
ATOM 3400 C C . HIS B 1 111 ? 14.133 -16.922 0.815 1 96.94 111 HIS B C 1
ATOM 3402 O O . HIS B 1 111 ? 13.742 -17.938 1.383 1 96.94 111 HIS B O 1
ATOM 3408 N N . GLY B 1 112 ? 14.703 -16.922 -0.3 1 96.06 112 GLY B N 1
ATOM 3409 C CA . GLY B 1 112 ? 15.328 -18.141 -0.781 1 96.06 112 GLY B CA 1
ATOM 3410 C C . GLY B 1 112 ? 14.406 -19 -1.633 1 96.06 112 GLY B C 1
ATOM 3411 O O . GLY B 1 112 ? 14.711 -20.156 -1.91 1 96.06 112 GLY B O 1
ATOM 3412 N N . VAL B 1 113 ? 13.273 -18.531 -1.978 1 97.94 113 VAL B N 1
ATOM 3413 C CA . VAL B 1 113 ? 12.375 -19.266 -2.865 1 97.94 113 VAL B CA 1
ATOM 3414 C C . VAL B 1 113 ? 12.672 -18.906 -4.316 1 97.94 113 VAL B C 1
ATOM 3416 O O . VAL B 1 113 ? 12.742 -17.719 -4.668 1 97.94 113 VAL B O 1
ATOM 3419 N N . LYS B 1 114 ? 12.789 -19.875 -5.129 1 96 114 LYS B N 1
ATOM 3420 C CA . LYS B 1 114 ? 13.141 -19.641 -6.527 1 96 114 LYS B CA 1
ATOM 3421 C C . LYS B 1 114 ? 11.922 -19.219 -7.344 1 96 114 LYS B C 1
ATOM 3423 O O . LYS B 1 114 ? 10.844 -19.812 -7.203 1 96 114 LYS B O 1
ATOM 3428 N N . THR B 1 115 ? 12.109 -18.234 -8.094 1 98 115 THR B N 1
ATOM 3429 C CA . THR B 1 115 ? 11.18 -17.781 -9.125 1 98 115 THR B CA 1
ATOM 3430 C C . THR B 1 115 ? 11.883 -17.672 -10.477 1 98 115 THR B C 1
ATOM 3432 O O . THR B 1 115 ? 13.07 -17.953 -10.586 1 98 115 THR B O 1
ATOM 3435 N N . ALA B 1 116 ? 11.156 -17.344 -11.516 1 97.19 116 ALA B N 1
ATOM 3436 C CA . ALA B 1 116 ? 11.844 -17.016 -12.766 1 97.19 116 ALA B CA 1
ATOM 3437 C C . ALA B 1 116 ? 12.82 -15.867 -12.562 1 97.19 116 ALA B C 1
ATOM 3439 O O . ALA B 1 116 ? 12.539 -14.922 -11.812 1 97.19 116 ALA B O 1
ATOM 3440 N N . ASP B 1 117 ? 13.969 -16 -13.234 1 97.44 117 ASP B N 1
ATOM 3441 C CA . ASP B 1 117 ? 14.844 -14.836 -13.234 1 97.44 117 ASP B CA 1
ATOM 3442 C C . ASP B 1 117 ? 14.141 -13.625 -13.844 1 97.44 117 ASP B C 1
ATOM 3444 O O . ASP B 1 117 ? 13.438 -13.75 -14.852 1 97.44 117 ASP B O 1
ATOM 3448 N N . TYR B 1 118 ? 14.352 -12.484 -13.227 1 97.5 118 TYR B N 1
ATOM 3449 C CA . TYR B 1 118 ? 13.617 -11.328 -13.734 1 97.5 118 TYR B CA 1
ATOM 3450 C C . TYR B 1 118 ? 14.477 -10.07 -13.656 1 97.5 118 TYR B C 1
ATOM 3452 O O . TYR B 1 118 ? 15.516 -10.055 -12.992 1 97.5 118 TYR B O 1
ATOM 3460 N N . LYS B 1 119 ? 14.047 -9.078 -14.383 1 96.06 119 LYS B N 1
ATOM 3461 C CA . LYS B 1 119 ? 14.586 -7.723 -14.328 1 96.06 119 LYS B CA 1
ATOM 3462 C C . LYS B 1 119 ? 13.461 -6.688 -14.32 1 96.06 119 LYS B C 1
ATOM 3464 O O . LYS B 1 119 ? 12.453 -6.859 -15.008 1 96.06 119 LYS B O 1
ATOM 3469 N N . LEU B 1 120 ? 13.633 -5.688 -13.508 1 96.31 120 LEU B N 1
ATOM 3470 C CA . LEU B 1 120 ? 12.758 -4.52 -13.453 1 96.31 120 LEU B CA 1
ATOM 3471 C C . LEU B 1 120 ? 13.547 -3.236 -13.68 1 96.31 120 LEU B C 1
ATOM 3473 O O . LEU B 1 120 ? 14.578 -3.012 -13.031 1 96.31 120 LEU B O 1
ATOM 3477 N N . CYS B 1 121 ? 13.078 -2.438 -14.633 1 93.06 121 CYS B N 1
ATOM 3478 C CA . CYS B 1 121 ? 13.758 -1.169 -14.883 1 93.06 121 CYS B CA 1
ATOM 3479 C C . CYS B 1 121 ? 12.75 -0.083 -15.258 1 93.06 121 CYS B C 1
ATOM 3481 O O . CYS B 1 121 ? 11.617 -0.382 -15.625 1 93.06 121 CYS B O 1
ATOM 3483 N N . HIS B 1 122 ? 13.195 1.114 -15.109 1 92.44 122 HIS B N 1
ATOM 3484 C CA . HIS B 1 122 ? 12.391 2.264 -15.508 1 92.44 122 HIS B CA 1
ATOM 3485 C C . HIS B 1 122 ? 12.133 2.264 -17.016 1 92.44 122 HIS B C 1
ATOM 3487 O O . HIS B 1 122 ? 12.977 1.81 -17.781 1 92.44 122 HIS B O 1
ATOM 3493 N N . ARG B 1 123 ? 11.094 2.906 -17.375 1 87.69 123 ARG B N 1
ATOM 3494 C CA . ARG B 1 123 ? 10.672 2.914 -18.766 1 87.69 123 ARG B CA 1
ATOM 3495 C C . ARG B 1 123 ? 11.734 3.568 -19.656 1 87.69 123 ARG B C 1
ATOM 3497 O O . ARG B 1 123 ? 11.883 3.207 -20.828 1 87.69 123 ARG B O 1
ATOM 3504 N N . ASP B 1 124 ? 12.414 4.512 -19.125 1 88 124 ASP B N 1
ATOM 3505 C CA . ASP B 1 124 ? 13.398 5.242 -19.922 1 88 124 ASP B CA 1
ATOM 3506 C C . ASP B 1 124 ? 14.734 4.504 -19.969 1 88 124 ASP B C 1
ATOM 3508 O O . ASP B 1 124 ? 15.664 4.926 -20.656 1 88 124 ASP B O 1
ATOM 3512 N N . ASP B 1 125 ? 14.828 3.416 -19.281 1 89.69 125 ASP B N 1
ATOM 3513 C CA . ASP B 1 125 ? 16.094 2.68 -19.203 1 89.69 125 ASP B CA 1
ATOM 3514 C C . ASP B 1 125 ? 15.977 1.328 -19.906 1 89.69 125 ASP B C 1
ATOM 3516 O O . ASP B 1 125 ? 16.422 0.31 -19.375 1 89.69 125 ASP B O 1
ATOM 3520 N N . THR B 1 126 ? 15.43 1.344 -21.078 1 87.19 126 THR B N 1
ATOM 3521 C CA . THR B 1 126 ? 15.133 0.116 -21.797 1 87.19 126 THR B CA 1
ATOM 3522 C C . THR B 1 126 ? 16.422 -0.53 -22.312 1 87.19 126 THR B C 1
ATOM 3524 O O . THR B 1 126 ? 16.422 -1.697 -22.703 1 87.19 126 THR B O 1
ATOM 3527 N N . PHE B 1 127 ? 17.484 0.23 -22.312 1 89 127 PHE B N 1
ATOM 3528 C CA . PHE B 1 127 ? 18.75 -0.349 -22.734 1 89 127 PHE B CA 1
ATOM 3529 C C . PHE B 1 127 ? 19.125 -1.542 -21.859 1 89 127 PHE B C 1
ATOM 3531 O O . PHE B 1 127 ? 19.797 -2.471 -22.328 1 89 127 PHE B O 1
ATOM 3538 N N . HIS B 1 128 ? 18.719 -1.6 -20.641 1 89.31 128 HIS B N 1
ATOM 3539 C CA . HIS B 1 128 ? 18.938 -2.744 -19.766 1 89.31 128 HIS B CA 1
ATOM 3540 C C . HIS B 1 128 ? 18.266 -4 -20.328 1 89.31 128 HIS B C 1
ATOM 3542 O O . HIS B 1 128 ? 18.766 -5.109 -20.125 1 89.31 128 HIS B O 1
ATOM 3548 N N . LEU B 1 129 ? 17.203 -3.801 -21.016 1 90.69 129 LEU B N 1
ATOM 3549 C CA . LEU B 1 129 ? 16.484 -4.934 -21.578 1 90.69 129 LEU B CA 1
ATOM 3550 C C . LEU B 1 129 ? 17.266 -5.555 -22.734 1 90.69 129 LEU B C 1
ATOM 3552 O O . LEU B 1 129 ? 17.297 -6.777 -22.875 1 90.69 129 LEU B O 1
ATOM 3556 N N . ASN B 1 130 ? 17.828 -4.664 -23.453 1 91.25 130 ASN B N 1
ATOM 3557 C CA . ASN B 1 130 ? 18.65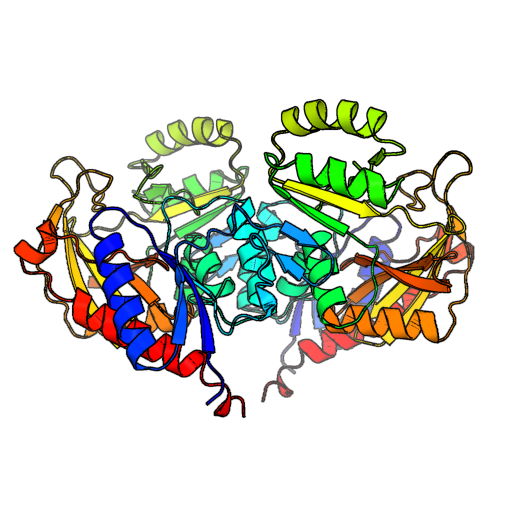6 -5.164 -24.547 1 91.25 130 ASN B CA 1
ATOM 3558 C C . ASN B 1 130 ? 19.828 -5.973 -24.031 1 91.25 130 ASN B C 1
ATOM 3560 O O . ASN B 1 130 ? 20.156 -7.027 -24.578 1 91.25 130 ASN B O 1
ATOM 3564 N N . THR B 1 131 ? 20.375 -5.488 -23.016 1 91.88 131 THR B N 1
ATOM 3565 C CA . THR B 1 131 ? 21.531 -6.16 -22.438 1 91.88 131 THR B CA 1
ATOM 3566 C C . THR B 1 131 ? 21.141 -7.543 -21.906 1 91.88 131 THR B C 1
ATOM 3568 O O . THR B 1 131 ? 21.844 -8.523 -22.172 1 91.88 131 THR B O 1
ATOM 3571 N N . ILE B 1 132 ? 20.062 -7.66 -21.312 1 92.19 132 ILE B N 1
ATOM 3572 C CA . ILE B 1 132 ? 19.688 -8.93 -20.703 1 92.19 132 ILE B CA 1
ATOM 3573 C C . ILE B 1 132 ? 19.172 -9.883 -21.781 1 92.19 132 ILE B C 1
ATOM 3575 O O . ILE B 1 132 ? 19.297 -11.102 -21.656 1 92.19 132 ILE B O 1
ATOM 3579 N N . MET B 1 133 ? 18.562 -9.32 -22.734 1 93.38 133 MET B N 1
ATOM 3580 C CA . MET B 1 133 ? 18.078 -10.141 -23.844 1 93.38 133 MET B CA 1
ATOM 3581 C C . MET B 1 133 ? 19.219 -10.938 -24.469 1 93.38 133 MET B C 1
ATOM 3583 O O . MET B 1 133 ? 19.047 -12.102 -24.828 1 93.38 133 MET B O 1
ATOM 3587 N N . LYS B 1 134 ? 20.281 -10.312 -24.594 1 93.38 134 LYS B N 1
ATOM 3588 C CA . LYS B 1 134 ? 21.453 -10.984 -25.156 1 93.38 134 LYS B CA 1
ATOM 3589 C C . LYS B 1 134 ? 21.859 -12.18 -24.281 1 93.38 134 LYS B C 1
ATOM 3591 O O . LYS B 1 134 ? 22.328 -13.195 -24.812 1 93.38 134 LYS B O 1
ATOM 3596 N N . LYS B 1 135 ? 21.641 -12.055 -23.062 1 93.38 135 LYS B N 1
ATOM 3597 C CA . LYS B 1 135 ? 22.016 -13.102 -22.125 1 93.38 135 LYS B CA 1
ATOM 3598 C C . LYS B 1 135 ? 20.953 -14.18 -22.031 1 93.38 135 LYS B C 1
ATOM 3600 O O . LYS B 1 135 ? 21.266 -15.375 -22 1 93.38 135 LYS B O 1
ATOM 3605 N N . TRP B 1 136 ? 19.703 -13.844 -22.016 1 95.19 136 TRP B N 1
ATOM 3606 C CA . TRP B 1 136 ? 18.594 -14.758 -21.766 1 95.19 136 TRP B CA 1
ATOM 3607 C C . TRP B 1 136 ? 18.094 -15.383 -23.062 1 95.19 136 TRP B C 1
ATOM 3609 O O . TRP B 1 136 ? 17.438 -16.438 -23.047 1 95.19 136 TRP B O 1
ATOM 3619 N N . SER B 1 137 ? 18.328 -14.758 -24.188 1 93.31 137 SER B N 1
ATOM 3620 C CA . SER B 1 137 ? 17.922 -15.172 -25.516 1 93.31 137 SER B CA 1
ATOM 3621 C C . SER B 1 137 ? 16.406 -15.039 -25.703 1 93.31 137 SER B C 1
ATOM 3623 O O . SER B 1 137 ? 15.938 -14.609 -26.75 1 93.31 137 SER B O 1
ATOM 3625 N N . LYS B 1 138 ? 15.656 -15.484 -24.703 1 95.25 138 LYS B N 1
ATOM 3626 C CA . LYS B 1 138 ? 14.195 -15.383 -24.719 1 95.25 138 LYS B CA 1
ATOM 3627 C C . LYS B 1 138 ? 13.68 -14.867 -23.375 1 95.25 138 LYS B C 1
ATOM 3629 O O . LYS B 1 138 ? 14.195 -15.234 -22.312 1 95.25 138 LYS B O 1
ATOM 3634 N N . MET B 1 139 ? 12.625 -14 -23.516 1 95.94 139 MET B N 1
ATOM 3635 C CA . MET B 1 139 ? 12.055 -13.477 -22.281 1 95.94 139 MET B CA 1
ATOM 3636 C C . MET B 1 139 ? 10.562 -13.195 -22.438 1 95.94 139 MET B C 1
ATOM 3638 O O . MET B 1 139 ? 10.023 -13.305 -23.547 1 95.94 139 MET B O 1
ATOM 3642 N N . VAL B 1 140 ? 9.922 -12.969 -21.312 1 95.31 140 VAL B N 1
ATOM 3643 C CA . VAL B 1 140 ? 8.5 -12.656 -21.281 1 95.31 140 VAL B CA 1
ATOM 3644 C C . VAL B 1 140 ? 8.289 -11.297 -20.609 1 95.31 140 VAL B C 1
ATOM 3646 O O . VAL B 1 140 ? 8.812 -11.047 -19.516 1 95.31 140 VAL B O 1
ATOM 3649 N N . TYR B 1 141 ? 7.625 -10.406 -21.312 1 92.5 141 TYR B N 1
ATOM 3650 C CA . TYR B 1 141 ? 7.109 -9.203 -20.672 1 92.5 141 TYR B CA 1
ATOM 3651 C C . TYR B 1 141 ? 5.801 -9.492 -19.938 1 92.5 141 TYR B C 1
ATOM 3653 O O . TYR B 1 141 ? 4.898 -10.125 -20.5 1 92.5 141 TYR B O 1
ATOM 3661 N N . LYS B 1 142 ? 5.742 -9.008 -18.672 1 92.44 142 LYS B N 1
ATOM 3662 C CA . LYS B 1 142 ? 4.551 -9.203 -17.859 1 92.44 142 LYS B CA 1
ATOM 3663 C C . LYS B 1 142 ? 4.133 -7.91 -17.172 1 92.44 142 LYS B C 1
ATOM 3665 O O . LYS B 1 142 ? 4.926 -7.305 -16.438 1 92.44 142 LYS B O 1
ATOM 3670 N N . PRO B 1 143 ? 2.863 -7.492 -17.484 1 90.44 143 PRO B N 1
ATOM 3671 C CA . PRO B 1 143 ? 2.373 -6.477 -16.547 1 90.44 143 PRO B CA 1
ATOM 3672 C C . PRO B 1 143 ? 2.389 -6.957 -15.102 1 90.44 143 PRO B C 1
ATOM 3674 O O . PRO B 1 143 ? 2.01 -8.094 -14.82 1 90.44 143 PRO B O 1
ATOM 3677 N N . THR B 1 144 ? 2.76 -6.086 -14.172 1 93.31 144 THR B N 1
ATOM 3678 C CA . THR B 1 144 ? 2.977 -6.539 -12.805 1 93.31 144 THR B CA 1
ATOM 3679 C C . THR B 1 144 ? 1.647 -6.766 -12.094 1 93.31 144 THR B C 1
ATOM 3681 O O . THR B 1 144 ? 1.572 -7.543 -11.141 1 93.31 144 THR B O 1
ATOM 3684 N N . ASP B 1 145 ? 0.595 -6.109 -12.523 1 89.25 145 ASP B N 1
ATOM 3685 C CA . ASP B 1 145 ? -0.695 -6.191 -11.852 1 89.25 145 ASP B CA 1
ATOM 3686 C C . ASP B 1 145 ? -1.718 -6.938 -12.703 1 89.25 145 ASP B C 1
ATOM 3688 O O . ASP B 1 145 ? -2.914 -6.922 -12.406 1 89.25 145 ASP B O 1
ATOM 3692 N N . GLY B 1 146 ? -1.323 -7.559 -13.68 1 84.19 146 GLY B N 1
ATOM 3693 C CA . GLY B 1 146 ? -2.238 -8.289 -14.547 1 84.19 146 GLY B CA 1
ATOM 3694 C C . GLY B 1 146 ? -2.611 -9.656 -14 1 84.19 146 GLY B C 1
ATOM 3695 O O . GLY B 1 146 ? -1.983 -10.148 -13.062 1 84.19 146 GLY B O 1
ATOM 3696 N N . TRP B 1 147 ? -3.684 -10.141 -14.664 1 82.69 147 TRP B N 1
ATOM 3697 C CA . TRP B 1 147 ? -4.176 -11.453 -14.273 1 82.69 147 TRP B CA 1
ATOM 3698 C C . TRP B 1 147 ? -4.562 -12.281 -15.492 1 82.69 147 TRP B C 1
ATOM 3700 O O . TRP B 1 147 ? -4.715 -11.734 -16.594 1 82.69 147 TRP B O 1
ATOM 3710 N N . GLY B 1 148 ? -4.621 -13.562 -15.258 1 81.31 148 GLY B N 1
ATOM 3711 C CA . GLY B 1 148 ? -5.141 -14.453 -16.281 1 81.31 148 GLY B CA 1
ATOM 3712 C C . GLY B 1 148 ? -4.246 -14.539 -17.5 1 81.31 148 GLY B C 1
ATOM 3713 O O . GLY B 1 148 ? -4.699 -14.938 -18.578 1 81.31 148 GLY B O 1
ATOM 3714 N N . GLY B 1 149 ? -3.127 -13.977 -17.391 1 81 149 GLY B N 1
ATOM 3715 C CA . GLY B 1 149 ? -2.203 -14.031 -18.516 1 81 149 GLY B CA 1
ATOM 3716 C C . GLY B 1 149 ? -2.391 -12.883 -19.5 1 81 149 GLY B C 1
ATOM 3717 O O . GLY B 1 149 ? -1.709 -12.82 -20.516 1 81 149 GLY B O 1
ATOM 3718 N N . VAL B 1 150 ? -3.236 -12.016 -19.188 1 80.25 150 VAL B N 1
ATOM 3719 C CA . VAL B 1 150 ? -3.52 -10.875 -20.047 1 80.25 150 VAL B CA 1
ATOM 3720 C C . VAL B 1 150 ? -2.307 -9.953 -20.109 1 80.25 150 VAL B C 1
ATOM 3722 O O . VAL B 1 150 ? -1.738 -9.602 -19.078 1 80.25 150 VAL B O 1
ATOM 3725 N N . GLY B 1 151 ? -1.887 -9.68 -21.297 1 83.62 151 GLY B N 1
ATOM 3726 C CA . GLY B 1 151 ? -0.801 -8.734 -21.484 1 83.62 151 GLY B CA 1
ATOM 3727 C C . GLY B 1 151 ? 0.564 -9.391 -21.531 1 83.62 151 GLY B C 1
ATOM 3728 O O . GLY B 1 151 ? 1.568 -8.734 -21.812 1 83.62 151 GLY B O 1
ATOM 3729 N N . LEU B 1 152 ? 0.565 -10.617 -21.234 1 88.5 152 LEU B N 1
ATOM 3730 C CA . LEU B 1 152 ? 1.836 -11.328 -21.344 1 88.5 152 LEU B CA 1
ATOM 3731 C C . LEU B 1 152 ? 2.314 -11.359 -22.797 1 88.5 152 LEU B C 1
ATOM 3733 O O . LEU B 1 152 ? 1.532 -11.641 -23.703 1 88.5 152 LEU B O 1
ATOM 3737 N N . THR B 1 153 ? 3.59 -11.094 -22.953 1 89.75 153 THR B N 1
ATOM 3738 C CA . THR B 1 153 ? 4.164 -11.094 -24.297 1 89.75 153 THR B CA 1
ATOM 3739 C C . THR B 1 153 ? 5.512 -11.812 -24.312 1 89.75 153 THR B C 1
ATOM 3741 O O . THR B 1 153 ? 6.438 -11.406 -23.594 1 89.75 153 THR B O 1
ATOM 3744 N N . LYS B 1 154 ? 5.512 -12.844 -25.109 1 92.62 154 LYS B N 1
ATOM 3745 C CA . LYS B 1 154 ? 6.77 -13.562 -25.297 1 92.62 154 LYS B CA 1
ATOM 3746 C C . LYS B 1 154 ? 7.676 -12.836 -26.281 1 92.62 154 LYS B C 1
ATOM 3748 O O . LYS B 1 154 ? 7.234 -12.438 -27.375 1 92.62 154 LYS B O 1
ATOM 3753 N N . ILE B 1 155 ? 8.883 -12.609 -25.906 1 94.25 155 ILE B N 1
ATOM 3754 C CA . ILE B 1 155 ? 9.891 -11.961 -26.734 1 94.25 155 ILE B CA 1
ATOM 3755 C C . ILE B 1 155 ? 10.984 -12.969 -27.094 1 94.25 155 ILE B C 1
ATOM 3757 O O . ILE B 1 155 ? 11.773 -13.367 -26.234 1 94.25 155 ILE B O 1
ATOM 3761 N N . GLU B 1 156 ? 11.125 -13.219 -28.344 1 94.06 156 GLU B N 1
ATOM 3762 C CA . GLU B 1 156 ? 11.906 -14.383 -28.75 1 94.06 156 GLU B CA 1
ATOM 3763 C C . GLU B 1 156 ? 13.289 -13.969 -29.234 1 94.06 156 GLU B C 1
ATOM 3765 O O . GLU B 1 156 ? 14.148 -14.82 -29.484 1 94.06 156 GLU B O 1
ATOM 3770 N N . ASN B 1 157 ? 13.445 -12.727 -29.5 1 92.94 157 ASN B N 1
ATOM 3771 C CA . ASN B 1 157 ? 14.742 -12.227 -29.938 1 92.94 157 ASN B CA 1
ATOM 3772 C C . ASN B 1 157 ? 14.844 -10.711 -29.781 1 92.94 157 ASN B C 1
ATOM 3774 O O . ASN B 1 157 ? 13.875 -10.055 -29.391 1 92.94 157 ASN B O 1
ATOM 3778 N N . GLU B 1 158 ? 16 -10.211 -30.094 1 91.94 158 GLU B N 1
ATOM 3779 C CA . GLU B 1 158 ? 16.266 -8.789 -29.922 1 91.94 158 GLU B CA 1
ATOM 3780 C C . GLU B 1 158 ? 15.398 -7.945 -30.859 1 91.94 158 GLU B C 1
ATOM 3782 O O . GLU B 1 158 ? 14.961 -6.855 -30.5 1 91.94 158 GLU B O 1
ATOM 3787 N N . GLU B 1 159 ? 15.195 -8.391 -32.031 1 92.31 159 GLU B N 1
ATOM 3788 C CA . GLU B 1 159 ? 14.375 -7.672 -33 1 92.31 159 GLU B CA 1
ATOM 3789 C C . GLU B 1 159 ? 12.945 -7.5 -32.5 1 92.31 159 GLU B C 1
ATOM 3791 O O . GLU B 1 159 ? 12.367 -6.418 -32.594 1 92.31 159 GLU B O 1
ATOM 3796 N N . ALA B 1 160 ? 12.43 -8.562 -31.969 1 92.12 160 ALA B N 1
ATOM 3797 C CA . ALA B 1 160 ? 11.086 -8.516 -31.406 1 92.12 160 ALA B CA 1
ATOM 3798 C C . ALA B 1 160 ? 11.008 -7.52 -30.25 1 92.12 160 ALA B C 1
ATOM 3800 O O . ALA B 1 160 ? 10.039 -6.762 -30.141 1 92.12 160 ALA B O 1
ATOM 3801 N N . LEU B 1 161 ? 12.031 -7.535 -29.453 1 91.69 161 LEU B N 1
ATOM 3802 C CA . LEU B 1 161 ? 12.102 -6.602 -28.328 1 91.69 161 LEU B CA 1
ATOM 3803 C C . LEU B 1 161 ? 12.086 -5.156 -28.828 1 91.69 161 LEU B C 1
ATOM 3805 O O . LEU B 1 161 ? 11.305 -4.34 -28.344 1 91.69 161 LEU B O 1
ATOM 3809 N N . ASN B 1 162 ? 12.836 -4.895 -29.75 1 90.06 162 ASN B N 1
ATOM 3810 C CA . ASN B 1 162 ? 12.969 -3.547 -30.297 1 90.06 162 ASN B CA 1
ATOM 3811 C C . ASN B 1 162 ? 11.656 -3.068 -30.906 1 90.06 162 ASN B C 1
ATOM 3813 O O . ASN B 1 162 ? 11.352 -1.874 -30.891 1 90.06 162 ASN B O 1
ATOM 3817 N N . MET B 1 163 ? 10.922 -3.975 -31.406 1 87.88 163 MET B N 1
ATOM 3818 C CA . MET B 1 163 ? 9.633 -3.637 -32 1 87.88 163 MET B CA 1
ATOM 3819 C C . MET B 1 163 ? 8.586 -3.375 -30.938 1 87.88 163 MET B C 1
ATOM 3821 O O . MET B 1 163 ? 7.684 -2.561 -31.125 1 87.88 163 MET B O 1
ATOM 3825 N N . LEU B 1 164 ? 8.773 -4.051 -29.859 1 85.81 164 LEU B N 1
ATOM 3826 C CA . LEU B 1 164 ? 7.777 -3.994 -28.812 1 85.81 164 LEU B CA 1
ATOM 3827 C C . LEU B 1 164 ? 7.961 -2.744 -27.953 1 85.81 164 LEU B C 1
ATOM 3829 O O . LEU B 1 164 ? 6.98 -2.15 -27.5 1 85.81 164 LEU B O 1
ATOM 3833 N N . ILE B 1 165 ? 9.172 -2.275 -27.75 1 85.38 165 ILE B N 1
ATOM 3834 C CA . ILE B 1 165 ? 9.516 -1.214 -26.812 1 85.38 165 ILE B CA 1
ATOM 3835 C C . ILE B 1 165 ? 8.758 0.062 -27.172 1 85.38 165 ILE B C 1
ATOM 3837 O O . ILE B 1 165 ? 8.125 0.678 -26.312 1 85.38 165 ILE B O 1
ATOM 3841 N N . PRO B 1 166 ? 8.719 0.483 -28.469 1 81.94 166 PRO B N 1
ATOM 3842 C CA . PRO B 1 166 ? 7.984 1.7 -28.812 1 81.94 166 PRO B CA 1
ATOM 3843 C C . PRO B 1 166 ? 6.496 1.599 -28.484 1 81.94 166 PRO B C 1
ATOM 3845 O O . PRO B 1 166 ? 5.879 2.59 -28.078 1 81.94 166 PRO B O 1
ATOM 3848 N N . PHE B 1 167 ? 5.938 0.445 -28.625 1 79.62 167 PHE B N 1
ATOM 3849 C CA . PHE B 1 167 ? 4.523 0.239 -28.344 1 79.62 167 PHE B CA 1
ATOM 3850 C C . PHE B 1 167 ? 4.254 0.332 -26.844 1 79.62 167 PHE B C 1
ATOM 3852 O O . PHE B 1 167 ? 3.285 0.969 -26.422 1 79.62 167 PHE B O 1
ATOM 3859 N N . LEU B 1 168 ? 5.129 -0.276 -26.156 1 76 168 LEU B N 1
ATOM 3860 C CA . LEU B 1 168 ? 4.98 -0.256 -24.703 1 76 168 LEU B CA 1
ATOM 3861 C C . LEU B 1 168 ? 5.137 1.161 -24.156 1 76 168 LEU B C 1
ATOM 3863 O O . LEU B 1 168 ? 4.445 1.55 -23.219 1 76 168 LEU B O 1
ATOM 3867 N N . ASN B 1 169 ? 5.961 1.898 -24.781 1 76.06 169 ASN B N 1
ATOM 3868 C CA . ASN B 1 169 ? 6.191 3.279 -24.359 1 76.06 169 ASN B CA 1
ATOM 3869 C C . ASN B 1 169 ? 4.965 4.148 -24.609 1 76.06 169 ASN B C 1
ATOM 3871 O O . ASN B 1 169 ? 4.75 5.141 -23.906 1 76.06 169 ASN B O 1
ATOM 3875 N N . GLN B 1 170 ? 4.191 3.695 -25.562 1 73.62 170 GLN B N 1
ATOM 3876 C CA . GLN B 1 170 ? 2.984 4.449 -25.891 1 73.62 170 GLN B CA 1
ATOM 3877 C C . GLN B 1 170 ? 1.898 4.215 -24.844 1 73.62 170 GLN B C 1
ATOM 3879 O O . GLN B 1 170 ? 0.998 5.039 -24.672 1 73.62 170 GLN B O 1
ATOM 3884 N N . MET B 1 171 ? 1.955 3.113 -24.062 1 71.56 171 MET B N 1
ATOM 3885 C CA . MET B 1 171 ? 0.951 2.756 -23.062 1 71.56 171 MET B CA 1
ATOM 3886 C C . MET B 1 171 ? 1.224 3.463 -21.75 1 71.56 171 MET B C 1
ATOM 3888 O O . MET B 1 171 ? 0.471 3.301 -20.781 1 71.56 171 MET B O 1
ATOM 3892 N N . ASP B 1 172 ? 1.993 4.434 -21.734 1 70.88 172 ASP B N 1
ATOM 3893 C CA . ASP B 1 172 ? 2.348 5.211 -20.547 1 70.88 172 ASP B CA 1
ATOM 3894 C C . ASP B 1 172 ? 2.742 4.297 -19.391 1 70.88 172 ASP B C 1
ATOM 3896 O O . ASP B 1 172 ? 2.291 4.488 -18.266 1 70.88 172 ASP B O 1
ATOM 3900 N N . LEU B 1 173 ? 3.438 3.287 -19.719 1 77 173 LEU B N 1
ATOM 3901 C CA . LEU B 1 173 ? 3.953 2.402 -18.672 1 77 173 LEU B CA 1
ATOM 3902 C C . LEU B 1 173 ? 5.043 3.096 -17.859 1 77 173 LEU B C 1
ATOM 3904 O O . LEU B 1 173 ? 5.809 3.898 -18.406 1 77 173 LEU B O 1
ATOM 3908 N N . ARG B 1 174 ? 5.066 2.705 -16.594 1 80.75 174 ARG B N 1
ATOM 3909 C CA . ARG B 1 174 ? 6.008 3.387 -15.711 1 80.75 174 ARG B CA 1
ATOM 3910 C C . ARG B 1 174 ? 7.297 2.586 -15.562 1 80.75 174 ARG B C 1
ATOM 3912 O O . ARG B 1 174 ? 8.344 3.143 -15.234 1 80.75 174 ARG B O 1
ATOM 3919 N N . TYR B 1 175 ? 7.246 1.373 -15.789 1 88.31 175 TYR B N 1
ATOM 3920 C CA . TYR B 1 175 ? 8.391 0.475 -15.68 1 88.31 175 TYR B CA 1
ATOM 3921 C C . TYR B 1 175 ? 8.156 -0.812 -16.453 1 88.31 175 TYR B C 1
ATOM 3923 O O . TYR B 1 175 ? 7.027 -1.094 -16.875 1 88.31 175 TYR B O 1
ATOM 3931 N N . PHE B 1 176 ? 9.266 -1.482 -16.734 1 89.69 176 PHE B N 1
ATOM 3932 C CA . PHE B 1 176 ? 9.227 -2.764 -17.422 1 89.69 176 PHE B CA 1
ATOM 3933 C C . PHE B 1 176 ? 9.664 -3.895 -16.5 1 89.69 176 PHE B C 1
ATOM 3935 O O . PHE B 1 176 ? 10.727 -3.828 -15.891 1 89.69 176 PHE B O 1
ATOM 3942 N N . TYR B 1 177 ? 8.812 -4.844 -16.391 1 94.69 177 TYR B N 1
ATOM 3943 C CA . TYR B 1 177 ? 9.102 -6.09 -15.695 1 94.69 177 TYR B CA 1
ATOM 3944 C C . TYR B 1 177 ? 9.164 -7.262 -16.672 1 94.69 177 TYR B C 1
ATOM 3946 O O . TYR B 1 177 ? 8.18 -7.559 -17.344 1 94.69 177 TYR B O 1
ATOM 3954 N N . VAL B 1 178 ? 10.336 -7.887 -16.75 1 95.5 178 VAL B N 1
ATOM 3955 C CA . VAL B 1 178 ? 10.516 -9.016 -17.672 1 95.5 178 VAL B CA 1
ATOM 3956 C C . VAL B 1 178 ? 11.07 -10.211 -16.906 1 95.5 178 VAL B C 1
ATOM 3958 O O . VAL B 1 178 ? 11.805 -10.047 -15.93 1 95.5 178 VAL B O 1
ATOM 3961 N N . GLU B 1 179 ? 10.719 -11.352 -17.391 1 97.25 179 GLU B N 1
ATOM 3962 C CA . GLU B 1 179 ? 11.227 -12.609 -16.844 1 97.25 179 GLU B CA 1
ATOM 3963 C C . GLU B 1 179 ? 11.906 -13.438 -17.938 1 97.25 179 GLU B C 1
ATOM 3965 O O . GLU B 1 179 ? 11.477 -13.43 -19.094 1 97.25 179 GLU B O 1
ATOM 3970 N N . LYS B 1 180 ? 12.93 -14.117 -17.484 1 97.25 180 LYS B N 1
ATOM 3971 C CA . LYS B 1 180 ? 13.516 -15.109 -18.375 1 97.25 180 LYS B CA 1
ATOM 3972 C C . LYS B 1 180 ? 12.516 -16.219 -18.703 1 97.25 180 LYS B C 1
ATOM 3974 O O . LYS B 1 180 ? 11.836 -16.734 -17.812 1 97.25 180 LYS B O 1
ATOM 3979 N N . PHE B 1 181 ? 12.469 -16.484 -20.016 1 96.69 181 PHE B N 1
ATOM 3980 C CA . PHE B 1 181 ? 11.586 -17.578 -20.391 1 96.69 181 PHE B CA 1
ATOM 3981 C C . PHE B 1 181 ? 12.125 -18.906 -19.875 1 96.69 181 PHE B C 1
ATOM 3983 O O . PHE B 1 181 ? 13.32 -19.203 -20.016 1 96.69 181 PHE B O 1
ATOM 3990 N N . ILE B 1 182 ? 11.273 -19.688 -19.312 1 96.25 182 ILE B N 1
ATOM 3991 C CA . ILE B 1 182 ? 11.664 -20.953 -18.703 1 96.25 182 ILE B CA 1
ATOM 3992 C C . ILE B 1 182 ? 11.32 -22.094 -19.656 1 96.25 182 ILE B C 1
ATOM 3994 O O . ILE B 1 182 ? 10.242 -22.109 -20.266 1 96.25 182 ILE B O 1
ATOM 3998 N N . ASP B 1 183 ? 12.25 -23 -19.781 1 95.56 183 ASP B N 1
ATOM 3999 C CA . ASP B 1 183 ? 11.969 -24.25 -20.484 1 95.56 183 ASP B CA 1
ATOM 4000 C C . ASP B 1 183 ? 11.195 -25.219 -19.578 1 95.56 183 ASP B C 1
ATOM 4002 O O . ASP B 1 183 ? 11.773 -25.812 -18.672 1 95.56 183 ASP B O 1
ATOM 4006 N N . TYR B 1 184 ? 9.93 -25.359 -19.812 1 95.25 184 TYR B N 1
ATOM 4007 C CA . TYR B 1 184 ? 9.062 -26.234 -19.047 1 95.25 184 TYR B CA 1
ATOM 4008 C C . TYR B 1 184 ? 8.156 -27.062 -19.969 1 95.25 184 TYR B C 1
ATOM 4010 O O . TYR B 1 184 ? 8.227 -26.922 -21.188 1 95.25 184 TYR B O 1
ATOM 4018 N N . ASP B 1 185 ? 7.348 -27.953 -19.516 1 94.25 185 ASP B N 1
ATOM 4019 C CA . ASP B 1 185 ? 6.594 -28.906 -20.328 1 94.25 185 ASP B CA 1
ATOM 4020 C C . ASP B 1 185 ? 5.207 -28.359 -20.672 1 94.25 185 ASP B C 1
ATOM 4022 O O . ASP B 1 185 ? 4.285 -29.125 -20.953 1 94.25 185 ASP B O 1
ATOM 4026 N N . ASN B 1 186 ? 4.973 -27.078 -20.516 1 95.06 186 ASN B N 1
ATOM 4027 C CA . ASN B 1 186 ? 3.729 -26.375 -20.844 1 95.06 186 ASN B CA 1
ATOM 4028 C C . ASN B 1 186 ? 2.604 -26.781 -19.891 1 95.06 186 ASN B C 1
ATOM 4030 O O . ASN B 1 186 ? 1.429 -26.75 -20.266 1 95.06 186 ASN B O 1
ATOM 4034 N N . THR B 1 187 ? 2.998 -27.281 -18.766 1 96.44 187 THR B N 1
ATOM 4035 C CA . THR B 1 187 ? 2.043 -27.547 -17.703 1 96.44 187 THR B CA 1
ATOM 4036 C C . THR B 1 187 ? 2.498 -26.891 -16.391 1 96.44 187 THR B C 1
ATOM 4038 O O . THR B 1 187 ? 3.68 -26.578 -16.219 1 96.44 187 THR B O 1
ATOM 4041 N N . ASP B 1 188 ? 1.583 -26.641 -15.547 1 97.25 188 ASP B N 1
ATOM 4042 C CA . ASP B 1 188 ? 1.94 -26.125 -14.234 1 97.25 188 ASP B CA 1
ATOM 4043 C C . ASP B 1 188 ? 1.151 -26.828 -13.133 1 97.25 188 ASP B C 1
ATOM 4045 O O . ASP B 1 188 ? 0.344 -27.719 -13.414 1 97.25 188 ASP B O 1
ATOM 4049 N N . TYR B 1 189 ? 1.572 -26.656 -11.906 1 98 189 TYR B N 1
ATOM 4050 C CA . TYR B 1 189 ? 0.849 -27.031 -10.703 1 98 189 TYR B CA 1
ATOM 4051 C C . TYR B 1 189 ? 0.135 -25.844 -10.086 1 98 189 TYR B C 1
ATOM 4053 O O . TYR B 1 189 ? 0.73 -24.781 -9.922 1 98 189 TYR B O 1
ATOM 4061 N N . ARG B 1 190 ? -1.092 -26.016 -9.859 1 97.88 190 ARG B N 1
ATOM 4062 C CA . ARG B 1 190 ? -1.81 -25.141 -8.938 1 97.88 190 ARG B CA 1
ATOM 4063 C C . ARG B 1 190 ? -2.02 -25.812 -7.586 1 97.88 190 ARG B C 1
ATOM 4065 O O . ARG B 1 190 ? -2.705 -26.844 -7.496 1 97.88 190 ARG B O 1
ATOM 4072 N N . ILE B 1 191 ? -1.398 -25.219 -6.57 1 98.5 191 ILE B N 1
ATOM 4073 C CA . ILE B 1 191 ? -1.495 -25.766 -5.223 1 98.5 191 ILE B CA 1
ATOM 4074 C C . IL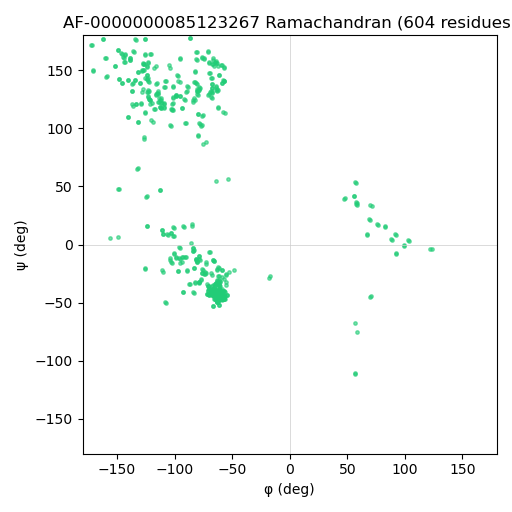E B 1 191 ? -2.299 -24.812 -4.336 1 98.5 191 ILE B C 1
ATOM 4076 O O . ILE B 1 191 ? -1.968 -23.641 -4.219 1 98.5 191 ILE B O 1
ATOM 4080 N N . ASP B 1 192 ? -3.326 -25.328 -3.711 1 98.62 192 ASP B N 1
ATOM 4081 C CA . ASP B 1 192 ? -4.152 -24.531 -2.805 1 98.62 192 ASP B CA 1
ATOM 4082 C C . ASP B 1 192 ? -3.754 -24.766 -1.35 1 98.62 192 ASP B C 1
ATOM 4084 O O . ASP B 1 192 ? -3.623 -25.922 -0.912 1 98.62 192 ASP B O 1
ATOM 4088 N N . ILE B 1 193 ? -3.525 -23.672 -0.694 1 98.88 193 ILE B N 1
ATOM 4089 C CA . ILE B 1 193 ? -3.148 -23.672 0.715 1 98.88 193 ILE B CA 1
ATOM 4090 C C . ILE B 1 193 ? -4.145 -22.844 1.52 1 98.88 193 ILE B C 1
ATOM 4092 O O . ILE B 1 193 ? -4.523 -21.75 1.103 1 98.88 193 ILE B O 1
ATOM 4096 N N . VAL B 1 194 ? -4.641 -23.391 2.666 1 98.88 194 VAL B N 1
ATOM 4097 C CA . VAL B 1 194 ? -5.465 -22.641 3.609 1 98.88 194 VAL B CA 1
ATOM 4098 C C . VAL B 1 194 ? -4.902 -22.797 5.02 1 98.88 194 VAL B C 1
ATOM 4100 O O . VAL B 1 194 ? -4.711 -23.922 5.504 1 98.88 194 VAL B O 1
ATOM 4103 N N . ASP B 1 195 ? -4.57 -21.641 5.594 1 98.44 195 ASP B N 1
ATOM 4104 C CA . ASP B 1 195 ? -4.109 -21.625 6.977 1 98.44 195 ASP B CA 1
ATOM 4105 C C . ASP B 1 195 ? -2.9 -22.547 7.16 1 98.44 195 ASP B C 1
ATOM 4107 O O . ASP B 1 195 ? -2.857 -23.344 8.094 1 98.44 195 ASP B O 1
ATOM 4111 N N . GLY B 1 196 ? -2.016 -22.5 6.219 1 98.44 196 GLY B N 1
ATOM 4112 C CA . GLY B 1 196 ? -0.769 -23.25 6.305 1 98.44 196 GLY B CA 1
ATOM 4113 C C . GLY B 1 196 ? -0.939 -24.734 6.035 1 98.44 196 GLY B C 1
ATOM 4114 O O . GLY B 1 196 ? -0.072 -25.531 6.383 1 98.44 196 GLY B O 1
ATOM 4115 N N . GLN B 1 197 ? -2.016 -25.094 5.449 1 98.69 197 GLN B N 1
ATOM 4116 C CA . GLN B 1 197 ? -2.27 -26.5 5.168 1 98.69 197 GLN B CA 1
ATOM 4117 C C . GLN B 1 197 ? -2.535 -26.734 3.684 1 98.69 197 GLN B C 1
ATOM 4119 O O . GLN B 1 197 ? -3.227 -25.938 3.043 1 98.69 197 GLN B O 1
ATOM 4124 N N . PHE B 1 198 ? -2.014 -27.859 3.211 1 98.62 198 PHE B N 1
ATOM 4125 C CA . PHE B 1 198 ? -2.27 -28.281 1.839 1 98.62 198 PHE B CA 1
ATOM 4126 C C . PHE B 1 198 ? -3.717 -28.734 1.672 1 98.62 198 PHE B C 1
ATOM 4128 O O . PHE B 1 198 ? -4.207 -29.562 2.439 1 98.62 198 PHE B O 1
ATOM 4135 N N . VAL B 1 199 ? -4.383 -28.203 0.686 1 98.25 199 VAL B N 1
ATOM 4136 C CA . VAL B 1 199 ? -5.801 -28.469 0.446 1 98.25 199 VAL B CA 1
ATOM 4137 C C . VAL B 1 199 ? -5.957 -29.375 -0.783 1 98.25 199 VAL B C 1
ATOM 4139 O O . VAL B 1 199 ? -6.715 -30.344 -0.759 1 98.25 199 VAL B O 1
ATOM 4142 N N . GLY B 1 200 ? -5.281 -28.906 -1.816 1 97.44 200 GLY B N 1
ATOM 4143 C CA . GLY B 1 200 ? -5.414 -29.625 -3.074 1 97.44 200 GLY B CA 1
ATOM 4144 C C . GLY B 1 200 ? -4.457 -29.141 -4.145 1 97.44 200 GLY B C 1
ATOM 4145 O O . GLY B 1 200 ? -3.771 -28.125 -3.961 1 97.44 200 GLY B O 1
ATOM 4146 N N . CYS B 1 201 ? -4.469 -29.922 -5.23 1 97.81 201 CYS B N 1
ATOM 4147 C CA . CYS B 1 201 ? -3.598 -29.625 -6.359 1 97.81 201 CYS B CA 1
ATOM 4148 C C . CYS B 1 201 ? -4.246 -30.047 -7.672 1 97.81 201 CYS B C 1
ATOM 4150 O O . CYS B 1 201 ? -4.961 -31.062 -7.723 1 97.81 201 CYS B O 1
ATOM 4152 N N . TYR B 1 202 ? -4.062 -29.312 -8.633 1 97.5 202 TYR B N 1
ATOM 4153 C CA . TYR B 1 202 ? -4.387 -29.734 -9.992 1 97.5 202 TYR B CA 1
ATOM 4154 C C . TYR B 1 202 ? -3.404 -29.141 -10.992 1 97.5 202 TYR B C 1
ATOM 4156 O O . TYR B 1 202 ? -2.598 -28.266 -10.641 1 97.5 202 TYR B O 1
ATOM 4164 N N . GLY B 1 203 ? -3.43 -29.703 -12.125 1 97.44 203 GLY B N 1
ATOM 4165 C CA . GLY B 1 203 ? -2.572 -29.219 -13.195 1 97.44 203 GLY B CA 1
ATOM 4166 C C . GLY B 1 203 ? -3.32 -28.406 -14.234 1 97.44 203 GLY B C 1
ATOM 4167 O O . GLY B 1 203 ? -4.531 -28.578 -14.406 1 97.44 203 GLY B O 1
ATOM 4168 N N . ARG B 1 204 ? -2.598 -27.484 -14.875 1 95.38 204 ARG B N 1
ATOM 4169 C CA . ARG B 1 204 ? -3.086 -26.797 -16.062 1 95.38 204 ARG B CA 1
ATOM 4170 C C . ARG B 1 204 ? -2.129 -26.984 -17.234 1 95.38 204 ARG B C 1
ATOM 4172 O O . ARG B 1 204 ? -0.912 -27.031 -17.047 1 95.38 204 ARG B O 1
ATOM 4179 N N . LYS B 1 205 ? -2.707 -27.094 -18.328 1 95.62 205 LYS B N 1
ATOM 4180 C CA . LYS B 1 205 ? -1.923 -27.344 -19.531 1 95.62 205 LYS B CA 1
ATOM 4181 C C . LYS B 1 205 ? -2.26 -26.328 -20.625 1 95.62 205 LYS B C 1
ATOM 4183 O O . LYS B 1 205 ? -3.432 -26.031 -20.859 1 95.62 205 LYS B O 1
ATOM 4188 N N . ALA B 1 206 ? -1.128 -25.797 -21.25 1 93 206 ALA B N 1
ATOM 4189 C CA . ALA B 1 206 ? -1.323 -24.875 -22.375 1 93 206 ALA B CA 1
ATOM 4190 C C . ALA B 1 206 ? -1.954 -25.594 -23.562 1 93 206 ALA B C 1
ATOM 4192 O O . ALA B 1 206 ? -1.77 -26.797 -23.734 1 93 206 ALA B O 1
ATOM 4193 N N . ASN B 1 207 ? -2.613 -24.656 -24.266 1 88.06 207 ASN B N 1
ATOM 4194 C CA . ASN B 1 207 ? -3.174 -25.234 -25.484 1 88.06 207 ASN B CA 1
ATOM 4195 C C . ASN B 1 207 ? -2.141 -25.281 -26.609 1 88.06 207 ASN B C 1
ATOM 4197 O O . ASN B 1 207 ? -1.23 -24.453 -26.656 1 88.06 207 ASN B O 1
ATOM 4201 N N . GLY B 1 208 ? -1.811 -26.344 -27.234 1 79.31 208 GLY B N 1
ATOM 4202 C CA . GLY B 1 208 ? -0.831 -26.656 -28.266 1 79.31 208 GLY B CA 1
ATOM 4203 C C . GLY B 1 208 ? -0.338 -25.422 -29 1 79.31 208 GLY B C 1
ATOM 4204 O O . GLY B 1 208 ? 0.834 -25.344 -29.375 1 79.31 208 GLY B O 1
ATOM 4205 N N . ALA B 1 209 ? -1.023 -24.375 -29.156 1 78.75 209 ALA B N 1
ATOM 4206 C CA . ALA B 1 209 ? -0.663 -23.172 -29.906 1 78.75 209 ALA B CA 1
ATOM 4207 C C . ALA B 1 209 ? -0.13 -22.078 -28.969 1 78.75 209 ALA B C 1
ATOM 4209 O O . ALA B 1 209 ? 0.509 -21.125 -29.422 1 78.75 209 ALA B O 1
ATOM 4210 N N . GLU B 1 210 ? -0.338 -22.391 -27.719 1 82.5 210 GLU B N 1
ATOM 4211 C CA . GLU B 1 210 ? -0.021 -21.375 -26.719 1 82.5 210 GLU B CA 1
ATOM 4212 C C . GLU B 1 210 ? 0.984 -21.891 -25.688 1 82.5 210 GLU B C 1
ATOM 4214 O O . GLU B 1 210 ? 1.172 -23.109 -25.562 1 82.5 210 GLU B O 1
ATOM 4219 N N . TRP B 1 211 ? 1.694 -20.969 -25.062 1 86.19 211 TRP B N 1
ATOM 4220 C CA . TRP B 1 211 ? 2.639 -21.328 -24 1 86.19 211 TRP B CA 1
ATOM 4221 C C . TRP B 1 211 ? 2.062 -21 -22.625 1 86.19 211 TRP B C 1
ATOM 4223 O O . TRP B 1 211 ? 2.57 -21.484 -21.609 1 86.19 211 TRP B O 1
ATOM 4233 N N . ARG B 1 212 ? 0.995 -20.266 -22.609 1 87 212 ARG B N 1
ATOM 4234 C CA . ARG B 1 212 ? 0.326 -19.938 -21.344 1 87 212 ARG B CA 1
ATOM 4235 C C . ARG B 1 212 ? -0.6 -21.078 -20.922 1 87 212 ARG B C 1
ATOM 4237 O O . ARG B 1 212 ? -1.386 -21.578 -21.719 1 87 212 ARG B O 1
ATOM 4244 N N . THR B 1 213 ? -0.532 -21.297 -19.578 1 87.06 213 THR B N 1
ATOM 4245 C CA . THR B 1 213 ? -1.282 -22.453 -19.078 1 87.06 213 THR B CA 1
ATOM 4246 C C . THR B 1 213 ? -2.611 -22 -18.469 1 87.06 213 THR B C 1
ATOM 4248 O O . THR B 1 213 ? -3.477 -22.844 -18.188 1 87.06 213 THR B O 1
ATOM 4251 N N . ASN B 1 214 ? -2.83 -20.781 -18.344 1 85.31 214 ASN B N 1
ATOM 4252 C CA . ASN B 1 214 ? -4.043 -20.25 -17.719 1 85.31 214 ASN B CA 1
ATOM 4253 C C . ASN B 1 214 ? -5.289 -20.672 -18.484 1 85.31 214 ASN B C 1
ATOM 4255 O O . ASN B 1 214 ? -5.289 -20.672 -19.719 1 85.31 214 ASN B O 1
ATOM 4259 N N . VAL B 1 215 ? -6.316 -20.875 -17.734 1 83 215 VAL B N 1
ATOM 4260 C CA . VAL B 1 215 ? -7.59 -21.266 -18.344 1 83 215 VAL B CA 1
ATOM 4261 C C . VAL B 1 215 ? -8.141 -20.109 -19.188 1 83 215 VAL B C 1
ATOM 4263 O O . VAL B 1 215 ? -8.727 -20.344 -20.25 1 83 215 VAL B O 1
ATOM 4266 N N . THR B 1 216 ? -7.949 -18.922 -18.797 1 79.5 216 THR B N 1
ATOM 4267 C CA . THR B 1 216 ? -8.43 -17.734 -19.484 1 79.5 216 THR B CA 1
ATOM 4268 C C . THR B 1 216 ? -7.797 -17.625 -20.859 1 79.5 216 THR B C 1
ATOM 4270 O O . THR B 1 216 ? -8.367 -17 -21.766 1 79.5 216 THR B O 1
ATOM 4273 N N . SER B 1 217 ? -6.691 -18.25 -21.031 1 80.94 217 SER B N 1
ATOM 4274 C CA . SER B 1 217 ? -5.98 -18.203 -22.312 1 80.94 217 SER B CA 1
ATOM 4275 C C . SER B 1 217 ? -6.242 -19.469 -23.125 1 80.94 217 SER B C 1
ATOM 4277 O O . SER B 1 217 ? -5.539 -19.734 -24.109 1 80.94 217 SER B O 1
ATOM 4279 N N . GLY B 1 218 ? -7.137 -20.281 -22.656 1 83.56 218 GLY B N 1
ATOM 4280 C CA . GLY B 1 218 ? -7.488 -21.484 -23.391 1 83.56 218 GLY B CA 1
ATOM 4281 C C . GLY B 1 218 ? -6.867 -22.75 -22.797 1 83.56 218 GLY B C 1
ATOM 4282 O O . GLY B 1 218 ? -7.008 -23.828 -23.359 1 83.56 218 GLY B O 1
ATOM 4283 N N . GLY B 1 219 ? -6.191 -22.609 -21.719 1 89.69 219 GLY B N 1
ATOM 4284 C CA . GLY B 1 219 ? -5.633 -23.781 -21.062 1 89.69 219 GLY B CA 1
ATOM 4285 C C . GLY B 1 219 ? -6.695 -24.703 -20.5 1 89.69 219 GLY B C 1
ATOM 4286 O O . GLY B 1 219 ? -7.859 -24.328 -20.375 1 89.69 219 GLY B O 1
ATOM 4287 N N . SER B 1 220 ? -6.238 -25.953 -20.281 1 93 220 SER B N 1
ATOM 4288 C CA . SER B 1 220 ? -7.148 -26.953 -19.734 1 93 220 SER B CA 1
ATOM 4289 C C . SER B 1 220 ? -6.672 -27.453 -18.375 1 93 220 SER B C 1
ATOM 4291 O O . SER B 1 220 ? -5.473 -27.453 -18.094 1 93 220 SER B O 1
ATOM 4293 N N . VAL B 1 221 ? -7.656 -27.859 -17.609 1 95.12 221 VAL B N 1
ATOM 4294 C CA . VAL B 1 221 ? -7.391 -28.391 -16.281 1 95.12 221 VAL B CA 1
ATOM 4295 C C . VAL B 1 221 ? -7.316 -29.922 -16.328 1 95.12 221 VAL B C 1
ATOM 4297 O O . VAL B 1 221 ? -8.094 -30.562 -17.031 1 95.12 221 VAL B O 1
ATOM 4300 N N . PHE B 1 222 ? -6.359 -30.5 -15.578 1 95.75 222 PHE B N 1
ATOM 4301 C CA . PHE B 1 222 ? -6.285 -31.953 -15.469 1 95.75 222 PHE B CA 1
ATOM 4302 C C . PHE B 1 222 ? -5.879 -32.375 -14.062 1 95.75 222 PHE B C 1
ATOM 4304 O O . PHE B 1 222 ? -5.352 -31.562 -13.297 1 95.75 222 PHE B O 1
ATOM 4311 N N . LEU B 1 223 ? -6.234 -33.594 -13.75 1 96.81 223 LEU B N 1
ATOM 4312 C CA . LEU B 1 223 ? -5.852 -34.125 -12.445 1 96.81 223 LEU B CA 1
ATOM 4313 C C . LEU B 1 223 ? -4.344 -34.344 -12.359 1 96.81 223 LEU B C 1
ATOM 4315 O O . LEU B 1 223 ? -3.736 -34.875 -13.305 1 96.81 223 LEU B O 1
ATOM 4319 N N . ARG B 1 224 ? -3.779 -33.844 -11.289 1 96.5 224 ARG B N 1
ATOM 4320 C CA . ARG B 1 224 ? -2.342 -33.969 -11.07 1 96.5 224 ARG B CA 1
ATOM 4321 C C . ARG B 1 224 ? -2.029 -34.125 -9.586 1 96.5 224 ARG B C 1
ATOM 4323 O O . ARG B 1 224 ? -2.633 -33.469 -8.742 1 96.5 224 ARG B O 1
ATOM 4330 N N . GLU B 1 225 ? -1.065 -35.031 -9.328 1 95.56 225 GLU B N 1
ATOM 4331 C CA . GLU B 1 225 ? -0.614 -35.25 -7.949 1 95.56 225 GLU B CA 1
ATOM 4332 C C . GLU B 1 225 ? 0.72 -34.531 -7.703 1 95.56 225 GLU B C 1
ATOM 4334 O O . GLU B 1 225 ? 1.676 -34.719 -8.461 1 95.56 225 GLU B O 1
ATOM 4339 N N . PRO B 1 226 ? 0.763 -33.75 -6.723 1 96.88 226 PRO B N 1
ATOM 4340 C CA . PRO B 1 226 ? 2.039 -33.125 -6.391 1 96.88 226 PRO B CA 1
ATOM 4341 C C . PRO B 1 226 ? 2.951 -34.031 -5.562 1 96.88 226 PRO B C 1
ATOM 4343 O O . PRO B 1 226 ? 2.467 -34.875 -4.824 1 96.88 226 PRO B O 1
ATOM 4346 N N . ASN B 1 227 ? 4.215 -33.906 -5.703 1 96.81 227 ASN B N 1
ATOM 4347 C CA . ASN B 1 227 ? 5.125 -34.5 -4.746 1 96.81 227 ASN B CA 1
ATOM 4348 C C . ASN B 1 227 ? 5.391 -33.594 -3.551 1 96.81 227 ASN B C 1
ATOM 4350 O O . ASN B 1 227 ? 4.879 -32.469 -3.496 1 96.81 227 ASN B O 1
ATOM 4354 N N . GLU B 1 228 ? 6.152 -34.094 -2.643 1 97.75 228 GLU B N 1
ATOM 4355 C CA . GLU B 1 228 ? 6.387 -33.375 -1.393 1 97.75 228 GLU B CA 1
ATOM 4356 C C . GLU B 1 228 ? 7.133 -32.062 -1.637 1 97.75 228 GLU B C 1
ATOM 4358 O O . GLU B 1 228 ? 6.887 -31.062 -0.957 1 97.75 228 GLU B O 1
ATOM 4363 N N . ASP B 1 229 ? 8.023 -32.094 -2.578 1 97.62 229 ASP B N 1
ATOM 4364 C CA . ASP B 1 229 ? 8.805 -30.906 -2.881 1 97.62 229 ASP B CA 1
ATOM 4365 C C . ASP B 1 229 ? 7.91 -29.766 -3.354 1 97.62 229 ASP B C 1
ATOM 4367 O O . ASP B 1 229 ? 8.078 -28.609 -2.926 1 97.62 229 ASP B O 1
ATOM 4371 N N . VAL B 1 230 ? 6.992 -30.109 -4.164 1 98.38 230 VAL B N 1
ATOM 4372 C CA . VAL B 1 230 ? 6.066 -29.109 -4.707 1 98.38 230 VAL B CA 1
ATOM 4373 C C . VAL B 1 230 ? 5.176 -28.578 -3.59 1 98.38 230 VAL B C 1
ATOM 4375 O O . VAL B 1 230 ? 4.977 -27.359 -3.48 1 98.38 230 VAL B O 1
ATOM 4378 N N . ILE B 1 231 ? 4.699 -29.469 -2.762 1 98.75 231 ILE B N 1
ATOM 4379 C CA . ILE B 1 231 ? 3.83 -29.062 -1.657 1 98.75 231 ILE B CA 1
ATOM 4380 C C . ILE B 1 231 ? 4.598 -28.172 -0.696 1 98.75 231 ILE B C 1
ATOM 4382 O O . ILE B 1 231 ? 4.109 -27.094 -0.314 1 98.75 231 ILE B O 1
ATOM 4386 N N . ASN B 1 232 ? 5.781 -28.562 -0.35 1 98.62 232 ASN B N 1
ATOM 4387 C CA . ASN B 1 232 ? 6.598 -27.797 0.586 1 98.62 232 ASN B CA 1
ATOM 4388 C C . ASN B 1 232 ? 6.926 -26.406 0.038 1 98.62 232 ASN B C 1
ATOM 4390 O O . ASN B 1 232 ? 6.934 -25.438 0.782 1 98.62 232 ASN B O 1
ATOM 4394 N N . LEU B 1 233 ? 7.23 -26.375 -1.23 1 98.69 233 LEU B N 1
ATOM 4395 C CA . LEU B 1 233 ? 7.516 -25.094 -1.883 1 98.69 233 LEU B CA 1
ATOM 4396 C C . LEU B 1 233 ? 6.305 -24.172 -1.811 1 98.69 233 LEU B C 1
ATOM 4398 O O . LEU B 1 233 ? 6.445 -22.984 -1.503 1 98.69 233 LEU B O 1
ATOM 4402 N N . ALA B 1 234 ? 5.156 -24.719 -2.053 1 98.88 234 ALA B N 1
ATOM 4403 C CA . ALA B 1 234 ? 3.922 -23.938 -2.002 1 98.88 234 ALA B CA 1
ATOM 4404 C C . ALA B 1 234 ? 3.637 -23.453 -0.583 1 98.88 234 ALA B C 1
ATOM 4406 O O . ALA B 1 234 ? 3.24 -22.297 -0.381 1 98.88 234 ALA B O 1
ATOM 4407 N N . LEU B 1 235 ? 3.826 -24.328 0.372 1 98.88 235 LEU B N 1
ATOM 4408 C CA . LEU B 1 235 ? 3.633 -23.969 1.771 1 98.88 235 LEU B CA 1
ATOM 4409 C C . LEU B 1 235 ? 4.566 -22.828 2.174 1 98.88 235 LEU B C 1
ATOM 4411 O O . LEU B 1 235 ? 4.141 -21.875 2.832 1 98.88 235 LEU B O 1
ATOM 4415 N N . LYS B 1 236 ? 5.762 -22.969 1.76 1 98.81 236 LYS B N 1
ATOM 4416 C CA . LYS B 1 236 ? 6.75 -21.938 2.066 1 98.81 236 LYS B CA 1
ATOM 4417 C C . LYS B 1 236 ? 6.371 -20.609 1.429 1 98.81 236 LYS B C 1
ATOM 4419 O O . LYS B 1 236 ? 6.441 -19.562 2.076 1 98.81 236 LYS B O 1
ATOM 4424 N N . ALA B 1 237 ? 5.965 -20.625 0.184 1 98.88 237 ALA B N 1
ATOM 4425 C CA . ALA B 1 237 ? 5.562 -19.406 -0.523 1 98.88 237 ALA B CA 1
ATOM 4426 C C . ALA B 1 237 ? 4.367 -18.75 0.158 1 98.88 237 ALA B C 1
ATOM 4428 O O . ALA B 1 237 ? 4.348 -17.531 0.344 1 98.88 237 ALA B O 1
ATOM 4429 N N . ALA B 1 238 ? 3.383 -19.547 0.539 1 98.88 238 ALA B N 1
ATOM 4430 C CA . ALA B 1 238 ? 2.203 -19.031 1.227 1 98.88 238 ALA B CA 1
ATOM 4431 C C . ALA B 1 238 ? 2.584 -18.375 2.553 1 98.88 238 ALA B C 1
ATOM 4433 O O . ALA B 1 238 ? 2.096 -17.297 2.883 1 98.88 238 ALA B O 1
ATOM 4434 N N . LYS B 1 239 ? 3.459 -19.016 3.234 1 98.81 239 LYS B N 1
ATOM 4435 C CA . LYS B 1 239 ? 3.904 -18.5 4.527 1 98.81 239 LYS B CA 1
ATOM 4436 C C . LYS B 1 239 ? 4.637 -17.172 4.367 1 98.81 239 LYS B C 1
ATOM 4438 O O . LYS B 1 239 ? 4.348 -16.219 5.078 1 98.81 239 LYS B O 1
ATOM 4443 N N . ILE B 1 240 ? 5.547 -17.125 3.428 1 98.56 240 ILE B N 1
ATOM 4444 C CA . ILE B 1 240 ? 6.367 -15.938 3.207 1 98.56 240 ILE B CA 1
ATOM 4445 C C . ILE B 1 240 ? 5.48 -14.75 2.822 1 98.56 240 ILE B C 1
ATOM 4447 O O . ILE B 1 240 ? 5.703 -13.625 3.271 1 98.56 240 ILE B O 1
ATOM 4451 N N . THR B 1 241 ? 4.453 -14.969 2.023 1 98.62 241 THR B N 1
ATOM 4452 C CA . THR B 1 241 ? 3.602 -13.898 1.526 1 98.62 241 THR B CA 1
ATOM 4453 C C . THR B 1 241 ? 2.568 -13.492 2.576 1 98.62 241 THR B C 1
ATOM 4455 O O . THR B 1 241 ? 1.924 -12.453 2.451 1 98.62 241 THR B O 1
ATOM 4458 N N . GLY B 1 242 ? 2.379 -14.297 3.562 1 98.44 242 GLY B N 1
ATOM 4459 C CA . GLY B 1 242 ? 1.468 -13.984 4.652 1 98.44 242 GLY B CA 1
ATOM 4460 C C . GLY B 1 242 ? 0.021 -14.305 4.328 1 98.44 242 GLY B C 1
ATOM 4461 O O . GLY B 1 242 ? -0.89 -13.867 5.035 1 98.44 242 GLY B O 1
ATOM 4462 N N . LEU B 1 243 ? -0.205 -15.086 3.301 1 98.75 243 LEU B N 1
ATOM 4463 C CA . LEU B 1 243 ? -1.572 -15.391 2.889 1 98.75 243 LEU B CA 1
ATOM 4464 C C . LEU B 1 243 ? -2.188 -16.453 3.783 1 98.75 243 LEU B C 1
ATOM 4466 O O . LEU B 1 243 ? -1.559 -17.484 4.051 1 98.75 243 LEU B O 1
ATOM 4470 N N . ASP B 1 244 ? -3.42 -16.188 4.23 1 98.75 244 ASP B N 1
ATOM 4471 C CA . ASP B 1 244 ? -4.227 -17.219 4.887 1 98.75 244 ASP B CA 1
ATOM 4472 C C . ASP B 1 244 ? -4.711 -18.266 3.883 1 98.75 244 ASP B C 1
ATOM 4474 O O . ASP B 1 244 ? -4.777 -19.453 4.195 1 98.75 244 ASP B O 1
ATOM 4478 N N . ILE B 1 245 ? -5.121 -17.781 2.805 1 98.88 245 ILE B N 1
ATOM 4479 C CA . ILE B 1 245 ? -5.562 -18.594 1.677 1 98.88 245 ILE B CA 1
ATOM 4480 C C . ILE B 1 245 ? -4.73 -18.25 0.441 1 98.88 245 ILE B C 1
ATOM 4482 O O . ILE B 1 245 ? -4.66 -17.094 0.031 1 98.88 245 ILE B O 1
ATOM 4486 N N . ALA B 1 246 ? -4.137 -19.281 -0.132 1 98.81 246 ALA B N 1
ATOM 4487 C CA . ALA B 1 246 ? -3.209 -19.047 -1.234 1 98.81 246 ALA B CA 1
ATOM 4488 C C . ALA B 1 246 ? -3.357 -20.109 -2.32 1 98.81 246 ALA B C 1
ATOM 4490 O O . ALA B 1 246 ? -3.633 -21.266 -2.025 1 98.81 246 ALA B O 1
ATOM 4491 N N . GLY B 1 247 ? -3.25 -19.703 -3.514 1 98.44 247 GLY B N 1
ATOM 4492 C CA . GLY B 1 247 ? -2.982 -20.547 -4.668 1 98.44 247 GLY B CA 1
ATOM 4493 C C . GLY B 1 247 ? -1.615 -20.312 -5.277 1 98.44 247 GLY B C 1
ATOM 4494 O O . GLY B 1 247 ? -1.314 -19.203 -5.723 1 98.44 247 GLY B O 1
ATOM 4495 N N . VAL B 1 248 ? -0.812 -21.359 -5.34 1 98.75 248 VAL B N 1
ATOM 4496 C CA . VAL B 1 248 ? 0.562 -21.188 -5.805 1 98.75 248 VAL B CA 1
ATOM 4497 C C . VAL B 1 248 ? 0.756 -21.938 -7.125 1 98.75 248 VAL B C 1
ATOM 4499 O O . VAL B 1 248 ? 0.482 -23.125 -7.219 1 98.75 248 VAL B O 1
ATOM 4502 N N . ASP B 1 249 ? 1.16 -21.219 -8.125 1 98 249 ASP B N 1
ATOM 4503 C CA . ASP B 1 249 ? 1.493 -21.797 -9.422 1 98 249 ASP B CA 1
ATOM 4504 C C . ASP B 1 249 ? 2.973 -22.172 -9.5 1 98 249 ASP B C 1
ATOM 4506 O O . ASP B 1 249 ? 3.842 -21.312 -9.312 1 98 249 ASP B O 1
ATOM 4510 N N . ILE B 1 250 ? 3.205 -23.406 -9.805 1 98.5 250 ILE B N 1
ATOM 4511 C CA . ILE B 1 250 ? 4.574 -23.906 -9.812 1 98.5 250 ILE B CA 1
ATOM 4512 C C . ILE B 1 250 ? 4.84 -24.641 -11.133 1 98.5 250 ILE B C 1
ATOM 4514 O O . ILE B 1 250 ? 3.982 -25.375 -11.625 1 98.5 250 ILE B O 1
ATOM 4518 N N . ILE B 1 251 ? 6 -24.438 -11.695 1 98 251 ILE B N 1
ATOM 4519 C CA . ILE B 1 251 ? 6.43 -25.188 -12.867 1 98 251 ILE B CA 1
ATOM 4520 C C . ILE B 1 251 ? 7.781 -25.844 -12.602 1 98 251 ILE B C 1
ATOM 4522 O O . ILE B 1 251 ? 8.445 -25.531 -11.609 1 98 251 ILE B O 1
ATOM 4526 N N . TYR B 1 252 ? 8.062 -26.766 -13.422 1 97.69 252 TYR B N 1
ATOM 4527 C CA . TYR B 1 252 ? 9.367 -27.422 -13.367 1 97.69 252 TYR B CA 1
ATOM 4528 C C . TYR B 1 252 ? 10.289 -26.875 -14.445 1 97.69 252 TYR B C 1
ATOM 4530 O O . TYR B 1 252 ? 9.984 -26.984 -15.641 1 97.69 252 TYR B O 1
ATOM 4538 N N . ASP B 1 253 ? 11.375 -26.234 -14.047 1 97.5 253 ASP B N 1
ATOM 4539 C CA . ASP B 1 253 ? 12.422 -25.797 -14.969 1 97.5 253 ASP B CA 1
ATOM 4540 C C . ASP B 1 253 ? 13.289 -26.969 -15.422 1 97.5 253 ASP B C 1
ATOM 4542 O O . ASP B 1 253 ? 14.094 -27.484 -14.648 1 97.5 253 ASP B O 1
ATOM 4546 N N . ARG B 1 254 ? 13.18 -27.312 -16.641 1 97.38 254 ARG B N 1
ATOM 4547 C CA . ARG B 1 254 ? 13.867 -28.484 -17.156 1 97.38 254 ARG B CA 1
ATOM 4548 C C . ARG B 1 254 ? 15.375 -28.25 -17.25 1 97.38 254 ARG B C 1
ATOM 4550 O O . ARG B 1 254 ? 16.172 -29.172 -17.094 1 97.38 254 ARG B O 1
ATOM 4557 N N . LYS B 1 255 ? 15.758 -27.031 -17.578 1 95.75 255 LYS B N 1
ATOM 4558 C CA . LYS B 1 255 ? 17.172 -26.688 -17.719 1 95.75 255 LYS B CA 1
ATOM 4559 C C . LYS B 1 255 ? 17.875 -26.688 -16.375 1 95.75 255 LYS B C 1
ATOM 4561 O O . LYS B 1 255 ? 18.953 -27.266 -16.219 1 95.75 255 LYS B O 1
ATOM 4566 N N . LYS B 1 256 ? 17.25 -26.125 -15.398 1 95.19 256 LYS B N 1
ATOM 4567 C CA . LYS B 1 256 ? 17.859 -26.031 -14.078 1 95.19 256 LYS B CA 1
ATOM 4568 C C . LYS B 1 256 ? 17.469 -27.203 -13.195 1 95.19 256 LYS B C 1
ATOM 4570 O O . LYS B 1 256 ? 18 -27.375 -12.094 1 95.19 256 LYS B O 1
ATOM 4575 N N . GLU B 1 257 ? 16.516 -28 -13.602 1 97.06 257 GLU B N 1
ATOM 4576 C CA . GLU B 1 257 ? 16.031 -29.188 -12.898 1 97.06 257 GLU B CA 1
ATOM 4577 C C . GLU B 1 257 ? 15.547 -28.844 -11.492 1 97.06 257 GLU B C 1
ATOM 4579 O O . GLU B 1 257 ? 15.953 -29.469 -10.516 1 97.06 257 GLU B O 1
ATOM 4584 N N . GLU B 1 258 ? 14.695 -27.922 -11.422 1 97.19 258 GLU B N 1
ATOM 4585 C CA . GLU B 1 258 ? 14.133 -27.484 -10.141 1 97.19 258 GLU B CA 1
ATOM 4586 C C . GLU B 1 258 ? 12.727 -26.922 -10.312 1 97.19 258 GLU B C 1
ATOM 4588 O O . GLU B 1 258 ? 12.359 -26.469 -11.406 1 97.19 258 GLU B O 1
ATOM 4593 N N . PHE B 1 259 ? 11.961 -27.016 -9.25 1 98.31 259 PHE B N 1
ATOM 4594 C CA . PHE B 1 259 ? 10.648 -26.375 -9.219 1 98.31 259 PHE B CA 1
ATOM 4595 C C . PHE B 1 259 ? 10.781 -24.891 -8.906 1 98.31 259 PHE B C 1
ATOM 4597 O O . PHE B 1 259 ? 11.586 -24.5 -8.055 1 98.31 259 PHE B O 1
ATOM 4604 N N . ILE B 1 260 ? 10.016 -24.062 -9.602 1 97.56 260 ILE B N 1
ATOM 4605 C CA . ILE B 1 260 ? 10.039 -22.625 -9.312 1 97.56 260 ILE B CA 1
ATOM 4606 C C . ILE B 1 260 ? 8.609 -22.109 -9.18 1 97.56 260 ILE B C 1
ATOM 4608 O O . ILE B 1 260 ? 7.688 -22.641 -9.805 1 97.56 260 ILE B O 1
ATOM 4612 N N . VAL B 1 261 ? 8.422 -21.125 -8.367 1 98.56 261 VAL B N 1
ATOM 4613 C CA . VAL B 1 261 ? 7.133 -20.469 -8.195 1 98.56 261 VAL B CA 1
ATOM 4614 C C . VAL B 1 261 ? 6.938 -19.422 -9.289 1 98.56 261 VAL B C 1
ATOM 4616 O O . VAL B 1 261 ? 7.781 -18.547 -9.477 1 98.56 261 VAL B O 1
ATOM 4619 N N . LEU B 1 262 ? 5.832 -19.531 -9.984 1 96.19 262 LEU B N 1
ATOM 4620 C CA . LEU B 1 262 ? 5.52 -18.578 -11.047 1 96.19 262 LEU B CA 1
ATOM 4621 C C . LEU B 1 262 ? 4.668 -17.422 -10.516 1 96.19 262 LEU B C 1
ATOM 4623 O O . LEU B 1 262 ? 4.863 -16.281 -10.898 1 96.19 262 LEU B O 1
ATOM 4627 N N . GLU B 1 263 ? 3.758 -17.75 -9.711 1 96.5 263 GLU B N 1
ATOM 4628 C CA . GLU B 1 263 ? 2.801 -16.781 -9.188 1 96.5 263 GLU B CA 1
ATOM 4629 C C . GLU B 1 263 ? 2.178 -17.281 -7.887 1 96.5 263 GLU B C 1
ATOM 4631 O O . GLU B 1 263 ? 2.031 -18.484 -7.676 1 96.5 263 GLU B O 1
ATOM 4636 N N . VAL B 1 264 ? 1.928 -16.375 -7.02 1 98.25 264 VAL B N 1
ATOM 4637 C CA . VAL B 1 264 ? 1.148 -16.656 -5.816 1 98.25 264 VAL B CA 1
ATOM 4638 C C . VAL B 1 264 ? -0.142 -15.836 -5.844 1 98.25 264 VAL B C 1
ATOM 4640 O O . VAL B 1 264 ? -0.111 -14.617 -6.055 1 98.25 264 VAL B O 1
ATOM 4643 N N . ASN B 1 265 ? -1.24 -16.516 -5.617 1 96.81 265 ASN B N 1
ATOM 4644 C CA . ASN B 1 265 ? -2.551 -15.875 -5.703 1 96.81 265 ASN B CA 1
ATOM 4645 C C . ASN B 1 265 ? -3.26 -15.867 -4.352 1 96.81 265 ASN B C 1
ATOM 4647 O O . ASN B 1 265 ? -3.275 -16.875 -3.648 1 96.81 265 ASN B O 1
ATOM 4651 N N . GLY B 1 266 ? -3.879 -14.711 -4.09 1 97.38 266 GLY B N 1
ATOM 4652 C CA . GLY B 1 266 ? -4.578 -14.57 -2.822 1 97.38 266 GLY B CA 1
ATOM 4653 C C . GLY B 1 266 ? -6.031 -14.992 -2.889 1 97.38 266 GLY B C 1
ATOM 4654 O O . GLY B 1 266 ? -6.688 -15.141 -1.855 1 97.38 266 GLY B O 1
ATOM 4655 N N . ILE B 1 267 ? -6.555 -15.219 -4.07 1 96.25 267 ILE B N 1
ATOM 4656 C CA . ILE B 1 267 ? -7.941 -15.633 -4.238 1 96.25 267 ILE B CA 1
ATOM 4657 C C . ILE B 1 267 ? -8.008 -16.828 -5.191 1 96.25 267 ILE B C 1
ATOM 4659 O O . ILE B 1 267 ? -8.602 -16.734 -6.27 1 96.25 267 ILE B O 1
ATOM 4663 N N . PRO B 1 268 ? -7.461 -17.906 -4.777 1 95.88 268 PRO B N 1
ATOM 4664 C CA . PRO B 1 268 ? -7.609 -19.078 -5.629 1 95.88 268 PRO B CA 1
ATOM 4665 C C . PRO B 1 268 ? -9.047 -19.594 -5.691 1 95.88 268 PRO B C 1
ATOM 4667 O O . PRO B 1 268 ? -9.68 -19.797 -4.648 1 95.88 268 PRO B O 1
ATOM 4670 N N . ALA B 1 269 ? -9.531 -19.844 -6.812 1 92.5 269 ALA B N 1
ATOM 4671 C CA . ALA B 1 269 ? -10.922 -20.25 -6.996 1 92.5 269 ALA B CA 1
ATOM 4672 C C . ALA B 1 269 ? -11.156 -21.656 -6.449 1 92.5 269 ALA B C 1
ATOM 4674 O O . ALA B 1 269 ? -10.219 -22.422 -6.281 1 92.5 269 ALA B O 1
ATOM 4675 N N . PHE B 1 270 ? -12.422 -21.938 -6.121 1 97.12 270 PHE B N 1
ATOM 4676 C CA . PHE B 1 270 ? -12.859 -23.297 -5.855 1 97.12 270 PHE B CA 1
ATOM 4677 C C . PHE B 1 270 ? -12.984 -24.094 -7.152 1 97.12 270 PHE B C 1
ATOM 4679 O O . PHE B 1 270 ? -13.047 -23.5 -8.234 1 97.12 270 PHE B O 1
ATOM 4686 N N . ALA B 1 271 ? -12.953 -25.422 -6.973 1 96.62 271 ALA B N 1
ATOM 4687 C CA . ALA B 1 271 ? -13.258 -26.25 -8.133 1 96.62 271 ALA B CA 1
ATOM 4688 C C . ALA B 1 271 ? -14.68 -26.016 -8.625 1 96.62 271 ALA B C 1
ATOM 4690 O O . ALA B 1 271 ? -15.625 -25.984 -7.828 1 96.62 271 ALA B O 1
ATOM 4691 N N . THR B 1 272 ? -14.852 -25.844 -9.914 1 95.25 272 THR B N 1
ATOM 4692 C CA . THR B 1 272 ? -16.188 -25.719 -10.492 1 95.25 272 THR B CA 1
ATOM 4693 C C . THR B 1 272 ? -16.922 -27.047 -10.453 1 95.25 272 THR B C 1
ATOM 4695 O O . THR B 1 272 ? -16.312 -28.094 -10.242 1 95.25 272 THR B O 1
ATOM 4698 N N . PRO B 1 273 ? -18.234 -26.906 -10.695 1 94.81 273 PRO B N 1
ATOM 4699 C CA . PRO B 1 273 ? -18.984 -28.156 -10.742 1 94.81 273 PRO B CA 1
ATOM 4700 C C . PRO B 1 273 ? -18.438 -29.125 -11.797 1 94.81 273 PRO B C 1
ATOM 4702 O O . PRO B 1 273 ? -18.359 -30.328 -11.562 1 94.81 273 PRO B O 1
ATOM 4705 N N . GLU B 1 274 ? -18.078 -28.609 -12.914 1 93.88 274 GLU B N 1
ATOM 4706 C CA . GLU B 1 274 ? -17.516 -29.422 -13.984 1 93.88 274 GLU B CA 1
ATOM 4707 C C . GLU B 1 274 ? -16.188 -30.047 -13.555 1 93.88 274 GLU B C 1
ATOM 4709 O O . GLU B 1 274 ? -15.914 -31.203 -13.852 1 93.88 274 GLU B O 1
ATOM 4714 N N . GLN B 1 275 ? -15.422 -29.328 -12.883 1 94.31 275 GLN B N 1
ATOM 4715 C CA . GLN B 1 275 ? -14.133 -29.812 -12.414 1 94.31 275 GLN B CA 1
ATOM 4716 C C . GLN B 1 275 ? -14.297 -30.859 -11.32 1 94.31 275 GLN B C 1
ATOM 4718 O O . GLN B 1 275 ? -13.523 -31.812 -11.25 1 94.31 275 GLN B O 1
ATOM 4723 N N . GLU B 1 276 ? -15.219 -30.656 -10.5 1 95.25 276 GLU B N 1
ATOM 4724 C CA . GLU B 1 276 ? -15.508 -31.656 -9.484 1 95.25 276 GLU B CA 1
ATOM 4725 C C . GLU B 1 276 ? -15.906 -33 -10.125 1 95.25 276 GLU B C 1
ATOM 4727 O O . GLU B 1 276 ? -15.5 -34.062 -9.656 1 95.25 276 GLU B O 1
ATOM 4732 N N . LYS B 1 277 ? -16.688 -32.875 -11.148 1 94.62 277 LYS B N 1
ATOM 4733 C CA . LYS B 1 277 ? -17.094 -34.094 -11.859 1 94.62 277 LYS B CA 1
ATOM 4734 C C . LYS B 1 277 ? -15.891 -34.812 -12.438 1 94.62 277 LYS B C 1
ATOM 4736 O O . LYS B 1 277 ? -15.906 -36.062 -12.562 1 94.62 277 LYS B O 1
ATOM 4741 N N . MET B 1 278 ? -14.883 -34.062 -12.711 1 93.81 278 MET B N 1
ATOM 4742 C CA . MET B 1 278 ? -13.664 -34.625 -13.273 1 93.81 278 MET B CA 1
ATOM 4743 C C . MET B 1 278 ? -12.805 -35.25 -12.188 1 93.81 278 MET B C 1
ATOM 4745 O O . MET B 1 278 ? -11.852 -35.969 -12.484 1 93.81 278 MET B O 1
ATOM 4749 N N . GLY B 1 279 ? -13.117 -34.938 -10.914 1 94.69 279 GLY B N 1
ATOM 4750 C CA . GLY B 1 279 ? -12.391 -35.594 -9.836 1 94.69 279 GLY B CA 1
ATOM 4751 C C . GLY B 1 279 ? -11.711 -34.625 -8.898 1 94.69 279 GLY B C 1
ATOM 4752 O O . GLY B 1 279 ? -11.102 -35.031 -7.906 1 94.69 279 GLY B O 1
ATOM 4753 N N . LEU B 1 280 ? -11.789 -33.406 -9.195 1 95.25 280 LEU B N 1
ATOM 4754 C CA . LEU B 1 280 ? -11.25 -32.406 -8.273 1 95.25 280 LEU B CA 1
ATOM 4755 C C . LEU B 1 280 ? -12.195 -32.188 -7.094 1 95.25 280 LEU B C 1
ATOM 4757 O O . LEU B 1 280 ? -13.141 -31.422 -7.184 1 95.25 280 LEU B O 1
ATOM 4761 N N . ASP B 1 281 ? -11.906 -32.75 -5.953 1 94 281 ASP B N 1
ATOM 4762 C CA . ASP B 1 281 ? -12.883 -32.781 -4.867 1 94 281 ASP B CA 1
ATOM 4763 C C . ASP B 1 281 ? -12.312 -32.156 -3.596 1 94 281 ASP B C 1
ATOM 4765 O O . ASP B 1 281 ? -12.578 -32.656 -2.49 1 94 281 ASP B O 1
ATOM 4769 N N . PHE B 1 282 ? -11.641 -31.109 -3.715 1 97 282 PHE B N 1
ATOM 4770 C CA . PHE B 1 282 ? -10.984 -30.531 -2.553 1 97 282 PHE B CA 1
ATOM 4771 C C . PHE B 1 282 ? -11.852 -29.438 -1.938 1 97 282 PHE B C 1
ATOM 4773 O O . PHE B 1 282 ? -11.492 -28.844 -0.917 1 97 282 PHE B O 1
ATOM 4780 N N . ASN B 1 283 ? -13.031 -29.094 -2.494 1 98.06 283 ASN B N 1
ATOM 4781 C CA . ASN B 1 283 ? -13.844 -27.969 -2.061 1 98.06 283 ASN B CA 1
ATOM 4782 C C . ASN B 1 283 ? -14.273 -28.109 -0.604 1 98.06 283 ASN B C 1
ATOM 4784 O O . ASN B 1 283 ? -14.195 -27.156 0.169 1 98.06 283 ASN B O 1
ATOM 4788 N N . ASP B 1 284 ? -14.703 -29.281 -0.271 1 97.94 284 ASP B N 1
ATOM 4789 C CA . ASP B 1 284 ? -15.195 -29.484 1.088 1 97.94 284 ASP B CA 1
ATOM 4790 C C . ASP B 1 284 ? -14.086 -29.25 2.115 1 97.94 284 ASP B C 1
ATOM 4792 O O . ASP B 1 284 ? -14.312 -28.594 3.135 1 97.94 284 ASP B O 1
ATOM 4796 N N . LYS B 1 285 ? -12.961 -29.797 1.807 1 98.31 285 LYS B N 1
ATOM 4797 C CA . LYS B 1 285 ? -11.82 -29.578 2.693 1 98.31 285 LYS B CA 1
ATOM 4798 C C . LYS B 1 285 ? -11.477 -28.094 2.787 1 98.31 285 LYS B C 1
ATOM 4800 O O . LYS B 1 285 ? -11.227 -27.578 3.879 1 98.31 285 LYS B O 1
ATOM 4805 N N . LYS B 1 286 ? -11.43 -27.469 1.695 1 98.62 286 LYS B N 1
ATOM 4806 C CA . LYS B 1 286 ? -11.141 -26.031 1.635 1 98.62 286 LYS B CA 1
ATOM 4807 C C . LYS B 1 286 ? -12.141 -25.234 2.461 1 98.62 286 LYS B C 1
ATOM 4809 O O . LYS B 1 286 ? -11.758 -24.375 3.25 1 98.62 286 LYS B O 1
ATOM 4814 N N . ILE B 1 287 ? -13.391 -25.562 2.316 1 98.75 287 ILE B N 1
ATOM 4815 C CA . ILE B 1 287 ? -14.453 -24.891 3.049 1 98.75 287 ILE B CA 1
ATOM 4816 C C . ILE B 1 287 ? -14.266 -25.109 4.547 1 98.75 287 ILE B C 1
ATOM 4818 O O . ILE B 1 287 ? -14.344 -24.156 5.332 1 98.75 287 ILE B O 1
ATOM 4822 N N . ASP B 1 288 ? -13.992 -26.328 4.914 1 98.75 288 ASP B N 1
ATOM 4823 C CA . ASP B 1 288 ? -13.812 -26.641 6.328 1 98.75 288 ASP B CA 1
ATOM 4824 C C . ASP B 1 288 ? -12.672 -25.828 6.934 1 98.75 288 ASP B C 1
ATOM 4826 O O . ASP B 1 288 ? -12.812 -25.281 8.031 1 98.75 288 ASP B O 1
ATOM 4830 N N . LEU B 1 289 ? -11.617 -25.734 6.246 1 98.81 289 LEU B N 1
ATOM 4831 C CA . LEU B 1 289 ? -10.453 -25.016 6.754 1 98.81 289 LEU B CA 1
ATOM 4832 C C . LEU B 1 289 ? -10.734 -23.516 6.832 1 98.81 289 LEU B C 1
ATOM 4834 O O . LEU B 1 289 ? -10.273 -22.844 7.762 1 98.81 289 LEU B O 1
ATOM 4838 N N . ILE B 1 290 ? -11.414 -22.969 5.883 1 98.81 290 ILE B N 1
ATOM 4839 C CA . ILE B 1 290 ? -11.773 -21.562 5.895 1 98.81 290 ILE B CA 1
ATOM 4840 C C . ILE B 1 290 ? -12.68 -21.281 7.094 1 98.81 290 ILE B C 1
ATOM 4842 O O . ILE B 1 290 ? -12.477 -20.281 7.801 1 98.81 290 ILE B O 1
ATOM 4846 N N . VAL B 1 291 ? -13.633 -22.172 7.297 1 98.75 291 VAL B N 1
ATOM 4847 C CA . VAL B 1 291 ? -14.555 -22.016 8.422 1 98.75 291 VAL B CA 1
ATOM 4848 C C . VAL B 1 291 ? -13.789 -22.094 9.734 1 98.75 291 VAL B C 1
ATOM 4850 O O . VAL B 1 291 ? -14.008 -21.281 10.633 1 98.75 291 VAL B O 1
ATOM 4853 N N . ASP B 1 292 ? -12.875 -23.016 9.812 1 98.69 292 ASP B N 1
ATOM 4854 C CA . ASP B 1 292 ? -12.023 -23.125 11 1 98.69 292 ASP B CA 1
ATOM 4855 C C . ASP B 1 292 ? -11.219 -21.844 11.219 1 98.69 292 ASP B C 1
ATOM 4857 O O . ASP B 1 292 ? -11.078 -21.375 12.344 1 98.69 292 ASP B O 1
ATOM 4861 N N . LEU B 1 293 ? -10.703 -21.359 10.188 1 98.56 293 LEU B N 1
ATOM 4862 C CA . LEU B 1 293 ? -9.891 -20.141 10.234 1 98.56 293 LEU B CA 1
ATOM 4863 C C . LEU B 1 293 ? -10.711 -18.953 10.734 1 98.56 293 LEU B C 1
ATOM 4865 O O . LEU B 1 293 ? -10.273 -18.219 11.617 1 98.56 293 LEU B O 1
ATOM 4869 N N . ILE B 1 294 ? -11.891 -18.797 10.172 1 98.5 294 ILE B N 1
ATOM 4870 C CA . ILE B 1 294 ? -12.773 -17.703 10.578 1 98.5 294 ILE B CA 1
ATOM 4871 C C . ILE B 1 294 ? -13.133 -17.859 12.055 1 98.5 294 ILE B C 1
ATOM 4873 O O . ILE B 1 294 ? -13.102 -16.891 12.812 1 98.5 294 ILE B O 1
ATOM 4877 N N . ASP B 1 295 ? -13.43 -19.062 12.422 1 97.81 295 ASP B N 1
ATOM 4878 C CA . ASP B 1 295 ? -13.773 -19.344 13.812 1 97.81 295 ASP B CA 1
ATOM 4879 C C . ASP B 1 295 ? -12.633 -18.953 14.75 1 97.81 295 ASP B C 1
ATOM 4881 O O . ASP B 1 295 ? -12.852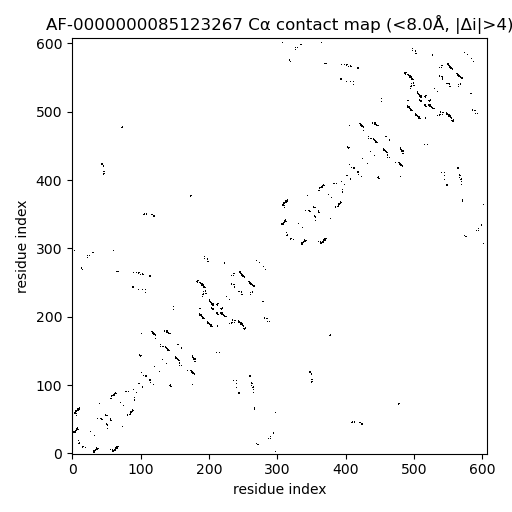 -18.266 15.742 1 97.81 295 ASP B O 1
ATOM 4885 N N . ARG B 1 296 ? -11.508 -19.297 14.398 1 97.06 296 ARG B N 1
ATOM 4886 C CA . ARG B 1 296 ? -10.344 -19 15.227 1 97.06 296 ARG B CA 1
ATOM 4887 C C . ARG B 1 296 ? -10.086 -17.5 15.289 1 97.06 296 ARG B C 1
ATOM 4889 O O . ARG B 1 296 ? -9.844 -16.938 16.359 1 97.06 296 ARG B O 1
ATOM 4896 N N . LYS B 1 297 ? -10.172 -16.828 14.195 1 96.81 297 LYS B N 1
ATOM 4897 C CA . LYS B 1 297 ? -9.812 -15.406 14.117 1 96.81 297 LYS B CA 1
ATOM 4898 C C . LYS B 1 297 ? -10.859 -14.539 14.805 1 96.81 297 LYS B C 1
ATOM 4900 O O . LYS B 1 297 ? -10.578 -13.398 15.18 1 96.81 297 LYS B O 1
ATOM 4905 N N . THR B 1 298 ? -11.992 -15.031 14.875 1 96.5 298 THR B N 1
ATOM 4906 C CA . THR B 1 298 ? -13.055 -14.234 15.469 1 96.5 298 THR B CA 1
ATOM 4907 C C . THR B 1 298 ? -13.195 -14.547 16.953 1 96.5 298 THR B C 1
ATOM 4909 O O . THR B 1 298 ? -13.945 -13.875 17.672 1 96.5 298 THR B O 1
ATOM 4912 N N . ASN B 1 299 ? -12.617 -15.609 17.375 1 85.75 299 ASN B N 1
ATOM 4913 C CA . ASN B 1 299 ? -12.703 -15.953 18.797 1 85.75 299 ASN B CA 1
ATOM 4914 C C . ASN B 1 299 ? -11.797 -15.07 19.641 1 85.75 299 ASN B C 1
ATOM 4916 O O . ASN B 1 299 ? -10.578 -15.039 19.438 1 85.75 299 ASN B O 1
ATOM 4920 N N . LYS B 1 300 ? -12.25 -13.898 20.078 1 66.12 300 LYS B N 1
ATOM 4921 C CA . LYS B 1 300 ? -11.586 -12.867 20.859 1 66.12 300 LYS B CA 1
ATOM 4922 C C . LYS B 1 300 ? -10.891 -13.461 22.078 1 66.12 300 LYS B C 1
ATOM 4924 O O . LYS B 1 300 ? -10.141 -12.773 22.766 1 66.12 300 LYS B O 1
ATOM 4929 N N . GLY B 1 301 ? -11.141 -14.555 22.641 1 52.75 301 GLY B N 1
ATOM 4930 C CA . GLY B 1 301 ? -10.414 -15.047 23.797 1 52.75 301 GLY B CA 1
ATOM 4931 C C . GLY B 1 301 ? -8.914 -15.133 23.578 1 52.75 301 GLY B C 1
ATOM 4932 O O . GLY B 1 301 ? -8.141 -15.195 24.531 1 52.75 301 GLY B O 1
ATOM 4933 N N . ASP B 1 302 ? -8.492 -15.391 22.438 1 40.78 302 ASP B N 1
ATOM 4934 C CA . ASP B 1 302 ? -7.051 -15.516 22.25 1 40.78 302 ASP B CA 1
ATOM 4935 C C . ASP B 1 302 ? -6.414 -14.148 22 1 40.78 302 ASP B C 1
ATOM 4937 O O . ASP B 1 302 ? -5.258 -14.062 21.578 1 40.78 302 ASP B O 1
ATOM 4941 N N . LYS B 1 303 ? -6.906 -13.172 21.969 1 35.81 303 LYS B N 1
ATOM 4942 C CA . LYS B 1 303 ? -6.238 -11.875 21.922 1 35.81 303 LYS B CA 1
ATOM 4943 C C . LYS B 1 303 ? -5.438 -11.625 23.188 1 35.81 303 LYS B C 1
ATOM 4945 O O . LYS B 1 303 ? -6.012 -11.438 24.266 1 35.81 303 LYS B O 1
ATOM 4950 N N . LYS B 1 304 ? -4.492 -12.344 23.781 1 29.75 304 LYS B N 1
ATOM 4951 C CA . LYS B 1 304 ? -3.498 -11.766 24.672 1 29.75 304 LYS B CA 1
ATOM 4952 C C . LYS B 1 304 ? -2.643 -10.727 23.953 1 29.75 304 LYS B C 1
ATOM 4954 O O . LYS B 1 304 ? -2.232 -10.938 22.812 1 29.75 304 LYS B O 1
#

Secondary structure (DSSP, 8-state):
---EEEEEEE--TTTHHHHHHHHHHHHHTTTEEEETT--GGG-EEETTEEEETTEEGGGSSEEEEE-STT--HHHHHHHHHHHTTS-EES-HHHHHHHT-HHHHHHHHHHTT--B--EEEEETT-THHHHHHHHHHS-EEE--TT--TTTT-EEE-SHHHHHHHHHHHHHTT-SEEEEEEPP---SEEEEEEEETTEEEEEEEEE--TT-S---GGGT-EEEE----HHHHHHHHHHHHHHT-SEEEEEEEEETTTTEEEEEEEESSPPPPPHHHHHHT---HHHHHHHHHHHHHHHH-GGG--/---EEEEEEE--TTTHHHHHHHHHHHHHTTTEEEETT--GGG-EEETTEEEETTEEGGGSSEEEEE-STT--HHHHHHHHHHHTTS-EES-HHHHHHHT-HHHHHHHHHHTT--B--EEEEETT-THHHHHHHHHHS-EEE--TT--TTTT-EEE-SHHHHHHHHHHHHHTT-SEEEEEEPP---SEEEEEEEETTEEEEEEEEE--TT-S---GGGT-EEE-----HHHHHHHHHHHHHHT-SEEEEEEEEETTTTEEEEEEEESSPPPPPHHHHHHT---HHHHHHHHHHHHHHHH-GGG--

pLDDT: mean 93.25, std 9.12, range [26.95, 98.88]

InterPro domains:
  IPR011761 ATP-grasp fold [PS50975] (105-291)
  IPR013651 ATP-grasp fold, RimK-type [PF08443] (98-288)

Sequence (608 aa):
MVKREIGMWLYQNSGGEAIQKKIIDKLNERDIITIPNLNLRNAIAKNSHILYDKIKLEKLDLFFSYNAGEQTQYQMYLYKALNRVIPMINSYEAFELTEDKFHTSFLLRTHGVKTADYKLCHRDDTFHLNTIMKKWSKMVYKPTDGWGGVGLTKIENEEALNMLIPFLNQMDLRYFYVEKFIDYDNTDYRIDIVDGQFVGCYGRKANGAEWRTNVTSGGSVFLREPNEDVINLALKAAKITGLDIAGVDIIYDRKKEEFIVLEVNGIPAFATPEQEKMGLDFNDKKIDLIVDLIDRKTNKGDKKMVKREIGMWLYQNSGGEAIQKKIIDKLNERDIITIPNLNLRNAIAKNSHILYDKIKLEKLDLFFSYNAGEQTQYQMYLYKALNRVIPMINSYEAFELTEDKFHTSFLLRTHGVKTADYKLCHRDDTFHLNTIMKKWSKMVYKPTDGWGGVGLTKIENEEALNMLIPFLNQMDLRYFYVEKFIDYDNTDYRIDIVDGQFVGCYGRKANGAEWRTNVTSGGSVFLREPNEDVINLALKAAKITGLDIAGVDIIYDRKKEEFIVLEVNGIPAFATPEQEKMGLDFNDKKIDLIVDLIDRKTNKGDKK

Organism: Arcobacter nitrofigilis (strain ATCC 33309 / DSM 7299 / CCUG 15893 / LMG 7604 / NCTC 12251 / CI) (NCBI:txid572480)

Foldseek 3Di:
DPAAEEEEAWDDPLCGVVLVVVLQVLLVVVRYHYDYNDQLVQWDDDDLFIDDVHDTNLPHQEYEYFDDPDDDPSSLVVLQVSLVRHYYAWRSQLQVQQLFQVSLQVLCVVVPAFAFDKDKDFLVPCVVVLVVCVVLQKKWWDDGRDPLCPPIDIDRHNVSSVVCSVVVVVVVDGMTMMGRDFDFPQKKKKWKDAQLDTQDIWMKGDDPVDSDRGVSNVIDIGHDDDDPQVVVSLSVSCVSSRHNIKIWIWTARPVVGDIHTHGIHNRDDDQGPVRVVNPGDRSVVVSVRVSVVSSVSSPPPPPD/DPQAEEEEAWDDPLCGVVLVVVLQVLLVVVRYHYDYNDQLVQWDDDDLFIDDVHDTNLPHQEYEYFDDPDDDPSSLVVLQVSLVRHYYAVRSQLQVQQLFQVSLQVLCVVVPAFAFAKDKDFLVVCVVVLVVCVVLQKKWWDDGRDPLCPPIDIDRHNVSSVVCSVVVVVVVDGMTMMGRDFDFPQKKKKWKDAQLDTQDIWMKGDDPVDSHRGVSNVIDIGHDDDDPQVVVSLSVSCVSSRHNIKIWIWTARPVVGDIHTHGIHNRDDDQGPVRVVNPGDRSVVVSVRVSVVSSVSSPCPPPD

Radius of gyration: 26.16 Å; Cα contacts (8 Å, |Δi|>4): 1167; chains: 2; bounding box: 62×73×58 Å

Solvent-accessible surface area (backbone atoms only — not comparable to full-atom values): 32236 Å² total; per-residue (Å²): 126,87,75,43,38,31,38,28,22,62,45,55,66,74,53,24,49,61,52,50,52,53,48,48,54,57,31,46,75,68,51,34,46,70,42,72,72,51,56,56,64,68,29,35,36,43,54,68,40,40,35,47,96,81,41,56,56,67,73,34,45,29,40,39,59,49,45,78,91,74,65,45,72,54,23,50,53,48,45,51,54,49,45,76,66,29,54,42,44,45,38,47,70,28,37,58,39,39,50,26,53,58,58,37,48,33,54,38,32,66,70,72,42,53,46,65,53,37,42,35,34,39,54,90,46,52,66,59,52,57,58,45,41,72,72,55,47,32,32,31,41,42,57,44,69,52,58,66,65,52,73,55,40,81,30,71,38,71,68,53,44,63,62,44,50,63,57,48,60,69,66,69,52,64,53,46,41,37,30,45,59,72,59,54,86,44,45,36,37,40,36,35,32,44,73,86,33,86,51,43,55,34,25,26,28,26,35,95,91,47,74,52,34,40,57,79,66,59,16,43,78,45,92,43,83,75,54,70,68,57,50,51,52,42,51,50,51,30,57,74,52,56,37,43,39,27,23,28,32,32,36,51,32,64,86,77,69,44,73,30,44,76,46,53,34,58,68,56,76,72,63,28,67,71,44,33,74,73,63,50,73,39,54,65,58,45,46,52,48,49,50,51,48,51,52,56,69,49,47,67,85,68,74,121,127,86,74,42,39,30,39,27,22,62,44,56,67,74,53,24,49,61,50,51,51,52,48,48,54,57,32,46,75,67,52,32,45,70,44,70,73,51,56,57,64,68,30,34,36,44,53,67,39,40,33,47,94,81,40,56,54,68,72,34,46,28,38,40,60,50,44,80,90,74,65,45,72,54,25,50,54,48,45,51,56,48,44,76,65,29,55,42,46,45,38,46,69,29,39,57,41,38,48,25,52,57,59,38,47,33,54,38,33,66,70,72,42,55,47,65,52,35,41,34,32,39,56,89,46,53,66,59,52,56,58,46,40,71,72,56,48,32,31,29,41,40,59,44,69,53,59,66,66,53,72,55,40,81,30,73,38,69,69,52,43,64,62,44,51,63,58,49,60,69,68,68,54,63,53,45,42,35,30,46,59,73,56,54,87,43,46,36,36,40,36,34,32,44,73,87,34,86,51,44,54,32,25,26,28,28,34,93,91,45,75,50,34,39,57,79,66,58,16,44,79,45,91,43,83,76,54,69,67,56,51,52,51,42,50,49,52,30,57,74,51,56,37,42,39,26,21,29,32,34,36,52,30,62,86,78,68,44,75,28,44,75,46,53,33,57,66,57,77,71,65,30,68,70,43,34,75,74,62,49,75,38,50,64,58,44,45,51,48,50,49,51,48,52,52,55,68,48,46,66,82,71,69,124

Nearest PDB structures (foldseek):
  4iwx-assembly1_A  TM=8.265E-01  e=7.735E-20  Escherichia coli K-12
  7qyr-assembly2_E  TM=7.937E-01  e=2.098E-19  Pseudomonas aeruginosa PAO1
  7qyr-assembly2_G  TM=8.090E-01  e=4.773E-19  Pseudomonas aeruginosa PAO1
  7qys-assembly1_D  TM=7.865E-01  e=7.634E-19  Pseudomonas syringae pv. tomato str. DC3000
  3vpd-assembly1_A-2  TM=8.154E-01  e=2.741E-17  Thermus thermophilus